Protein AF-0000000083314054 (afdb_homodimer)

InterPro domains:
  IPR001347 SIS domain [PF13580] (7-147)
  IPR001347 SIS domain [PS51464] (33-221)
  IPR046348 SIS domain superfamily [SSF53697] (5-215)

Foldseek 3Di:
DPQVVQLVVQLVVLLVCCVVPFVVLLLVVLVLLLVQVLVLHAAEEDEFEPQLVLLVLADDDFQHFARYHYLDDLLRYCVDDCDDVSHPVRNVVVLQDAPVLVVSLVQWDDAPPYAYEYEDAQQAGRNSQNVLVVCVVRVHAYEYEYQVQQNVVDFHRHPVRDGNVRRHPGYGHLNWHHPQFRGDDVPDPDGHRGNSCSSSSSSSSSSRVSNQVSCVVVVRHGLGQHDCVVVHDVVNVVSVVVRVVVNVVSRVNTNPD/DPQVVQLVVQLVVLLVCCVVPFVVLLLVVLVLLLVQVLVLHAAEEDEFEPQLVLLVLADDDFQHFARYHYLDDQLRYCPDDCDDVSHPVRNVVVLQDAPVLVVSLVQWDDAPPYAYEYEDAQQAGRNSQNVLVVCVVRVHAYEYEYQPQQNVVDFHRHPVRDGNVRRHPGYGHLPWHHPQARGDDVPDPDGHRGNSCSSSSSSSSSSRVSNQVSCVVVVRHGLGQHDCVVVHDVVNVVSVVVRVVVNVVSRVNTNPD

pLDDT: mean 96.12, std 5.28, range [59.72, 99.0]

Structure (mmCIF, N/CA/C/O backbone):
data_AF-0000000083314054-model_v1
#
loop_
_entity.id
_entity.type
_entity.pdbx_description
1 polymer 'SIS domain-containing protein'
#
loop_
_atom_site.group_PDB
_atom_site.id
_atom_site.type_symbol
_atom_site.label_atom_id
_atom_site.label_alt_id
_atom_site.label_comp_id
_atom_site.label_asym_id
_atom_site.label_entity_id
_atom_site.label_seq_id
_atom_site.pdbx_PDB_ins_code
_atom_site.Cartn_x
_atom_site.Cartn_y
_atom_site.Cartn_z
_atom_site.occupancy
_atom_site.B_iso_or_equiv
_atom_site.auth_seq_id
_atom_site.auth_comp_id
_atom_site.auth_asym_id
_atom_site.auth_atom_id
_atom_site.pdbx_PDB_model_num
ATOM 1 N N . MET A 1 1 ? -4.113 6.598 26.891 1 86.94 1 MET A N 1
ATOM 2 C CA . MET A 1 1 ? -3.002 5.926 26.219 1 86.94 1 MET A CA 1
ATOM 3 C C . MET A 1 1 ? -2.564 6.699 24.984 1 86.94 1 MET A C 1
ATOM 5 O O . MET A 1 1 ? -3.393 7.301 24.297 1 86.94 1 MET A O 1
ATOM 9 N N . ASN A 1 2 ? -1.276 6.809 24.828 1 96.81 2 ASN A N 1
ATOM 10 C CA . ASN A 1 2 ? -0.75 7.426 23.625 1 96.81 2 ASN A CA 1
ATOM 11 C C . ASN A 1 2 ? -1.307 6.758 22.359 1 96.81 2 ASN A C 1
ATOM 13 O O . ASN A 1 2 ? -1.193 5.539 22.203 1 96.81 2 ASN A O 1
ATOM 17 N N . PRO A 1 3 ? -2.016 7.559 21.5 1 98.44 3 PRO A N 1
ATOM 18 C CA . PRO A 1 3 ? -2.719 6.941 20.359 1 98.44 3 PRO A CA 1
ATOM 19 C C . PRO A 1 3 ? -1.775 6.219 19.406 1 98.44 3 PRO A C 1
ATOM 21 O O . PRO A 1 3 ? -2.166 5.234 18.781 1 98.44 3 PRO A O 1
ATOM 24 N N . ALA A 1 4 ? -0.558 6.711 19.25 1 98.75 4 ALA A N 1
ATOM 25 C CA . ALA A 1 4 ? 0.42 6.02 18.422 1 98.75 4 ALA A CA 1
ATOM 26 C C . ALA A 1 4 ? 0.75 4.641 18.984 1 98.75 4 ALA A C 1
ATOM 28 O O . ALA A 1 4 ? 0.856 3.666 18.234 1 98.75 4 ALA A O 1
ATOM 29 N N . LEU A 1 5 ? 0.923 4.551 20.266 1 98.75 5 LEU A N 1
ATOM 30 C CA . LEU A 1 5 ? 1.211 3.275 20.922 1 98.75 5 LEU A CA 1
ATOM 31 C C . LEU A 1 5 ? 0.018 2.332 20.812 1 98.75 5 LEU A C 1
ATOM 33 O O . LEU A 1 5 ? 0.189 1.127 20.625 1 98.75 5 LEU A O 1
ATOM 37 N N . ALA A 1 6 ? -1.183 2.893 20.984 1 98.81 6 ALA A N 1
ATOM 38 C CA . ALA A 1 6 ? -2.393 2.094 20.812 1 98.81 6 ALA A CA 1
ATOM 39 C C . ALA A 1 6 ? -2.449 1.479 19.422 1 98.81 6 ALA A C 1
ATOM 41 O O . ALA A 1 6 ? -2.82 0.313 19.25 1 98.81 6 ALA A O 1
ATOM 42 N N . TYR A 1 7 ? -2.086 2.303 18.406 1 98.88 7 TYR A N 1
ATOM 43 C CA . TYR A 1 7 ? -2.084 1.791 17.047 1 98.88 7 TYR A CA 1
ATOM 44 C C . TYR A 1 7 ? -1.072 0.662 16.891 1 98.88 7 TYR A C 1
ATOM 46 O O . TYR A 1 7 ? -1.37 -0.365 16.266 1 98.88 7 TYR A O 1
ATOM 54 N N . LEU A 1 8 ? 0.149 0.874 17.391 1 98.88 8 LEU A N 1
ATOM 55 C CA . LEU A 1 8 ? 1.201 -0.127 17.25 1 98.88 8 LEU A CA 1
ATOM 56 C C . LEU A 1 8 ? 0.813 -1.424 17.953 1 98.88 8 LEU A C 1
ATOM 58 O O . LEU A 1 8 ? 1.109 -2.514 17.453 1 98.88 8 LEU A O 1
ATOM 62 N N . ASP A 1 9 ? 0.113 -1.34 19.078 1 98.81 9 ASP A N 1
ATOM 63 C CA . ASP A 1 9 ? -0.412 -2.518 19.766 1 98.81 9 ASP A CA 1
ATOM 64 C C . ASP A 1 9 ? -1.402 -3.271 18.875 1 98.81 9 ASP A C 1
ATOM 66 O O . ASP A 1 9 ? -1.339 -4.496 18.766 1 98.81 9 ASP A O 1
ATOM 70 N N . ALA A 1 10 ? -2.295 -2.527 18.297 1 98.88 10 ALA A N 1
ATOM 71 C CA . ALA A 1 10 ? -3.314 -3.131 17.438 1 98.88 10 ALA A CA 1
ATOM 72 C C . ALA A 1 10 ? -2.684 -3.789 16.219 1 98.88 10 ALA A C 1
ATOM 74 O O . ALA A 1 10 ? -3.111 -4.863 15.789 1 98.88 10 ALA A O 1
ATOM 75 N N . ALA A 1 11 ? -1.683 -3.107 15.609 1 98.88 11 ALA A N 1
ATOM 76 C CA . ALA A 1 11 ? -0.964 -3.66 14.461 1 98.88 11 ALA A CA 1
ATOM 77 C C . ALA A 1 11 ? -0.274 -4.973 14.828 1 98.88 11 ALA A C 1
ATOM 79 O O . ALA A 1 11 ? -0.319 -5.938 14.062 1 98.88 11 ALA A O 1
ATOM 80 N N . GLN A 1 12 ? 0.336 -4.973 15.992 1 98.75 12 GLN A N 1
ATOM 81 C CA . GLN A 1 12 ? 0.993 -6.184 16.469 1 98.75 12 GLN A CA 1
ATOM 82 C C . GLN A 1 12 ? -0.013 -7.316 16.672 1 98.75 12 GLN A C 1
ATOM 84 O O . GLN A 1 12 ? 0.283 -8.477 16.375 1 98.75 12 GLN A O 1
ATOM 89 N N . ALA A 1 13 ? -1.122 -6.988 17.156 1 98.88 13 ALA A N 1
ATOM 90 C CA . ALA A 1 13 ? -2.168 -7.98 17.391 1 98.88 13 ALA A CA 1
ATOM 91 C C . ALA A 1 13 ? -2.623 -8.609 16.078 1 98.88 13 ALA A C 1
ATOM 93 O O . ALA A 1 13 ? -2.928 -9.805 16.016 1 98.88 13 ALA A O 1
ATOM 94 N N . ILE A 1 14 ? -2.705 -7.84 15 1 98.88 14 ILE A N 1
ATOM 95 C CA . ILE A 1 14 ? -3.068 -8.352 13.68 1 98.88 14 ILE A CA 1
ATOM 96 C C . ILE A 1 14 ? -2.055 -9.398 13.234 1 98.88 14 ILE A C 1
ATOM 98 O O . ILE A 1 14 ? -2.43 -10.5 12.828 1 98.88 14 ILE A O 1
ATOM 102 N N . LEU A 1 15 ? -0.74 -9.062 13.375 1 98.88 15 LEU A N 1
ATOM 103 C CA . LEU A 1 15 ? 0.308 -9.984 12.969 1 98.88 15 LEU A CA 1
ATOM 104 C C . LEU A 1 15 ? 0.243 -11.273 13.781 1 98.88 15 LEU A C 1
ATOM 106 O O . LEU A 1 15 ? 0.415 -12.367 13.234 1 98.88 15 LEU A O 1
ATOM 110 N N . GLN A 1 16 ? -0.019 -11.109 15.039 1 98.81 16 GLN A N 1
ATOM 111 C CA . GLN A 1 16 ? -0.11 -12.266 15.93 1 98.81 16 GLN A CA 1
ATOM 112 C C . GLN A 1 16 ? -1.289 -13.156 15.547 1 98.81 16 GLN A C 1
ATOM 114 O O . GLN A 1 16 ? -1.172 -14.383 15.547 1 98.81 16 GLN A O 1
ATOM 119 N N . ARG A 1 17 ? -2.375 -12.57 15.266 1 98.88 17 ARG A N 1
ATOM 120 C CA . ARG A 1 17 ? -3.561 -13.344 14.898 1 98.88 17 ARG A CA 1
ATOM 121 C C . ARG A 1 17 ? -3.336 -14.086 13.586 1 98.88 17 ARG A C 1
ATOM 123 O O . ARG A 1 17 ? -3.768 -15.234 13.438 1 98.88 17 ARG A O 1
ATOM 130 N N . ILE A 1 18 ? -2.668 -13.469 12.625 1 98.94 18 ILE A N 1
ATOM 131 C CA . ILE A 1 18 ? -2.348 -14.141 11.367 1 98.94 18 ILE A CA 1
ATOM 132 C C . ILE A 1 18 ? -1.481 -15.367 11.641 1 98.94 18 ILE A C 1
ATOM 134 O O . ILE A 1 18 ? -1.751 -16.453 11.117 1 98.94 18 ILE A O 1
ATOM 138 N N . ARG A 1 19 ? -0.481 -15.156 12.5 1 98.69 19 ARG A N 1
ATOM 139 C CA . ARG A 1 19 ? 0.421 -16.25 12.875 1 98.69 19 ARG A CA 1
ATOM 140 C C . ARG A 1 19 ? -0.349 -17.422 13.461 1 98.69 19 ARG A C 1
ATOM 142 O O . ARG A 1 19 ? -0.084 -18.578 13.125 1 98.69 19 ARG A O 1
ATOM 149 N N . GLU A 1 20 ? -1.324 -17.109 14.195 1 98.62 20 GLU A N 1
ATOM 150 C CA . GLU A 1 20 ? -2.01 -18.109 14.984 1 98.62 20 GLU A CA 1
ATOM 151 C C . GLU A 1 20 ? -3.119 -18.781 14.188 1 98.62 20 GLU A C 1
ATOM 153 O O . GLU A 1 20 ? -3.48 -19.938 14.461 1 98.62 20 GLU A O 1
ATOM 158 N N . THR A 1 21 ? -3.621 -18.094 13.156 1 98.88 21 THR A N 1
ATOM 159 C CA . THR A 1 21 ? -4.887 -18.609 12.641 1 98.88 21 THR A CA 1
ATOM 160 C C . THR A 1 21 ? -4.809 -18.828 11.133 1 98.88 21 THR A C 1
ATOM 162 O O . THR A 1 21 ? -5.656 -19.5 10.547 1 98.88 21 THR A O 1
ATOM 165 N N . GLN A 1 22 ? -3.826 -18.297 10.453 1 98.88 22 GLN A N 1
ATOM 166 C CA . GLN A 1 22 ? -3.961 -18.219 9 1 98.88 22 GLN A CA 1
ATOM 167 C C . GLN A 1 22 ? -2.916 -19.094 8.312 1 98.88 22 GLN A C 1
ATOM 169 O O . GLN A 1 22 ? -2.842 -19.125 7.078 1 98.88 22 GLN A O 1
ATOM 174 N N . MET A 1 23 ? -2.092 -19.859 9.055 1 98.75 23 MET A N 1
ATOM 175 C CA . MET A 1 23 ? -0.993 -20.609 8.445 1 98.75 23 MET A CA 1
ATOM 176 C C . MET A 1 23 ? -1.521 -21.672 7.492 1 98.75 23 MET A C 1
ATOM 178 O O . MET A 1 23 ? -0.959 -21.875 6.414 1 98.75 23 MET A O 1
ATOM 182 N N . ASP A 1 24 ? -2.598 -22.359 7.832 1 98.88 24 ASP A N 1
ATOM 183 C CA . ASP A 1 24 ? -3.158 -23.391 6.953 1 98.88 24 ASP A CA 1
ATOM 184 C C . ASP A 1 24 ? -3.619 -22.781 5.629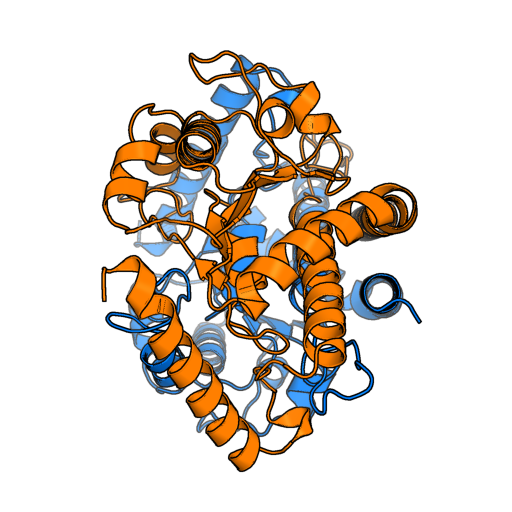 1 98.88 24 ASP A C 1
ATOM 186 O O . ASP A 1 24 ? -3.34 -23.312 4.559 1 98.88 24 ASP A O 1
ATOM 190 N N . ALA A 1 25 ? -4.355 -21.688 5.746 1 98.94 25 ALA A N 1
ATOM 191 C CA . ALA A 1 25 ? -4.82 -21.016 4.539 1 98.94 25 ALA A CA 1
ATOM 192 C C . ALA A 1 25 ? -3.646 -20.547 3.686 1 98.94 25 ALA A C 1
ATOM 194 O O . ALA A 1 25 ? -3.676 -20.656 2.459 1 98.94 25 ALA A O 1
ATOM 195 N N . LEU A 1 26 ? -2.607 -20.031 4.344 1 98.94 26 LEU A N 1
ATOM 196 C CA . LEU A 1 26 ? -1.406 -19.578 3.646 1 98.94 26 LEU A CA 1
ATOM 197 C C . LEU A 1 26 ? -0.733 -20.75 2.922 1 98.94 26 LEU A C 1
ATOM 199 O O . LEU A 1 26 ? -0.306 -20.609 1.774 1 98.94 26 LEU A O 1
ATOM 203 N N . GLU A 1 27 ? -0.649 -21.859 3.543 1 98.88 27 GLU A N 1
ATOM 204 C CA . GLU A 1 27 ? -0.028 -23.047 2.947 1 98.88 27 GLU A CA 1
ATOM 205 C C . GLU A 1 27 ? -0.818 -23.531 1.735 1 98.88 27 GLU A C 1
ATOM 207 O O . GLU A 1 27 ? -0.237 -23.844 0.691 1 98.88 27 GLU A O 1
ATOM 212 N N . ARG A 1 28 ? -2.1 -23.562 1.82 1 98.94 28 ARG A N 1
ATOM 213 C CA . ARG A 1 28 ? -2.943 -24 0.712 1 98.94 28 ARG A CA 1
ATOM 214 C C . ARG A 1 28 ? -2.844 -23.031 -0.464 1 98.94 28 ARG A C 1
ATOM 216 O O . ARG A 1 28 ? -2.781 -23.453 -1.62 1 98.94 28 ARG A O 1
ATOM 223 N N . ALA A 1 29 ? -2.885 -21.75 -0.142 1 98.94 29 ALA A N 1
ATOM 224 C CA . ALA A 1 29 ? -2.723 -20.734 -1.185 1 98.94 29 ALA A CA 1
ATOM 225 C C . ALA A 1 29 ? -1.37 -20.875 -1.877 1 98.94 29 ALA A C 1
ATOM 227 O O . ALA A 1 29 ? -1.278 -20.766 -3.102 1 98.94 29 ALA A O 1
ATOM 228 N N . ALA A 1 30 ? -0.337 -21.125 -1.068 1 98.94 30 ALA A N 1
ATOM 229 C CA . ALA A 1 30 ? 1.006 -21.297 -1.62 1 98.94 30 ALA A CA 1
ATOM 230 C C . ALA A 1 30 ? 1.066 -22.484 -2.568 1 98.94 30 ALA A C 1
ATOM 232 O O . ALA A 1 30 ? 1.755 -22.438 -3.59 1 98.94 30 ALA A O 1
ATOM 233 N N . ASP A 1 31 ? 0.359 -23.547 -2.227 1 98.88 31 ASP A N 1
ATOM 234 C CA . ASP A 1 31 ? 0.31 -24.719 -3.098 1 98.88 31 ASP A CA 1
ATOM 235 C C . ASP A 1 31 ? -0.278 -24.359 -4.461 1 98.88 31 ASP A C 1
ATOM 237 O O . ASP A 1 31 ? 0.272 -24.734 -5.496 1 98.88 31 ASP A O 1
ATOM 241 N N . ILE A 1 32 ? -1.344 -23.625 -4.449 1 98.94 32 ILE A N 1
ATOM 242 C CA . ILE A 1 32 ? -2.027 -23.234 -5.68 1 98.94 32 ILE A CA 1
ATOM 243 C C . ILE A 1 32 ? -1.11 -22.359 -6.523 1 98.94 32 ILE A C 1
ATOM 245 O O . ILE A 1 32 ? -0.908 -22.625 -7.711 1 98.94 32 ILE A O 1
ATOM 249 N N . CYS A 1 33 ? -0.536 -21.359 -5.922 1 98.94 33 CYS A N 1
ATOM 250 C CA . CYS A 1 33 ? 0.316 -20.422 -6.637 1 98.94 33 CYS A CA 1
ATOM 251 C C . CYS A 1 33 ? 1.563 -21.109 -7.172 1 98.94 33 CYS A C 1
ATOM 253 O O . CYS A 1 33 ? 1.993 -20.844 -8.297 1 98.94 33 CYS A O 1
ATOM 255 N N . THR A 1 34 ? 2.154 -21.969 -6.312 1 98.94 34 THR A N 1
ATOM 256 C CA . THR A 1 34 ? 3.35 -22.688 -6.73 1 98.94 34 THR A CA 1
ATOM 257 C C . THR A 1 34 ? 3.057 -23.562 -7.949 1 98.94 34 THR A C 1
ATOM 259 O O . THR A 1 34 ? 3.836 -23.578 -8.906 1 98.94 34 THR A O 1
ATOM 262 N N . HIS A 1 35 ? 1.94 -24.281 -7.906 1 98.88 35 HIS A N 1
ATOM 263 C CA . HIS A 1 35 ? 1.542 -25.094 -9.047 1 98.88 35 HIS A CA 1
ATOM 264 C C . HIS A 1 35 ? 1.393 -24.25 -10.305 1 98.88 35 HIS A C 1
ATOM 266 O O . HIS A 1 35 ? 1.887 -24.625 -11.375 1 98.88 35 HIS A O 1
ATOM 272 N N . THR A 1 36 ? 0.718 -23.125 -10.203 1 98.88 36 THR A N 1
ATOM 273 C CA . THR A 1 36 ? 0.503 -22.219 -11.32 1 98.88 36 THR A CA 1
ATOM 274 C C . THR A 1 36 ? 1.833 -21.781 -11.93 1 98.88 36 THR A C 1
ATOM 276 O O . THR A 1 36 ? 2.068 -21.969 -13.125 1 98.88 36 THR A O 1
ATOM 279 N N . ILE A 1 37 ? 2.729 -21.266 -11.094 1 98.81 37 ILE A N 1
ATOM 280 C CA . ILE A 1 37 ? 3.969 -20.656 -11.562 1 98.81 37 ILE A CA 1
ATOM 281 C C . ILE A 1 37 ? 4.91 -21.734 -12.086 1 98.81 37 ILE A C 1
ATOM 283 O O . ILE A 1 37 ? 5.543 -21.562 -13.133 1 98.81 37 ILE A O 1
ATOM 287 N N . ALA A 1 38 ? 4.98 -22.859 -11.406 1 98.56 38 ALA A N 1
ATOM 288 C CA . ALA A 1 38 ? 5.871 -23.938 -11.797 1 98.56 38 ALA A CA 1
ATOM 289 C C . ALA A 1 38 ? 5.469 -24.516 -13.156 1 98.56 38 ALA A C 1
ATOM 291 O O . ALA A 1 38 ? 6.297 -25.094 -13.859 1 98.56 38 ALA A O 1
ATOM 292 N N . ASN A 1 39 ? 4.223 -24.375 -13.508 1 98.06 39 ASN A N 1
ATOM 293 C CA . ASN A 1 39 ? 3.723 -24.906 -14.773 1 98.06 39 ASN A CA 1
ATOM 294 C C . ASN A 1 39 ? 3.488 -23.797 -15.789 1 98.06 39 ASN A C 1
ATOM 296 O O . ASN A 1 39 ? 2.572 -23.891 -16.609 1 98.06 39 ASN A O 1
ATOM 300 N N . GLU A 1 40 ? 4.148 -22.688 -15.633 1 96.19 40 GLU A N 1
ATOM 301 C CA . GLU A 1 40 ? 4.285 -21.609 -16.609 1 96.19 40 GLU A CA 1
ATOM 302 C C . GLU A 1 40 ? 2.982 -20.828 -16.75 1 96.19 40 GLU A C 1
ATOM 304 O O . GLU A 1 40 ? 2.754 -20.172 -17.781 1 96.19 40 GLU A O 1
ATOM 309 N N . GLY A 1 41 ? 2.096 -21.016 -15.773 1 97.81 41 GLY A N 1
ATOM 310 C CA . GLY A 1 41 ? 0.941 -20.125 -15.68 1 97.81 41 GLY A CA 1
ATOM 311 C C . GLY A 1 41 ? 1.24 -18.828 -14.961 1 97.81 41 GLY A C 1
ATOM 312 O O . GLY A 1 41 ? 2.396 -18.531 -14.648 1 97.81 41 GLY A O 1
ATOM 313 N N . LEU A 1 42 ? 0.2 -18.062 -14.867 1 98.31 42 LEU A N 1
ATOM 314 C CA . LEU A 1 42 ? 0.276 -16.797 -14.141 1 98.31 42 LEU A CA 1
ATOM 315 C C . LEU A 1 42 ? -0.745 -16.766 -13.008 1 98.31 42 LEU A C 1
ATOM 317 O O . LEU A 1 42 ? -1.879 -17.219 -13.172 1 98.31 42 LEU A O 1
ATOM 321 N N . VAL A 1 43 ? -0.3 -16.281 -11.836 1 98.81 43 VAL A N 1
ATOM 322 C CA . VAL A 1 43 ? -1.242 -15.898 -10.789 1 98.81 43 VAL A CA 1
ATOM 323 C C . VAL A 1 43 ? -1.758 -14.484 -11.039 1 98.81 43 VAL A C 1
ATOM 325 O O . VAL A 1 43 ? -1.028 -13.508 -10.852 1 98.81 43 VAL A O 1
ATOM 328 N N . HIS A 1 44 ? -2.994 -14.359 -11.477 1 98.44 44 HIS A N 1
ATOM 329 C CA . HIS A 1 44 ? -3.598 -13.062 -11.742 1 98.44 44 HIS A CA 1
ATOM 330 C C . HIS A 1 44 ? -4.02 -12.367 -10.453 1 98.44 44 HIS A C 1
ATOM 332 O O . HIS A 1 44 ? -4.656 -12.984 -9.594 1 98.44 44 HIS A O 1
ATOM 338 N N . LEU A 1 45 ? -3.611 -11.148 -10.367 1 97.81 45 LEU A N 1
ATOM 339 C CA . LEU A 1 45 ? -3.893 -10.359 -9.18 1 97.81 45 LEU A CA 1
ATOM 340 C C . LEU A 1 45 ? -4.941 -9.289 -9.469 1 97.81 45 LEU A C 1
ATOM 342 O O . LEU A 1 45 ? -4.828 -8.555 -10.453 1 97.81 45 LEU A O 1
ATOM 346 N N . PHE A 1 46 ? -5.922 -9.156 -8.578 1 97.56 46 PHE A N 1
ATOM 347 C CA . PHE A 1 46 ? -6.945 -8.141 -8.781 1 97.56 46 PHE A CA 1
ATOM 348 C C . PHE A 1 46 ? -7.363 -7.527 -7.445 1 97.56 46 PHE A C 1
ATOM 350 O O . PHE A 1 46 ? -7.355 -8.203 -6.418 1 97.56 46 PHE A O 1
ATOM 357 N N . GLY A 1 47 ? -7.68 -6.359 -7.387 1 95.44 47 GLY A N 1
ATOM 358 C CA . GLY A 1 47 ? -8.18 -5.531 -6.297 1 95.44 47 GLY A CA 1
ATOM 359 C C . GLY A 1 47 ? -8.57 -4.137 -6.742 1 95.44 47 GLY A C 1
ATOM 360 O O . GLY A 1 47 ? -8.242 -3.719 -7.855 1 95.44 47 GLY A O 1
ATOM 361 N N . THR A 1 48 ? -9.305 -3.494 -5.926 1 93.19 48 THR A N 1
ATOM 362 C CA . THR A 1 48 ? -9.734 -2.135 -6.23 1 93.19 48 THR A CA 1
ATOM 363 C C . THR A 1 48 ? -9.398 -1.19 -5.082 1 93.19 48 THR A C 1
ATOM 365 O O . THR A 1 48 ? -9.133 -1.636 -3.961 1 93.19 48 THR A O 1
ATOM 368 N N . GLY A 1 49 ? -9.328 0.086 -5.418 1 90 49 GLY A N 1
ATOM 369 C CA . GLY A 1 49 ? -9.078 1.088 -4.395 1 90 49 GLY A CA 1
ATOM 370 C C . GLY A 1 49 ? -7.824 0.813 -3.586 1 90 49 GLY A C 1
ATOM 371 O O . GLY A 1 49 ? -6.75 0.591 -4.148 1 90 49 GLY A O 1
ATOM 372 N N . HIS A 1 50 ? -7.953 0.856 -2.32 1 92.12 50 HIS A N 1
ATOM 373 C CA . HIS A 1 50 ? -6.828 0.686 -1.407 1 92.12 50 HIS A CA 1
ATOM 374 C C . HIS A 1 50 ? -6.25 -0.722 -1.505 1 92.12 50 HIS A C 1
ATOM 376 O O . HIS A 1 50 ? -5.039 -0.911 -1.358 1 92.12 50 HIS A O 1
ATOM 382 N N . SER A 1 51 ? -7.055 -1.672 -1.814 1 94.5 51 SER A N 1
ATOM 383 C CA . SER A 1 51 ? -6.629 -3.066 -1.85 1 94.5 51 SER A CA 1
ATOM 384 C C . SER A 1 51 ? -5.68 -3.326 -3.014 1 94.5 51 SER A C 1
ATOM 386 O O . SER A 1 51 ? -4.988 -4.348 -3.041 1 94.5 51 SER A O 1
ATOM 388 N N . ARG A 1 52 ? -5.625 -2.443 -3.963 1 92.25 52 ARG A N 1
ATOM 389 C CA . ARG A 1 52 ? -4.707 -2.59 -5.09 1 92.25 52 ARG A CA 1
ATOM 390 C C . ARG A 1 52 ? -3.256 -2.531 -4.629 1 92.25 52 ARG A C 1
ATOM 392 O O . ARG A 1 52 ? -2.35 -2.93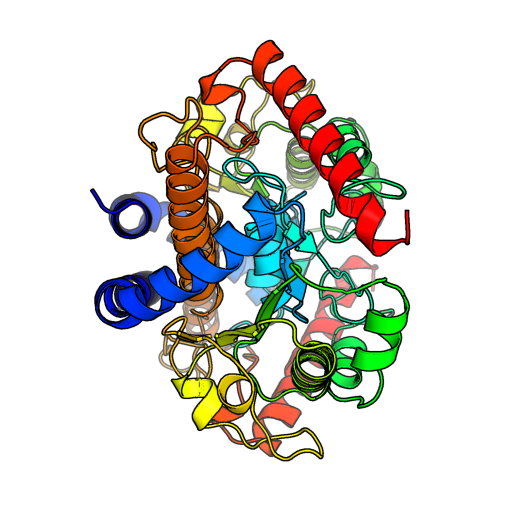4 -5.359 1 92.25 52 ARG A O 1
ATOM 399 N N . MET A 1 53 ? -3.021 -1.962 -3.484 1 93.12 53 MET A N 1
ATOM 400 C CA . MET A 1 53 ? -1.673 -1.865 -2.936 1 93.12 53 MET A CA 1
ATOM 401 C C . MET A 1 53 ? -1.012 -3.238 -2.871 1 93.12 53 MET A C 1
ATOM 403 O O . MET A 1 53 ? 0.198 -3.359 -3.072 1 93.12 53 MET A O 1
ATOM 407 N N . PHE A 1 54 ? -1.805 -4.219 -2.709 1 96.06 54 PHE A N 1
ATOM 408 C CA . PHE A 1 54 ? -1.217 -5.52 -2.42 1 96.06 54 PHE A CA 1
ATOM 409 C C . PHE A 1 54 ? -0.878 -6.262 -3.709 1 96.06 54 PHE A C 1
ATOM 411 O O . PHE A 1 54 ? -0.116 -7.23 -3.693 1 96.06 54 PHE A O 1
ATOM 418 N N . ILE A 1 55 ? -1.453 -5.762 -4.824 1 95.31 55 ILE A N 1
ATOM 419 C CA . ILE A 1 55 ? -0.999 -6.207 -6.137 1 95.31 55 ILE A CA 1
ATOM 420 C C . ILE A 1 55 ? 0.449 -5.773 -6.355 1 95.31 55 ILE A C 1
ATOM 422 O O . ILE A 1 55 ? 1.299 -6.59 -6.723 1 95.31 55 ILE A O 1
ATOM 426 N N . GLU A 1 56 ? 0.69 -4.492 -5.988 1 93 56 GLU A N 1
ATOM 427 C CA . GLU A 1 56 ? 2.039 -3.947 -6.113 1 93 56 GLU A CA 1
ATOM 428 C C . GLU A 1 56 ? 2.977 -4.555 -5.074 1 93 56 GLU A C 1
ATOM 430 O O . GLU A 1 56 ? 4.18 -4.676 -5.309 1 93 56 GLU A O 1
ATOM 435 N N . GLU A 1 57 ? 2.395 -4.926 -3.975 1 96.06 57 GLU A N 1
ATOM 436 C CA . GLU A 1 57 ? 3.17 -5.562 -2.914 1 96.06 57 GLU A CA 1
ATOM 437 C C . GLU A 1 57 ? 3.648 -6.949 -3.336 1 96.06 57 GLU A C 1
ATOM 439 O O . GLU A 1 57 ? 4.73 -7.387 -2.939 1 96.06 57 GLU A O 1
ATOM 444 N N . MET A 1 58 ? 2.873 -7.586 -4.152 1 97.25 58 MET A N 1
ATOM 445 C CA . MET A 1 58 ? 3.205 -8.93 -4.605 1 97.25 58 MET A CA 1
ATOM 446 C C . MET A 1 58 ? 4.312 -8.898 -5.652 1 97.25 58 MET A C 1
ATOM 448 O O . MET A 1 58 ? 5.312 -9.602 -5.531 1 97.25 58 MET A O 1
ATOM 452 N N . PHE A 1 59 ? 4.102 -8.133 -6.719 1 96.19 59 PHE A N 1
ATOM 453 C CA . PHE A 1 59 ? 5.07 -7.988 -7.801 1 96.19 59 PHE A CA 1
ATOM 454 C C . PHE A 1 59 ? 4.695 -6.828 -8.711 1 96.19 59 PHE A C 1
ATOM 456 O O . PHE A 1 59 ? 3.514 -6.605 -8.992 1 96.19 59 PHE A O 1
ATOM 463 N N . PRO A 1 60 ? 5.617 -5.926 -9.047 1 94 60 PRO A N 1
ATOM 464 C CA . PRO A 1 60 ? 7.051 -6.039 -8.773 1 94 60 PRO A CA 1
ATOM 465 C C . PRO A 1 60 ? 7.508 -5.133 -7.633 1 94 60 PRO A C 1
ATOM 467 O O . PRO A 1 60 ? 6.977 -4.031 -7.465 1 94 60 PRO A O 1
ATOM 470 N N . ARG A 1 61 ? 8.523 -5.559 -6.887 1 94.56 61 ARG A N 1
ATOM 471 C CA . ARG A 1 61 ? 9.297 -4.793 -5.918 1 94.56 61 ARG A CA 1
ATOM 472 C C . ARG A 1 61 ? 10.477 -5.609 -5.391 1 94.56 61 ARG A C 1
ATOM 474 O O . ARG A 1 61 ? 10.547 -6.82 -5.609 1 94.56 61 ARG A O 1
ATOM 481 N N . HIS A 1 62 ? 11.406 -4.965 -4.727 1 95.94 62 HIS A N 1
ATOM 482 C CA . HIS A 1 62 ? 12.508 -5.715 -4.133 1 95.94 62 HIS A CA 1
ATOM 483 C C . HIS A 1 62 ? 11.992 -6.824 -3.227 1 95.94 62 HIS A C 1
ATOM 485 O O . HIS A 1 62 ? 11.047 -6.621 -2.457 1 95.94 62 HIS A O 1
ATOM 491 N N . GLY A 1 63 ? 12.57 -7.969 -3.355 1 97.94 63 GLY A N 1
ATOM 492 C CA . GLY A 1 63 ? 12.172 -9.109 -2.553 1 97.94 63 GLY A CA 1
ATOM 493 C C . GLY A 1 63 ? 11.031 -9.906 -3.168 1 97.94 63 GLY A C 1
ATOM 494 O O . GLY A 1 63 ? 10.477 -10.797 -2.531 1 97.94 63 GLY A O 1
ATOM 495 N N . SER A 1 64 ? 10.633 -9.57 -4.367 1 97.94 64 SER A N 1
ATOM 496 C CA . SER A 1 64 ? 9.594 -10.289 -5.098 1 97.94 64 SER A CA 1
ATOM 497 C C . SER A 1 64 ? 10.141 -10.906 -6.379 1 97.94 64 SER A C 1
ATOM 499 O O . SER A 1 64 ? 11.336 -10.789 -6.672 1 97.94 64 SER A O 1
ATOM 501 N N . PHE A 1 65 ? 9.312 -11.633 -7.156 1 98.56 65 PHE A N 1
ATOM 502 C CA . PHE A 1 65 ? 9.742 -12.359 -8.344 1 98.56 65 PHE A CA 1
ATOM 503 C C . PHE A 1 65 ? 8.586 -12.555 -9.312 1 98.56 65 PHE A C 1
ATOM 505 O O . PHE A 1 65 ? 7.422 -12.383 -8.938 1 98.56 65 PHE A O 1
ATOM 512 N N . PRO A 1 66 ? 8.867 -12.891 -10.578 1 97.56 66 PRO A N 1
ATOM 513 C CA . PRO A 1 66 ? 7.824 -13.047 -11.594 1 97.56 66 PRO A CA 1
ATOM 514 C C . PRO A 1 66 ? 6.906 -14.234 -11.32 1 97.56 66 PRO A C 1
ATOM 516 O O . PRO A 1 66 ? 7.219 -15.078 -10.469 1 97.56 66 PRO A O 1
ATOM 519 N N . GLY A 1 67 ? 5.848 -14.297 -12.055 1 97.94 67 GLY A N 1
ATOM 520 C CA . GLY A 1 67 ? 4.828 -15.328 -11.93 1 97.94 67 GLY A CA 1
ATOM 521 C C . GLY A 1 67 ? 3.463 -14.781 -11.57 1 97.94 67 GLY A C 1
ATOM 522 O O . GLY A 1 67 ? 2.482 -15.523 -11.523 1 97.94 67 GLY A O 1
ATOM 523 N N . PHE A 1 68 ? 3.457 -13.508 -11.344 1 97.69 68 PHE A N 1
ATOM 524 C CA . PHE A 1 68 ? 2.236 -12.797 -10.977 1 97.69 68 PHE A CA 1
ATOM 525 C C . PHE A 1 68 ? 1.865 -11.766 -12.039 1 97.69 68 PHE A C 1
ATOM 527 O O . PHE A 1 68 ? 2.74 -11.109 -12.602 1 97.69 68 PHE A O 1
ATOM 534 N N . HIS A 1 69 ? 0.617 -11.648 -12.312 1 96.56 69 HIS A N 1
ATOM 535 C CA . HIS A 1 69 ? 0.127 -10.734 -13.336 1 96.56 69 HIS A CA 1
ATOM 536 C C . HIS A 1 69 ? -0.873 -9.742 -12.758 1 96.56 69 HIS A C 1
ATOM 538 O O . HIS A 1 69 ? -2.027 -10.086 -12.508 1 96.56 69 HIS A O 1
ATOM 544 N N . PRO A 1 70 ? -0.462 -8.477 -12.547 1 94.94 70 PRO A N 1
ATOM 545 C CA . PRO A 1 70 ? -1.413 -7.465 -12.086 1 94.94 70 PRO A CA 1
ATOM 546 C C . PRO A 1 70 ? -2.477 -7.137 -13.125 1 94.94 70 PRO A C 1
ATOM 548 O O . PRO A 1 70 ? -2.146 -6.73 -14.242 1 94.94 70 PRO A O 1
ATOM 551 N N . LEU A 1 71 ? -3.73 -7.336 -12.766 1 93.5 71 LEU A N 1
ATOM 552 C CA . LEU A 1 71 ? -4.832 -6.805 -13.562 1 93.5 71 LEU A CA 1
ATOM 553 C C . LEU A 1 71 ? -5.141 -5.363 -13.164 1 93.5 71 LEU A C 1
ATOM 555 O O . LEU A 1 71 ? -5.871 -5.125 -12.203 1 93.5 71 LEU A O 1
ATOM 559 N N . VAL A 1 72 ? -4.609 -4.453 -13.898 1 85.38 72 VAL A N 1
ATOM 560 C CA . VAL A 1 72 ? -4.645 -3.041 -13.523 1 85.38 72 VAL A CA 1
ATOM 561 C C . VAL A 1 72 ? -5.812 -2.35 -14.219 1 85.38 72 VAL A C 1
ATOM 563 O O . VAL A 1 72 ? -5.902 -2.354 -15.453 1 85.38 72 VAL A O 1
ATOM 566 N N . GLU A 1 73 ? -6.684 -1.811 -13.398 1 87.69 73 GLU A N 1
ATOM 567 C CA . GLU A 1 73 ? -7.754 -0.958 -13.898 1 87.69 73 GLU A CA 1
ATOM 568 C C . GLU A 1 73 ? -7.68 0.44 -13.289 1 87.69 73 GLU A C 1
ATOM 570 O O . GLU A 1 73 ? -8.109 0.65 -12.156 1 87.69 73 GLU A O 1
ATOM 575 N N . LEU A 1 74 ? -7.281 1.378 -14.078 1 84.12 74 LEU A N 1
ATOM 576 C CA . LEU A 1 74 ? -6.984 2.719 -13.578 1 84.12 74 LEU A CA 1
ATOM 577 C C . LEU A 1 74 ? -8.242 3.383 -13.023 1 84.12 74 LEU A C 1
ATOM 579 O O . LEU A 1 74 ? -8.172 4.152 -12.07 1 84.12 74 LEU A O 1
ATOM 583 N N . SER A 1 75 ? -9.328 3.113 -13.617 1 87.19 75 SER A N 1
ATOM 584 C CA . SER A 1 75 ? -10.578 3.738 -13.188 1 87.19 75 SER A CA 1
ATOM 585 C C . SER A 1 75 ? -10.977 3.279 -11.789 1 87.19 75 SER A C 1
ATOM 587 O O . SER A 1 75 ? -11.852 3.879 -11.164 1 87.19 75 SER A O 1
ATOM 589 N N . LEU A 1 76 ? -10.297 2.242 -11.273 1 89.19 76 LEU A N 1
ATOM 590 C CA . LEU A 1 76 ? -10.594 1.71 -9.945 1 89.19 76 LEU A CA 1
ATOM 591 C C . LEU A 1 76 ? -9.477 2.027 -8.969 1 89.19 76 LEU A C 1
ATOM 593 O O . LEU A 1 76 ? -9.375 1.403 -7.906 1 89.19 76 LEU A O 1
ATOM 597 N N . THR A 1 77 ? -8.57 2.971 -9.359 1 81.38 77 THR A N 1
ATOM 598 C CA . THR A 1 77 ? -7.398 3.279 -8.555 1 81.38 77 THR A CA 1
ATOM 599 C C . THR A 1 77 ? -7.535 4.648 -7.898 1 81.38 77 THR A C 1
ATOM 601 O O . THR A 1 77 ? -8.133 5.562 -8.477 1 81.38 77 THR A O 1
ATOM 604 N N . TYR A 1 78 ? -6.957 4.691 -6.672 1 67.69 78 TYR A N 1
ATOM 605 C CA . TYR A 1 78 ? -6.922 5.945 -5.93 1 67.69 78 TYR A CA 1
ATOM 606 C C . TYR A 1 78 ? -5.723 6.793 -6.344 1 67.69 78 TYR A C 1
ATOM 608 O O . TYR A 1 78 ? -5.48 7.859 -5.773 1 67.69 78 TYR A O 1
ATOM 616 N N . HIS A 1 79 ? -4.965 6.273 -7.188 1 59.72 79 HIS A N 1
ATOM 617 C CA . HIS A 1 79 ? -3.744 6.977 -7.566 1 59.72 79 HIS A CA 1
ATOM 618 C C . HIS A 1 79 ? -4.062 8.312 -8.227 1 59.72 79 HIS A C 1
ATOM 620 O O . HIS A 1 79 ? -3.154 9.039 -8.641 1 59.72 79 HIS A O 1
ATOM 626 N N . ASN A 1 80 ? -5.316 8.633 -8.117 1 62.16 80 ASN A N 1
ATOM 627 C CA . ASN A 1 80 ? -5.688 9.906 -8.727 1 62.16 80 ASN A CA 1
ATOM 628 C C . ASN A 1 80 ? -5.961 10.969 -7.668 1 62.16 80 ASN A C 1
ATOM 630 O O . ASN A 1 80 ? -5.582 10.812 -6.504 1 62.16 80 ASN A O 1
ATOM 634 N N . GLN A 1 81 ? -6.488 12.078 -8.297 1 76.5 81 GLN A N 1
ATOM 635 C CA . GLN A 1 81 ? -6.906 13.227 -7.5 1 76.5 81 GLN A CA 1
ATOM 636 C C . GLN A 1 81 ? -8.07 12.867 -6.582 1 76.5 81 GLN A C 1
ATOM 638 O O . GLN A 1 81 ? -8.961 12.102 -6.969 1 76.5 81 GLN A O 1
ATOM 643 N N . VAL A 1 82 ? -7.922 13.125 -5.328 1 85.81 82 VAL A N 1
ATOM 644 C CA . VAL A 1 82 ? -8.945 12.875 -4.32 1 85.81 82 VAL A CA 1
ATOM 645 C C . VAL A 1 82 ? -10.289 13.414 -4.801 1 85.81 82 VAL A C 1
ATOM 647 O O . VAL A 1 82 ? -11.305 12.711 -4.762 1 85.81 82 VAL A O 1
ATOM 650 N N . VAL A 1 83 ? -10.25 14.562 -5.355 1 87.12 83 VAL A N 1
ATOM 651 C CA . VAL A 1 83 ? -11.438 15.18 -5.938 1 87.12 83 VAL A CA 1
ATOM 652 C C . VAL A 1 83 ? -11.148 15.594 -7.379 1 87.12 83 VAL A C 1
ATOM 654 O O . VAL A 1 83 ? -10 15.594 -7.812 1 87.12 83 VAL A O 1
ATOM 657 N N . GLY A 1 84 ? -12.25 15.883 -8.195 1 86.56 84 GLY A N 1
ATOM 658 C CA . GLY A 1 84 ? -12.07 16.312 -9.578 1 86.56 84 GLY A CA 1
ATOM 659 C C . GLY A 1 84 ? -12.07 15.164 -10.562 1 86.56 84 GLY A C 1
ATOM 660 O O . GLY A 1 84 ? -12.742 14.148 -10.352 1 86.56 84 GLY A O 1
ATOM 661 N N . SER A 1 85 ? -11.328 15.328 -11.68 1 81.62 85 SER A N 1
ATOM 662 C CA . SER A 1 85 ? -11.258 14.305 -12.711 1 81.62 85 SER A CA 1
ATOM 663 C C . SER A 1 85 ? -10.617 13.023 -12.18 1 81.62 85 SER A C 1
ATOM 665 O O . SER A 1 85 ? -9.523 13.07 -11.602 1 81.62 85 SER A O 1
ATOM 667 N N . ASN A 1 86 ? -11.344 11.93 -12.289 1 82.12 86 ASN A N 1
ATOM 668 C CA . ASN A 1 86 ? -10.914 10.625 -11.797 1 82.12 86 ASN A CA 1
ATOM 669 C C . ASN A 1 86 ? -10.812 10.609 -10.281 1 82.12 86 ASN A C 1
ATOM 671 O O . ASN A 1 86 ? -9.898 10 -9.719 1 82.12 86 ASN A O 1
ATOM 675 N N . GLY A 1 87 ? -11.727 11.375 -9.695 1 86.38 87 GLY A N 1
ATOM 676 C CA . GLY A 1 87 ? -11.766 11.445 -8.25 1 86.38 87 GLY A CA 1
ATOM 677 C C . GLY A 1 87 ? -12.312 10.195 -7.598 1 86.38 87 GLY A C 1
ATOM 678 O O . GLY A 1 87 ? -12.773 9.281 -8.289 1 86.38 87 GLY A O 1
ATOM 679 N N . GLN A 1 88 ? -12.289 10.164 -6.324 1 88.75 88 GLN A N 1
ATOM 680 C CA . GLN A 1 88 ? -12.617 8.984 -5.531 1 88.75 88 GLN A CA 1
ATOM 681 C C . GLN A 1 88 ? -14.086 8.609 -5.688 1 88.75 88 GLN A C 1
ATOM 683 O O . GLN A 1 88 ? -14.438 7.43 -5.664 1 88.75 88 GLN A O 1
ATOM 688 N N . ARG A 1 89 ? -14.969 9.602 -5.848 1 89.5 89 ARG A N 1
ATOM 689 C CA . ARG A 1 89 ? -16.391 9.328 -5.992 1 89.5 89 ARG A CA 1
ATOM 690 C C . ARG A 1 89 ? -16.656 8.453 -7.211 1 89.5 89 ARG A C 1
ATOM 692 O O . ARG A 1 89 ? -17.469 7.523 -7.148 1 89.5 89 ARG A O 1
ATOM 699 N N . GLN A 1 90 ? -15.969 8.734 -8.32 1 89.62 90 GLN A N 1
ATOM 700 C CA . GLN A 1 90 ? -16.109 7.953 -9.547 1 89.62 90 GLN A CA 1
ATOM 701 C C . GLN A 1 90 ? -15.602 6.527 -9.352 1 89.62 90 GLN A C 1
ATOM 703 O O . GLN A 1 90 ? -16.266 5.566 -9.75 1 89.62 90 GLN A O 1
ATOM 708 N N . ALA A 1 91 ? -14.484 6.422 -8.734 1 88.94 91 ALA A N 1
ATOM 709 C CA . ALA A 1 91 ? -13.883 5.109 -8.508 1 88.94 91 ALA A CA 1
ATOM 710 C C . ALA A 1 91 ? -14.781 4.242 -7.625 1 88.94 91 ALA A C 1
ATOM 712 O O . ALA A 1 91 ? -14.977 3.057 -7.906 1 88.94 91 ALA A O 1
ATOM 713 N N . MET A 1 92 ? -15.289 4.828 -6.578 1 89.62 92 MET A N 1
ATOM 714 C CA . MET A 1 92 ? -16.156 4.105 -5.656 1 89.62 92 MET A CA 1
ATOM 715 C C . MET A 1 92 ? -17.438 3.664 -6.348 1 89.62 92 MET A C 1
ATOM 717 O O . MET A 1 92 ? -17.938 2.561 -6.109 1 89.62 92 MET A O 1
ATOM 721 N N . PHE A 1 93 ? -17.969 4.547 -7.227 1 92.38 93 PHE A N 1
ATOM 722 C CA . PHE A 1 93 ? -19.156 4.176 -8 1 92.38 93 PHE A CA 1
ATOM 723 C C . PHE A 1 93 ? -18.875 2.951 -8.867 1 92.38 93 PHE A C 1
ATOM 725 O O . PHE A 1 93 ? -19.672 2.012 -8.898 1 92.38 93 PHE A O 1
ATOM 732 N N . LEU A 1 94 ? -17.719 2.967 -9.508 1 93.81 94 LEU A N 1
ATOM 733 C CA . LEU A 1 94 ? -17.375 1.945 -10.5 1 93.81 94 LEU A CA 1
ATOM 734 C C . LEU A 1 94 ? -17.156 0.596 -9.82 1 93.81 94 LEU A C 1
ATOM 736 O O . LEU A 1 94 ? -17.359 -0.452 -10.438 1 93.81 94 LEU A O 1
ATOM 740 N N . GLU A 1 95 ? -16.766 0.592 -8.578 1 94.38 95 GLU A N 1
ATOM 741 C CA . GLU A 1 95 ? -16.594 -0.656 -7.844 1 94.38 95 GLU A CA 1
ATOM 742 C C . GLU A 1 95 ? -17.938 -1.39 -7.688 1 94.38 95 GLU A C 1
ATOM 744 O O . GLU A 1 95 ? -17.953 -2.59 -7.406 1 94.38 95 GLU A O 1
ATOM 749 N N . HIS A 1 96 ? -19.016 -0.641 -7.902 1 94.88 96 HIS A N 1
ATOM 750 C CA . HIS A 1 96 ? -20.344 -1.19 -7.648 1 94.88 96 HIS A CA 1
ATOM 751 C C . HIS A 1 96 ? -21.094 -1.438 -8.953 1 94.88 96 HIS A C 1
ATOM 753 O O . HIS A 1 96 ? -22.297 -1.722 -8.938 1 94.88 96 HIS A O 1
ATOM 759 N N . VAL A 1 97 ? -20.438 -1.353 -10.055 1 95.94 97 VAL A N 1
ATOM 760 C CA . VAL A 1 97 ? -21.078 -1.544 -11.352 1 95.94 97 VAL A CA 1
ATOM 761 C C . VAL A 1 97 ? -20.859 -2.979 -11.828 1 95.94 97 VAL A C 1
ATOM 763 O O . VAL A 1 97 ? -19.75 -3.352 -12.227 1 95.94 97 VAL A O 1
ATOM 766 N N . GLU A 1 98 ? -21.938 -3.736 -11.836 1 97.19 98 GLU A N 1
ATOM 767 C CA . GLU A 1 98 ? -21.859 -5.086 -12.383 1 97.19 98 GLU A CA 1
ATOM 768 C C . GLU A 1 98 ? -21.609 -5.062 -13.883 1 97.19 98 GLU A C 1
ATOM 770 O O . GLU A 1 98 ? -22.141 -4.215 -14.602 1 97.19 98 GLU A O 1
ATOM 775 N N . GLY A 1 99 ? -20.828 -5.898 -14.336 1 97.5 99 GLY A N 1
ATOM 776 C CA . GLY A 1 99 ? -20.438 -5.949 -15.734 1 97.5 99 GLY A CA 1
ATOM 777 C C . GLY A 1 99 ? -19.016 -5.504 -15.977 1 97.5 99 GLY A C 1
ATOM 778 O O . GLY A 1 99 ? -18.375 -5.949 -16.922 1 97.5 99 GLY A O 1
ATOM 779 N N . LEU A 1 100 ? -18.531 -4.688 -15.148 1 97.56 100 LEU A N 1
ATOM 780 C CA . LEU A 1 100 ? -17.188 -4.141 -15.344 1 97.56 100 LEU A CA 1
ATOM 781 C C . LEU A 1 100 ? -16.141 -5.23 -15.203 1 97.56 100 LEU A C 1
ATOM 783 O O . LEU A 1 100 ? -15.172 -5.266 -15.977 1 97.56 100 LEU A O 1
ATOM 787 N N . GLY A 1 101 ? -16.297 -6.125 -14.227 1 97.62 101 GLY A N 1
ATOM 788 C CA . GLY A 1 101 ? -15.367 -7.23 -14.078 1 97.62 101 GLY A CA 1
ATOM 789 C C . GLY A 1 101 ? -15.227 -8.062 -15.336 1 97.62 101 GLY A C 1
ATOM 790 O O . GLY A 1 101 ? -14.109 -8.43 -15.719 1 97.62 101 GLY A O 1
ATOM 791 N N . LYS A 1 102 ? -16.297 -8.305 -16.047 1 97.25 102 LYS A N 1
ATOM 792 C CA . LYS A 1 102 ? -16.281 -9.078 -17.281 1 97.25 102 LYS A CA 1
ATOM 793 C C . LYS A 1 102 ? -15.531 -8.336 -18.391 1 97.25 102 LYS A C 1
ATOM 795 O O . LYS A 1 102 ? -14.766 -8.938 -19.141 1 97.25 102 LYS A O 1
ATOM 800 N N . VAL A 1 103 ? -15.781 -7.016 -18.438 1 97 103 VAL A N 1
ATOM 801 C CA . VAL A 1 103 ? -15.133 -6.184 -19.453 1 97 103 VAL A CA 1
ATOM 802 C C . VAL A 1 103 ? -13.617 -6.195 -19.234 1 97 103 VAL A C 1
ATOM 804 O O . VAL A 1 103 ? -12.844 -6.32 -20.188 1 97 103 VAL A O 1
ATOM 807 N N . ILE A 1 104 ? -13.227 -6.129 -17.984 1 96.12 104 ILE A N 1
ATOM 808 C CA . ILE A 1 104 ? -11.805 -6.141 -17.641 1 96.12 104 ILE A CA 1
ATOM 809 C C . ILE A 1 104 ? -11.18 -7.461 -18.078 1 96.12 104 ILE A C 1
ATOM 811 O O . ILE A 1 104 ? -10.164 -7.477 -18.781 1 96.12 104 ILE A O 1
ATOM 815 N N . LEU A 1 105 ? -11.812 -8.57 -17.75 1 97.31 105 LEU A N 1
ATOM 816 C CA . LEU A 1 105 ? -11.219 -9.883 -17.969 1 97.31 105 LEU A CA 1
ATOM 817 C C . LEU A 1 105 ? -11.25 -10.25 -19.453 1 97.31 105 LEU A C 1
ATOM 819 O O . LEU A 1 105 ? -10.438 -11.047 -19.922 1 97.31 105 LEU A O 1
ATOM 823 N N . ARG A 1 106 ? -12.117 -9.633 -20.266 1 96 106 ARG A N 1
ATOM 824 C CA . ARG A 1 106 ? -12.219 -9.898 -21.688 1 96 106 ARG A CA 1
ATOM 825 C C . ARG A 1 106 ? -10.938 -9.477 -22.422 1 96 106 ARG A C 1
ATOM 827 O O . ARG A 1 106 ? -10.648 -9.961 -23.516 1 96 106 ARG A O 1
ATOM 834 N N . ASN A 1 107 ? -10.195 -8.688 -21.766 1 94.81 107 ASN A N 1
ATOM 835 C CA . ASN A 1 107 ? -8.977 -8.172 -22.391 1 94.81 107 ASN A CA 1
ATOM 836 C C . ASN A 1 107 ? -7.855 -9.211 -22.359 1 94.81 107 ASN A C 1
ATOM 838 O O . ASN A 1 107 ? -6.809 -9.008 -22.984 1 94.81 107 ASN A O 1
ATOM 842 N N . PHE A 1 108 ? -8.055 -10.328 -21.672 1 96.19 108 PHE A N 1
ATOM 843 C CA . PHE A 1 108 ? -6.965 -11.273 -21.438 1 96.19 108 PHE A CA 1
ATOM 844 C C . PHE A 1 108 ? -7.379 -12.688 -21.812 1 96.19 108 PHE A C 1
ATOM 846 O O . PHE A 1 108 ? -8.562 -13.031 -21.734 1 96.19 108 PHE A O 1
ATOM 853 N N . VAL A 1 109 ? -6.426 -13.445 -22.234 1 96.88 109 VAL A N 1
ATOM 854 C CA . VAL A 1 109 ? -6.609 -14.891 -22.359 1 96.88 109 VAL A CA 1
ATOM 855 C C . VAL A 1 109 ? -6.273 -15.57 -21.047 1 96.88 109 VAL A C 1
ATOM 857 O O . VAL A 1 109 ? -5.133 -15.5 -20.562 1 96.88 109 VAL A O 1
ATOM 860 N N . LEU A 1 110 ? -7.219 -16.172 -20.438 1 97.38 110 LEU A N 1
ATOM 861 C CA . LEU A 1 110 ? -7.102 -16.828 -19.141 1 97.38 110 LEU A CA 1
ATOM 862 C C . LEU A 1 110 ? -7.422 -18.312 -19.25 1 97.38 110 LEU A C 1
ATOM 864 O O . LEU A 1 110 ? -8.484 -18.688 -19.734 1 97.38 110 LEU A O 1
ATOM 868 N N . ALA A 1 111 ? -6.523 -19.172 -18.828 1 95.75 111 ALA A N 1
ATOM 869 C CA . ALA A 1 111 ? -6.715 -20.609 -18.906 1 95.75 111 ALA A CA 1
ATOM 870 C C . ALA A 1 111 ? -5.812 -21.344 -17.906 1 95.75 111 ALA A C 1
ATOM 872 O O . ALA A 1 111 ? -4.809 -20.781 -17.453 1 95.75 111 ALA A O 1
ATOM 873 N N . PRO A 1 112 ? -6.211 -22.609 -17.594 1 96.5 112 PRO A N 1
ATOM 874 C CA . PRO A 1 112 ? -5.285 -23.391 -16.766 1 96.5 112 PRO A CA 1
ATOM 875 C C . PRO A 1 112 ? -3.865 -23.406 -17.328 1 96.5 112 PRO A C 1
ATOM 877 O O . PRO A 1 112 ? -3.682 -23.375 -18.547 1 96.5 112 PRO A O 1
ATOM 880 N N . PRO A 1 113 ? -2.859 -23.344 -16.438 1 97.88 113 PRO A N 1
ATOM 881 C CA . PRO A 1 113 ? -2.938 -23.547 -15 1 97.88 113 PRO A CA 1
ATOM 882 C C . PRO A 1 113 ? -2.99 -22.234 -14.219 1 97.88 113 PRO A C 1
ATOM 884 O O . PRO A 1 113 ? -2.514 -22.156 -13.086 1 97.88 113 PRO A O 1
ATOM 887 N N . ASP A 1 114 ? -3.488 -21.109 -14.859 1 98.56 114 ASP A N 1
ATOM 888 C CA . ASP A 1 114 ? -3.594 -19.812 -14.188 1 98.56 114 ASP A CA 1
ATOM 889 C C . ASP A 1 114 ? -4.395 -19.938 -12.898 1 98.56 114 ASP A C 1
ATOM 891 O O . ASP A 1 114 ? -5.152 -20.891 -12.711 1 98.56 114 ASP A O 1
ATOM 895 N N . SER A 1 115 ? -4.211 -19.031 -11.984 1 98.88 115 SER A N 1
ATOM 896 C CA . SER A 1 115 ? -5 -18.859 -10.773 1 98.88 115 SER A CA 1
ATOM 897 C C . SER A 1 115 ? -5.176 -17.375 -10.438 1 98.88 115 SER A C 1
ATOM 899 O O . SER A 1 115 ? -4.645 -16.516 -11.133 1 98.88 115 SER A O 1
ATOM 901 N N . PHE A 1 116 ? -6.02 -17.094 -9.445 1 98.94 116 PHE A N 1
ATOM 902 C CA . PHE A 1 116 ? -6.305 -15.719 -9.062 1 98.94 116 PHE A CA 1
ATOM 903 C C . PHE A 1 116 ? -6.047 -15.508 -7.574 1 98.94 116 PHE A C 1
ATOM 905 O O . PHE A 1 116 ? -6.352 -16.375 -6.754 1 98.94 116 PHE A O 1
ATOM 912 N N . ILE A 1 117 ? -5.473 -14.367 -7.273 1 98.94 117 ILE A N 1
ATOM 913 C CA . ILE A 1 117 ? -5.586 -13.781 -5.941 1 98.94 117 ILE A CA 1
ATOM 914 C C . ILE A 1 117 ? -6.371 -12.477 -6.02 1 98.94 117 ILE A C 1
ATOM 916 O O . ILE A 1 117 ? -5.992 -11.562 -6.758 1 98.94 117 ILE A O 1
ATOM 920 N N . ILE A 1 118 ? -7.441 -12.391 -5.305 1 98.88 118 ILE A N 1
ATOM 921 C CA . ILE A 1 118 ? -8.273 -11.195 -5.262 1 98.88 118 ILE A CA 1
ATOM 922 C C . ILE A 1 118 ? -8.227 -10.586 -3.863 1 98.88 118 ILE A C 1
ATOM 924 O O . ILE A 1 118 ? -8.523 -11.258 -2.875 1 98.88 118 ILE A O 1
ATOM 928 N N . PHE A 1 119 ? -7.832 -9.32 -3.824 1 98.38 119 PHE A N 1
ATOM 929 C CA . PHE A 1 119 ? -7.734 -8.578 -2.57 1 98.38 119 PHE A CA 1
ATOM 930 C C . PHE A 1 119 ? -8.945 -7.668 -2.385 1 98.38 119 PHE A C 1
ATOM 932 O O . PHE A 1 119 ? -9.234 -6.832 -3.246 1 98.38 119 PHE A O 1
ATOM 939 N N . SER A 1 120 ? -9.641 -7.805 -1.293 1 98.12 120 SER A N 1
ATOM 940 C CA . SER A 1 120 ? -10.766 -6.941 -0.946 1 98.12 120 SER A CA 1
ATOM 941 C C . SER A 1 120 ? -11.094 -7.031 0.541 1 98.12 120 SER A C 1
ATOM 943 O O . SER A 1 120 ? -11.555 -8.07 1.019 1 98.12 120 SER A O 1
ATOM 945 N N . ASN A 1 121 ? -10.914 -5.965 1.238 1 96.5 121 ASN A N 1
ATOM 946 C CA . ASN A 1 121 ? -11.172 -5.988 2.674 1 96.5 121 ASN A CA 1
ATOM 947 C C . ASN A 1 121 ? -12.617 -6.367 2.975 1 96.5 121 ASN A C 1
ATOM 949 O O . ASN A 1 121 ? -12.875 -7.266 3.781 1 96.5 121 ASN A O 1
ATOM 953 N N . SER A 1 122 ? -13.578 -5.816 2.287 1 96.56 122 SER A N 1
ATOM 954 C CA . SER A 1 122 ? -14.992 -6.086 2.547 1 96.56 122 SER A CA 1
ATOM 955 C C . SER A 1 122 ? -15.438 -7.387 1.882 1 96.56 122 SER A C 1
ATOM 957 O O . SER A 1 122 ? -16.344 -8.062 2.369 1 96.56 122 SER A O 1
ATOM 959 N N . GLY A 1 123 ? -14.914 -7.684 0.725 1 98.06 123 GLY A N 1
ATOM 960 C CA . GLY A 1 123 ? -15.195 -8.922 0.014 1 98.06 123 GLY A CA 1
ATOM 961 C C . GLY A 1 123 ? -16.578 -8.961 -0.592 1 98.06 123 GLY A C 1
ATOM 962 O O . GLY A 1 123 ? -17.078 -10.039 -0.93 1 98.06 123 GLY A O 1
ATOM 963 N N . VAL A 1 124 ? -17.234 -7.715 -0.724 1 98 124 VAL A N 1
ATOM 964 C CA . VAL A 1 124 ? -18.641 -7.816 -1.096 1 98 124 VAL A CA 1
ATOM 965 C C . VAL A 1 124 ? -18.906 -6.941 -2.316 1 98 124 VAL A C 1
ATOM 967 O O . VAL A 1 124 ? -19.969 -7.043 -2.932 1 98 124 VAL A O 1
ATOM 970 N N . ASN A 1 125 ? -17.938 -6.035 -2.732 1 96.69 125 ASN A N 1
ATOM 971 C CA . ASN A 1 125 ? -18.203 -5.145 -3.861 1 96.69 125 ASN A CA 1
ATOM 972 C C . ASN A 1 125 ? -18.422 -5.93 -5.152 1 96.69 125 ASN A C 1
ATOM 974 O O . ASN A 1 125 ? -17.797 -6.969 -5.367 1 96.69 125 ASN A O 1
ATOM 978 N N . GLU A 1 126 ? -19.219 -5.488 -5.98 1 98.31 126 GLU A N 1
ATOM 979 C CA . GLU A 1 126 ? -19.703 -6.203 -7.156 1 98.31 126 GLU A CA 1
ATOM 980 C C . GLU A 1 126 ? -18.562 -6.566 -8.094 1 98.31 126 GLU A C 1
ATOM 982 O O . GLU A 1 126 ? -18.5 -7.688 -8.602 1 98.31 126 GLU A O 1
ATOM 987 N N . VAL A 1 127 ? -17.625 -5.676 -8.312 1 98.19 127 VAL A N 1
ATOM 988 C CA . VAL A 1 127 ? -16.609 -5.883 -9.344 1 98.19 127 VAL A CA 1
ATOM 989 C C . VAL A 1 127 ? -15.68 -7.02 -8.93 1 98.19 127 VAL A C 1
ATOM 991 O O . VAL A 1 127 ? -15.336 -7.879 -9.742 1 98.19 127 VAL A O 1
ATOM 994 N N . VAL A 1 128 ? -15.281 -7.07 -7.664 1 98.31 128 VAL A N 1
ATOM 995 C CA . VAL A 1 128 ? -14.352 -8.117 -7.234 1 98.31 128 VAL A CA 1
ATOM 996 C C . VAL A 1 128 ? -15.078 -9.461 -7.191 1 98.31 128 VAL A C 1
ATOM 998 O O . VAL A 1 128 ? -14.492 -10.492 -7.52 1 98.31 128 VAL A O 1
ATOM 1001 N N . VAL A 1 129 ? -16.312 -9.461 -6.785 1 98.81 129 VAL A N 1
ATOM 1002 C CA . VAL A 1 129 ? -17.109 -10.68 -6.781 1 98.81 129 VAL A CA 1
ATOM 1003 C C . VAL A 1 129 ? -17.266 -11.203 -8.203 1 98.81 129 VAL A C 1
ATOM 1005 O O . VAL A 1 129 ? -17.109 -12.406 -8.453 1 98.81 129 VAL A O 1
ATOM 1008 N N . GLU A 1 130 ? -17.531 -10.312 -9.102 1 98.69 130 GLU A N 1
ATOM 1009 C CA . GLU A 1 130 ? -17.703 -10.688 -10.508 1 98.69 130 GLU A CA 1
ATOM 1010 C C . GLU A 1 130 ? -16.422 -11.289 -11.07 1 98.69 130 GLU A C 1
ATOM 1012 O O . GLU A 1 130 ? -16.453 -12.273 -11.805 1 98.69 130 GLU A O 1
ATOM 1017 N N . VAL A 1 131 ? -15.289 -10.711 -10.773 1 98.69 131 VAL A N 1
ATOM 1018 C CA . VAL A 1 131 ? -14.008 -11.234 -11.227 1 98.69 131 VAL A CA 1
ATOM 1019 C C . VAL A 1 131 ? -13.812 -12.656 -10.703 1 98.69 131 VAL A C 1
ATOM 1021 O O . VAL A 1 131 ? -13.383 -13.539 -11.445 1 98.69 131 VAL A O 1
ATOM 1024 N N . ALA A 1 132 ? -14.164 -12.883 -9.445 1 98.88 132 ALA A N 1
ATOM 1025 C CA . ALA A 1 132 ? -14.055 -14.219 -8.867 1 98.88 132 ALA A CA 1
ATOM 1026 C C . ALA A 1 132 ? -14.977 -15.203 -9.578 1 98.88 132 ALA A C 1
ATOM 1028 O O . ALA A 1 132 ? -14.562 -16.328 -9.898 1 98.88 132 ALA A O 1
ATOM 1029 N N . LEU A 1 133 ? -16.172 -14.781 -9.82 1 98.81 133 LEU A N 1
ATOM 1030 C CA . LEU A 1 133 ? -17.125 -15.641 -10.5 1 98.81 133 LEU A CA 1
ATOM 1031 C C . LEU A 1 133 ? -16.656 -15.977 -11.906 1 98.81 133 LEU A C 1
ATOM 1033 O O . LEU A 1 133 ? -16.75 -17.125 -12.344 1 98.81 133 LEU A O 1
ATOM 1037 N N . GLU A 1 134 ? -16.172 -14.977 -12.602 1 98.56 134 GLU A N 1
ATOM 1038 C CA . GLU A 1 134 ? -15.68 -15.188 -13.961 1 98.56 134 GLU A CA 1
ATOM 1039 C C . GLU A 1 134 ? -14.484 -16.141 -13.969 1 98.56 134 GLU A C 1
ATOM 1041 O O . GLU A 1 134 ? -14.344 -16.953 -14.891 1 98.56 134 GLU A O 1
ATOM 1046 N N . ALA A 1 135 ? -13.586 -16.047 -12.969 1 98.62 135 ALA A N 1
ATOM 1047 C CA . ALA A 1 135 ? -12.469 -16.984 -12.836 1 98.62 135 ALA A CA 1
ATOM 1048 C C . ALA A 1 135 ? -12.969 -18.406 -12.656 1 98.62 135 ALA A C 1
ATOM 1050 O O . ALA A 1 135 ? -12.469 -19.344 -13.297 1 98.62 135 ALA A O 1
ATOM 1051 N N . LYS A 1 136 ? -13.992 -18.578 -11.844 1 98.56 136 LYS A N 1
ATOM 1052 C CA . LYS A 1 136 ? -14.539 -19.906 -11.562 1 98.56 136 LYS A CA 1
ATOM 1053 C C . LYS A 1 136 ? -15.195 -20.5 -12.805 1 98.56 136 LYS A C 1
ATOM 1055 O O . LYS A 1 136 ? -15.117 -21.719 -13.031 1 9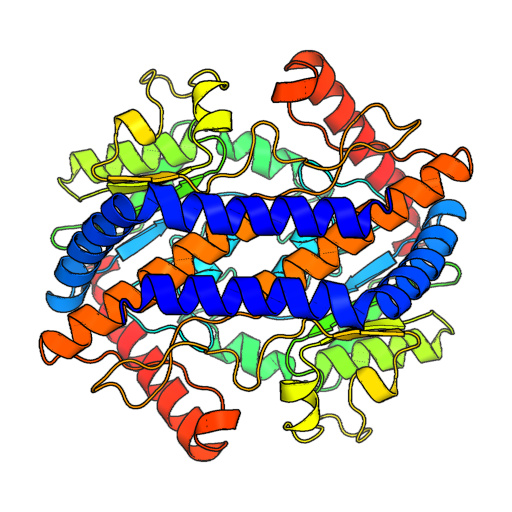8.56 136 LYS A O 1
ATOM 1060 N N . LYS A 1 137 ? -15.844 -19.688 -13.562 1 97.81 137 LYS A N 1
ATOM 1061 C CA . LYS A 1 137 ? -16.438 -20.141 -14.805 1 97.81 137 LYS A CA 1
ATOM 1062 C C . LYS A 1 137 ? -15.398 -20.781 -15.719 1 97.81 137 LYS A C 1
ATOM 1064 O O . LYS A 1 137 ? -15.727 -21.609 -16.562 1 97.81 137 LYS A O 1
ATOM 1069 N N . ARG A 1 138 ? -14.148 -20.422 -15.594 1 97.19 138 ARG A N 1
ATOM 1070 C CA . ARG A 1 138 ? -13.055 -20.891 -16.438 1 97.19 138 ARG A CA 1
ATOM 1071 C C . ARG A 1 138 ? -12.273 -22 -15.727 1 97.19 138 ARG A C 1
ATOM 1073 O O . ARG A 1 138 ? -11.18 -22.359 -16.156 1 97.19 138 ARG A O 1
ATOM 1080 N N . ASP A 1 139 ? -12.734 -22.391 -14.602 1 98.12 139 ASP A N 1
ATOM 1081 C CA . ASP A 1 139 ? -12.156 -23.453 -13.797 1 98.12 139 ASP A CA 1
ATOM 1082 C C . ASP A 1 139 ? -10.773 -23.062 -13.273 1 9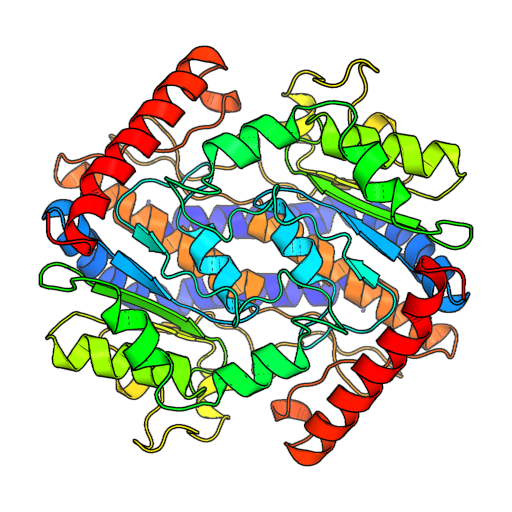8.12 139 ASP A C 1
ATOM 1084 O O . ASP A 1 139 ? -9.852 -23.875 -13.25 1 98.12 139 ASP A O 1
ATOM 1088 N N . LEU A 1 140 ? -10.625 -21.812 -12.969 1 98.81 140 LEU A N 1
ATOM 1089 C CA . LEU A 1 140 ? -9.383 -21.328 -12.391 1 98.81 140 LEU A CA 1
ATOM 1090 C C . LEU A 1 140 ? -9.5 -21.203 -10.875 1 98.81 140 LEU A C 1
ATOM 1092 O O . LEU A 1 140 ? -10.516 -20.719 -10.359 1 98.81 140 LEU A O 1
ATOM 1096 N N . PRO A 1 141 ? -8.5 -21.703 -10.102 1 98.94 141 PRO A N 1
ATOM 1097 C CA . PRO A 1 141 ? -8.523 -21.531 -8.648 1 98.94 141 PRO A CA 1
ATOM 1098 C C . PRO A 1 141 ? -8.547 -20.062 -8.227 1 98.94 141 PRO A C 1
ATOM 1100 O O . PRO A 1 141 ? -7.895 -19.234 -8.852 1 98.94 141 PRO A O 1
ATOM 1103 N N . VAL A 1 142 ? -9.305 -19.781 -7.191 1 98.94 142 VAL A N 1
ATOM 1104 C CA . VAL A 1 142 ? -9.445 -18.422 -6.684 1 98.94 142 VAL A CA 1
ATOM 1105 C C . VAL A 1 142 ? -9.062 -18.375 -5.207 1 98.94 142 VAL A C 1
ATOM 1107 O O . VAL A 1 142 ? -9.641 -19.094 -4.387 1 98.94 142 VAL A O 1
ATOM 1110 N N . ILE A 1 143 ? -8.055 -17.578 -4.902 1 99 143 ILE A N 1
ATOM 1111 C CA . ILE A 1 143 ? -7.676 -17.203 -3.543 1 99 143 ILE A CA 1
ATOM 1112 C C . ILE A 1 143 ? -8.172 -15.789 -3.236 1 99 143 ILE A C 1
ATOM 1114 O O . ILE A 1 143 ? -8.055 -14.891 -4.07 1 99 143 ILE A O 1
ATOM 1118 N N . VAL A 1 144 ? -8.75 -15.602 -2.076 1 98.94 144 VAL A N 1
ATOM 1119 C CA . VAL A 1 144 ? -9.18 -14.258 -1.718 1 98.94 144 VAL A CA 1
ATOM 1120 C C . VAL A 1 144 ? -8.555 -13.844 -0.386 1 98.94 144 VAL A C 1
ATOM 1122 O O . VAL A 1 144 ? -8.359 -14.688 0.497 1 98.94 144 VAL A O 1
ATOM 1125 N N . VAL A 1 145 ? -8.141 -12.641 -0.268 1 98.94 145 VAL A N 1
ATOM 1126 C CA . VAL A 1 145 ? -7.691 -12.023 0.974 1 98.94 145 VAL A CA 1
ATOM 1127 C C . VAL A 1 145 ? -8.695 -10.969 1.42 1 98.94 145 VAL A C 1
ATOM 1129 O O . VAL A 1 145 ? -8.914 -9.969 0.726 1 98.94 145 VAL A O 1
ATOM 1132 N N . VAL A 1 146 ? -9.352 -11.188 2.537 1 98.81 146 VAL A N 1
ATOM 1133 C CA . VAL A 1 146 ? -10.391 -10.297 3.059 1 98.81 146 VAL A CA 1
ATOM 1134 C C . VAL A 1 146 ? -10.156 -10.055 4.547 1 98.81 146 VAL A C 1
ATOM 1136 O O . VAL A 1 146 ? -9.297 -10.688 5.16 1 98.81 146 VAL A O 1
ATOM 1139 N N . SER A 1 147 ? -10.812 -9.023 5.082 1 98.69 147 SER A N 1
ATOM 1140 C CA . SER A 1 147 ? -11.102 -9 6.512 1 98.69 147 SER A CA 1
ATOM 1141 C C . SER A 1 147 ? -12.367 -9.789 6.832 1 98.69 147 SER A C 1
ATOM 1143 O O . SER A 1 147 ? -13.477 -9.305 6.617 1 98.69 147 SER A O 1
ATOM 1145 N N . LEU A 1 148 ? -12.188 -10.961 7.352 1 98.56 148 LEU A N 1
ATOM 1146 C CA . LEU A 1 148 ? -13.352 -11.828 7.52 1 98.56 148 LEU A CA 1
ATOM 1147 C C . LEU A 1 148 ? -14.391 -11.18 8.422 1 98.56 148 LEU A C 1
ATOM 1149 O O . LEU A 1 148 ? -15.594 -11.25 8.148 1 98.56 148 LEU A O 1
ATOM 1153 N N . GLU A 1 149 ? -13.898 -10.562 9.523 1 97.94 149 GLU A N 1
ATOM 1154 C CA . GLU A 1 149 ? -14.836 -9.875 10.414 1 97.94 149 GLU A CA 1
ATOM 1155 C C . GLU A 1 149 ? -15.633 -8.812 9.656 1 97.94 149 GLU A C 1
ATOM 1157 O O . GLU A 1 149 ? -16.859 -8.742 9.773 1 97.94 149 GLU A O 1
ATOM 1162 N N . HIS A 1 150 ? -14.945 -8.008 8.898 1 97.5 150 HIS A N 1
ATOM 1163 C CA . HIS A 1 150 ? -15.617 -6.965 8.125 1 97.5 150 HIS A CA 1
ATOM 1164 C C . HIS A 1 150 ? -16.516 -7.566 7.059 1 97.5 150 HIS A C 1
ATOM 1166 O O . HIS A 1 150 ? -17.641 -7.094 6.855 1 97.5 150 HIS A O 1
ATOM 1172 N N . CYS A 1 151 ? -16.016 -8.547 6.387 1 97.81 151 CYS A N 1
ATOM 1173 C CA . CYS A 1 151 ? -16.719 -9.219 5.305 1 97.81 151 CYS A CA 1
ATOM 1174 C C . CYS A 1 151 ? -18.047 -9.781 5.793 1 97.81 151 CYS A C 1
ATOM 1176 O O . CYS A 1 151 ? -19.094 -9.539 5.184 1 97.81 151 CYS A O 1
ATOM 1178 N N . LEU A 1 152 ? -18.031 -10.422 6.914 1 96.94 152 LEU A N 1
ATOM 1179 C CA . LEU A 1 152 ? -19.219 -11.102 7.43 1 96.94 152 LEU A CA 1
ATOM 1180 C C . LEU A 1 152 ? -20.219 -10.094 7.992 1 96.94 152 LEU A C 1
ATOM 1182 O O . LEU A 1 152 ? -21.422 -10.375 8.062 1 96.94 152 LEU A O 1
ATOM 1186 N N . ALA A 1 153 ? -19.734 -8.914 8.297 1 96.06 153 ALA A N 1
ATOM 1187 C CA . ALA A 1 153 ? -20.609 -7.855 8.805 1 96.06 153 ALA A CA 1
ATOM 1188 C C . ALA A 1 153 ? -21.234 -7.062 7.664 1 96.06 153 ALA A C 1
ATOM 1190 O O . ALA A 1 153 ? -22.141 -6.254 7.883 1 96.06 153 ALA A O 1
ATOM 1191 N N . SER A 1 154 ? -20.766 -7.312 6.488 1 95.38 154 SER A N 1
ATOM 1192 C CA . SER A 1 154 ? -21.234 -6.57 5.324 1 95.38 154 SER A CA 1
ATOM 1193 C C . SER A 1 154 ? -22.25 -7.375 4.527 1 95.38 154 SER A C 1
ATOM 1195 O O . SER A 1 154 ? -22.109 -8.594 4.379 1 95.38 154 SER A O 1
ATOM 1197 N N . ALA A 1 155 ? -23.312 -6.699 4.043 1 94.88 155 ALA A N 1
ATOM 1198 C CA . ALA A 1 155 ? -24.281 -7.367 3.174 1 94.88 155 ALA A CA 1
ATOM 1199 C C . ALA A 1 155 ? -23.703 -7.598 1.78 1 94.88 155 ALA A C 1
ATOM 1201 O O . ALA A 1 155 ? -23 -6.734 1.243 1 94.88 155 ALA A O 1
ATOM 1202 N N . PRO A 1 156 ? -23.984 -8.828 1.192 1 96.75 156 PRO A N 1
ATOM 1203 C CA . PRO A 1 156 ? -23.594 -9 -0.209 1 96.75 156 PRO A CA 1
ATOM 1204 C C . PRO A 1 156 ? -24.188 -7.918 -1.119 1 96.75 156 PRO A C 1
ATOM 1206 O O . PRO A 1 156 ? -25.328 -7.496 -0.927 1 96.75 156 PRO A O 1
ATOM 1209 N N . LYS A 1 157 ? -23.438 -7.508 -2.129 1 96.69 157 LYS A N 1
ATOM 1210 C CA . LYS A 1 157 ? -23.891 -6.418 -2.984 1 96.69 157 LYS A CA 1
ATOM 1211 C C . LYS A 1 157 ? -24.125 -6.898 -4.414 1 96.69 157 LYS A C 1
ATOM 1213 O O . LYS A 1 157 ? -24.922 -6.312 -5.152 1 96.69 157 LYS A O 1
ATOM 1218 N N . HIS A 1 158 ? -23.391 -7.895 -4.805 1 98.06 158 HIS A N 1
ATOM 1219 C CA . HIS A 1 158 ? -23.562 -8.461 -6.141 1 98.06 158 HIS A CA 1
ATOM 1220 C C . HIS A 1 158 ? -24.875 -9.219 -6.266 1 98.06 158 HIS A C 1
ATOM 1222 O O . HIS A 1 158 ? -25.328 -9.844 -5.305 1 98.06 158 HIS A O 1
ATOM 1228 N N . SER A 1 159 ? -25.391 -9.258 -7.508 1 98.38 159 SER A N 1
ATOM 1229 C CA . SER A 1 159 ? -26.688 -9.875 -7.754 1 98.38 159 SER A CA 1
ATOM 1230 C C . SER A 1 159 ? -26.656 -11.375 -7.477 1 98.38 159 SER A C 1
ATOM 1232 O O . SER A 1 159 ? -27.703 -11.992 -7.254 1 98.38 159 SER A O 1
ATOM 1234 N N . SER A 1 160 ? -25.516 -11.984 -7.48 1 98.19 160 SER A N 1
ATOM 1235 C CA . SER A 1 160 ? -25.375 -13.414 -7.199 1 98.19 160 SER A CA 1
ATOM 1236 C C . SER A 1 160 ? -25.672 -13.711 -5.734 1 98.19 160 SER A C 1
ATOM 1238 O O . SER A 1 160 ? -25.875 -14.867 -5.363 1 98.19 160 SER A O 1
ATOM 1240 N N . GLY A 1 161 ? -25.594 -12.703 -4.887 1 98.31 161 GLY A N 1
ATOM 1241 C CA . GLY A 1 161 ? -25.797 -12.898 -3.459 1 98.31 161 GLY A CA 1
ATOM 1242 C C . GLY A 1 161 ? -24.594 -13.461 -2.746 1 98.31 161 GLY A C 1
ATOM 1243 O O . GLY A 1 161 ? -24.672 -13.828 -1.571 1 98.31 161 GLY A O 1
ATOM 1244 N N . LYS A 1 162 ? -23.5 -13.516 -3.408 1 98.38 162 LYS A N 1
ATOM 1245 C CA . LYS A 1 162 ? -22.312 -14.156 -2.848 1 98.38 162 LYS A CA 1
ATOM 1246 C C . LYS A 1 162 ? -21.312 -13.117 -2.369 1 98.38 162 LYS A C 1
ATOM 1248 O O . LYS A 1 162 ? -21.297 -11.992 -2.859 1 98.38 162 LYS A O 1
ATOM 1253 N N . ARG A 1 163 ? -20.562 -13.516 -1.37 1 98.56 163 ARG A N 1
ATOM 1254 C CA . ARG A 1 163 ? -19.312 -12.852 -0.975 1 98.56 163 ARG A CA 1
ATOM 1255 C C . ARG A 1 163 ? -18.109 -13.57 -1.555 1 98.56 163 ARG A C 1
ATOM 1257 O O . ARG A 1 163 ? -18.203 -14.719 -1.982 1 98.56 163 ARG A O 1
ATOM 1264 N N . LEU A 1 164 ? -16.969 -12.867 -1.542 1 98.88 164 LEU A N 1
ATOM 1265 C CA . LEU A 1 164 ? -15.742 -13.461 -2.082 1 98.88 164 LEU A CA 1
ATOM 1266 C C . LEU A 1 164 ? -15.453 -14.805 -1.424 1 98.88 164 LEU A C 1
ATOM 1268 O O . LEU A 1 164 ? -15.164 -15.789 -2.111 1 98.88 164 LEU A O 1
ATOM 1272 N N . PRO A 1 165 ? -15.617 -14.938 -0.059 1 98.81 165 PRO A N 1
ATOM 1273 C CA . PRO A 1 165 ? -15.32 -16.219 0.57 1 98.81 165 PRO A CA 1
ATOM 1274 C C . PRO A 1 165 ? -16.25 -17.344 0.103 1 98.81 165 PRO A C 1
ATOM 1276 O O . PRO A 1 165 ? -15.875 -18.516 0.143 1 98.81 165 PRO A O 1
ATOM 1279 N N . ASP A 1 166 ? -17.422 -17 -0.398 1 98.69 166 ASP A N 1
ATOM 1280 C CA . ASP A 1 166 ? -18.359 -18 -0.904 1 98.69 166 ASP A CA 1
ATOM 1281 C C . ASP A 1 166 ? -17.875 -18.594 -2.221 1 98.69 166 ASP A C 1
ATOM 1283 O O . ASP A 1 166 ? -18.312 -19.688 -2.613 1 98.69 166 ASP A O 1
ATOM 1287 N N . ILE A 1 167 ? -17 -17.922 -2.904 1 98.88 167 ILE A N 1
ATOM 1288 C CA . ILE A 1 167 ? -16.594 -18.281 -4.254 1 98.88 167 ILE A CA 1
ATOM 1289 C C . ILE A 1 167 ? -15.195 -18.906 -4.211 1 98.88 167 ILE A C 1
ATOM 1291 O O . ILE A 1 167 ? -14.859 -19.75 -5.043 1 98.88 167 ILE A O 1
ATOM 1295 N N . ALA A 1 168 ? -14.398 -18.625 -3.26 1 98.88 168 ALA A N 1
ATOM 1296 C CA . ALA A 1 168 ? -12.953 -18.875 -3.217 1 98.88 168 ALA A CA 1
ATOM 1297 C C . ALA A 1 168 ? -12.656 -20.344 -2.93 1 98.88 168 ALA A C 1
ATOM 1299 O O . ALA A 1 168 ? -13.422 -21.016 -2.232 1 98.88 168 ALA A O 1
ATOM 1300 N N . ASP A 1 169 ? -11.547 -20.797 -3.461 1 98.94 169 ASP A N 1
ATOM 1301 C CA . ASP A 1 169 ? -10.992 -22.078 -3.057 1 98.94 169 ASP A CA 1
ATOM 1302 C C . ASP A 1 169 ? -10.25 -21.969 -1.729 1 98.94 169 ASP A C 1
ATOM 1304 O O . ASP A 1 169 ? -10.203 -22.922 -0.949 1 98.94 169 ASP A O 1
ATOM 1308 N N . VAL A 1 170 ? -9.617 -20.859 -1.503 1 98.94 170 VAL A N 1
ATOM 1309 C CA . VAL A 1 170 ? -8.93 -20.547 -0.255 1 98.94 170 VAL A CA 1
ATOM 1310 C C . VAL A 1 170 ? -9.25 -19.125 0.167 1 98.94 170 VAL A C 1
ATOM 1312 O O . VAL A 1 170 ? -9.195 -18.203 -0.651 1 98.94 170 VAL A O 1
ATOM 1315 N N . THR A 1 171 ? -9.703 -18.938 1.334 1 98.94 171 THR A N 1
ATOM 1316 C CA . THR A 1 171 ? -9.875 -17.625 1.946 1 98.94 171 THR A CA 1
ATOM 1317 C C . THR A 1 171 ? -8.805 -17.375 3.006 1 98.94 171 THR A C 1
ATOM 1319 O O . THR A 1 171 ? -8.633 -18.188 3.92 1 98.94 171 THR A O 1
ATOM 1322 N N . ILE A 1 172 ? -8.094 -16.312 2.83 1 98.94 172 ILE A N 1
ATOM 1323 C CA . ILE A 1 172 ? -7.145 -15.867 3.848 1 98.94 172 ILE A CA 1
ATOM 1324 C C . ILE A 1 172 ? -7.684 -14.617 4.543 1 98.94 172 ILE A C 1
ATOM 1326 O O . ILE A 1 172 ? -8.039 -13.641 3.887 1 98.94 172 ILE A O 1
ATOM 1330 N N . ASP A 1 173 ? -7.793 -14.688 5.824 1 98.94 173 ASP A N 1
ATOM 1331 C CA . ASP A 1 173 ? -8.18 -13.547 6.652 1 98.94 173 ASP A CA 1
ATOM 1332 C C . ASP A 1 173 ? -6.973 -12.664 6.973 1 98.94 173 ASP A C 1
ATOM 1334 O O . ASP A 1 173 ? -5.984 -13.141 7.535 1 98.94 173 ASP A O 1
ATOM 1338 N N . ASN A 1 174 ? -7.094 -11.383 6.59 1 98.81 174 ASN A N 1
ATOM 1339 C CA . ASN A 1 174 ? -5.988 -10.492 6.93 1 98.81 174 ASN A CA 1
ATOM 1340 C C . ASN A 1 174 ? -6.066 -10.031 8.383 1 98.81 174 ASN A C 1
ATOM 1342 O O . ASN A 1 174 ? -5.227 -9.258 8.836 1 98.81 174 ASN A O 1
ATOM 1346 N N . CYS A 1 175 ? -7.07 -10.414 9.117 1 98.81 175 CYS A N 1
ATOM 1347 C CA . CYS A 1 175 ? -7.25 -10.32 10.562 1 98.81 175 CYS A CA 1
ATOM 1348 C C . CYS A 1 175 ? -7.426 -8.867 11 1 98.81 175 CYS A C 1
ATOM 1350 O O . CYS A 1 175 ? -7.168 -8.531 12.156 1 98.81 175 CYS A O 1
ATOM 1352 N N . THR A 1 176 ? -7.703 -7.996 10.047 1 98.19 176 THR A N 1
ATOM 1353 C CA . THR A 1 176 ? -8.094 -6.637 10.398 1 98.19 176 THR A CA 1
ATOM 1354 C C . THR A 1 176 ? -9.484 -6.613 11.016 1 98.19 176 THR A C 1
ATOM 1356 O O . THR A 1 176 ? -10.398 -7.281 10.523 1 98.19 176 THR A O 1
ATOM 1359 N N . PRO A 1 177 ? -9.648 -5.863 12.102 1 97.44 177 PRO A N 1
ATOM 1360 C CA . PRO A 1 177 ? -10.977 -5.77 12.703 1 97.44 177 PRO A CA 1
ATOM 1361 C C . PRO A 1 177 ? -11.992 -5.078 11.789 1 97.44 177 PRO A C 1
ATOM 1363 O O . PRO A 1 177 ? -11.602 -4.34 10.883 1 97.44 177 PRO A O 1
ATOM 1366 N N . GLY A 1 178 ? -13.25 -5.359 12.133 1 97.5 178 GLY A N 1
ATOM 1367 C CA . GLY A 1 178 ? -14.32 -4.711 11.383 1 97.5 178 GLY A CA 1
ATOM 1368 C C . GLY A 1 178 ? -14.234 -3.197 11.414 1 97.5 178 GLY A C 1
ATOM 1369 O O . GLY A 1 178 ? -13.891 -2.609 12.438 1 97.5 178 GLY A O 1
ATOM 1370 N N . GLY A 1 179 ? -14.523 -2.572 10.258 1 97.38 179 GLY A N 1
ATOM 1371 C CA . GLY A 1 179 ? -14.562 -1.123 10.156 1 97.38 179 GLY A CA 1
ATOM 1372 C C . GLY A 1 179 ? -13.234 -0.519 9.75 1 97.38 179 GLY A C 1
ATOM 1373 O O . GLY A 1 179 ? -13.18 0.606 9.25 1 97.38 179 GLY A O 1
ATOM 1374 N N . ASP A 1 180 ? -12.141 -1.293 10 1 98.06 180 ASP A N 1
ATOM 1375 C CA . ASP A 1 180 ? -10.789 -0.948 9.578 1 98.06 180 ASP A CA 1
ATOM 1376 C C . ASP A 1 180 ? -10.352 0.396 10.164 1 98.06 180 ASP A C 1
ATOM 1378 O O . ASP A 1 180 ? -9.812 1.243 9.453 1 98.06 180 ASP A O 1
ATOM 1382 N N . ALA A 1 181 ? -10.633 0.708 11.305 1 98.62 181 ALA A N 1
ATOM 1383 C CA . ALA A 1 181 ? -10.156 1.781 12.172 1 98.62 181 ALA A CA 1
ATOM 1384 C C . ALA A 1 181 ? -10.008 1.3 13.609 1 98.62 181 ALA A C 1
ATOM 1386 O O . ALA A 1 181 ? -10.984 0.868 14.227 1 98.62 181 ALA A O 1
ATOM 1387 N N . MET A 1 182 ? -8.805 1.468 14.188 1 98.69 182 MET A N 1
ATOM 1388 C CA . MET A 1 182 ? -8.516 0.617 15.336 1 98.69 182 MET A CA 1
ATOM 1389 C C . MET A 1 182 ? -8.297 1.455 16.594 1 98.69 182 MET A C 1
ATOM 1391 O O . MET A 1 182 ? -8.195 0.915 17.688 1 98.69 182 MET A O 1
ATOM 1395 N N . VAL A 1 183 ? -8.195 2.785 16.453 1 98.88 183 VAL A N 1
ATOM 1396 C CA . VAL A 1 183 ? -7.816 3.609 17.594 1 98.88 183 VAL A CA 1
ATOM 1397 C C . VAL A 1 183 ? -8.922 4.617 17.891 1 98.88 183 VAL A C 1
ATOM 1399 O O . VAL A 1 183 ? -9.312 5.406 17.031 1 98.88 183 VAL A O 1
ATOM 1402 N N . THR A 1 184 ? -9.43 4.562 19.062 1 98.44 184 THR A N 1
ATOM 1403 C CA . THR A 1 184 ? -10.383 5.547 19.547 1 98.44 184 THR A CA 1
ATOM 1404 C C . THR A 1 184 ? -9.656 6.719 20.203 1 98.44 184 THR A C 1
ATOM 1406 O O . THR A 1 184 ? -8.695 6.52 20.953 1 98.44 184 THR A O 1
ATOM 1409 N N . ILE A 1 185 ? -10.086 7.902 19.844 1 98.31 185 ILE A N 1
ATOM 1410 C CA . ILE A 1 185 ? -9.547 9.133 20.422 1 98.31 185 ILE A CA 1
ATOM 1411 C C . ILE A 1 185 ? -10.617 9.812 21.281 1 98.31 185 ILE A C 1
ATOM 1413 O O . ILE A 1 185 ? -11.758 9.984 20.828 1 98.31 185 ILE A O 1
ATOM 1417 N N . ASP A 1 186 ? -10.25 10.156 22.531 1 97.38 186 ASP A N 1
ATOM 1418 C CA . ASP A 1 186 ? -11.195 10.875 23.375 1 97.38 186 ASP A CA 1
ATOM 1419 C C . ASP A 1 186 ? -11.664 12.164 22.703 1 97.38 186 ASP A C 1
ATOM 1421 O O . ASP A 1 186 ? -10.844 12.977 22.266 1 97.38 186 ASP A O 1
ATOM 1425 N N . GLY A 1 187 ? -12.961 12.312 22.578 1 97.69 187 GLY A N 1
ATOM 1426 C CA . GLY A 1 187 ? -13.523 13.523 22 1 97.69 187 GLY A CA 1
ATOM 1427 C C . GLY A 1 187 ? -13.758 13.414 20.5 1 97.69 187 GLY A C 1
ATOM 1428 O O . GLY A 1 187 ? -14.336 14.32 19.891 1 97.69 187 GLY A O 1
ATOM 1429 N N . LEU A 1 188 ? -13.352 12.406 19.906 1 98.06 188 LEU A N 1
ATOM 1430 C CA . LEU A 1 188 ? -13.57 12.125 18.5 1 98.06 188 LEU A CA 1
ATOM 1431 C C . LEU A 1 188 ? -14.523 10.945 18.312 1 98.06 188 LEU A C 1
ATOM 1433 O O . LEU A 1 188 ? -14.211 9.828 18.734 1 98.06 188 LEU A O 1
ATOM 1437 N N . PRO A 1 189 ? -15.656 11.164 17.766 1 96.81 189 PRO A N 1
ATOM 1438 C CA . PRO A 1 189 ? -16.672 10.117 17.734 1 96.81 189 PRO A CA 1
ATOM 1439 C C . PRO A 1 189 ? -16.25 8.906 16.906 1 96.81 189 PRO A C 1
ATOM 1441 O O . PRO A 1 189 ? -16.609 7.773 17.25 1 96.81 189 PRO A O 1
ATOM 1444 N N . ASP A 1 190 ? -15.516 9.164 15.867 1 97.88 190 ASP A N 1
ATOM 1445 C CA . ASP A 1 190 ? -15.148 8.094 14.945 1 97.88 190 ASP A CA 1
ATOM 1446 C C . ASP A 1 190 ? -13.695 7.66 15.148 1 97.88 190 ASP A C 1
ATOM 1448 O O . ASP A 1 190 ? -12.812 8.5 15.305 1 97.88 190 ASP A O 1
ATOM 1452 N N . PRO A 1 191 ? -13.484 6.359 15.156 1 98.69 191 PRO A N 1
ATOM 1453 C CA . PRO A 1 191 ? -12.109 5.887 15.32 1 98.69 191 PRO A CA 1
ATOM 1454 C C . PRO A 1 191 ? -11.242 6.168 14.094 1 98.69 191 PRO A C 1
ATOM 1456 O O . PRO A 1 191 ? -11.766 6.434 13.016 1 98.69 191 PRO A O 1
ATOM 1459 N N . VAL A 1 192 ? -9.914 6.152 14.289 1 98.75 192 VAL A N 1
ATOM 1460 C CA . VAL A 1 192 ? -8.938 6.367 13.227 1 98.75 192 VAL A CA 1
ATOM 1461 C C . VAL A 1 192 ? -7.922 5.227 13.211 1 98.75 192 VAL A C 1
ATOM 1463 O O . VAL A 1 192 ? -8.023 4.289 14.008 1 98.75 192 VAL A O 1
ATOM 1466 N N . GLY A 1 193 ? -6.957 5.242 12.32 1 98.62 193 GLY A N 1
ATOM 1467 C CA . GLY A 1 193 ? -5.859 4.293 12.273 1 98.62 193 GLY A CA 1
ATOM 1468 C C . GLY A 1 193 ? -6.258 2.943 11.703 1 98.62 193 GLY A C 1
ATOM 1469 O O . GLY A 1 193 ? -6.504 1.994 12.453 1 98.62 193 GLY A O 1
ATOM 1470 N N . PRO A 1 194 ? -6.281 2.824 10.383 1 98.56 194 PRO A N 1
ATOM 1471 C CA . PRO A 1 194 ? -6.641 1.554 9.75 1 98.56 194 PRO A CA 1
ATOM 1472 C C . PRO A 1 194 ? -5.57 0.478 9.938 1 98.56 194 PRO A C 1
ATOM 1474 O O . PRO A 1 194 ? -4.406 0.796 10.195 1 98.56 194 PRO A O 1
ATOM 1477 N N . GLY A 1 195 ? -6.039 -0.789 9.828 1 98.56 195 GLY A N 1
ATOM 1478 C CA . GLY A 1 195 ? -5.129 -1.901 10.039 1 98.56 195 GLY A CA 1
ATOM 1479 C C . GLY A 1 195 ? -5 -2.805 8.828 1 98.56 195 GLY A C 1
ATOM 1480 O O . GLY A 1 195 ? -4.09 -3.631 8.758 1 98.56 195 GLY A O 1
ATOM 1481 N N . SER A 1 196 ? -5.836 -2.625 7.801 1 98.56 196 SER A N 1
ATOM 1482 C CA . SER A 1 196 ? -5.926 -3.588 6.707 1 98.56 196 SER A CA 1
ATOM 1483 C C . SER A 1 196 ? -4.633 -3.633 5.902 1 98.56 196 SER A C 1
ATOM 1485 O O . SER A 1 196 ? -4.262 -4.68 5.367 1 98.56 196 SER A O 1
ATOM 1487 N N . THR A 1 197 ? -3.904 -2.475 5.809 1 98.5 197 THR A N 1
ATOM 1488 C CA . THR A 1 197 ? -2.635 -2.465 5.09 1 98.5 197 THR A CA 1
ATOM 1489 C C . THR A 1 197 ? -1.608 -3.348 5.789 1 98.5 197 THR A C 1
ATOM 1491 O O . THR A 1 197 ? -0.88 -4.102 5.141 1 98.5 197 THR A O 1
ATOM 1494 N N . ILE A 1 198 ? -1.598 -3.338 7.121 1 98.81 198 ILE A N 1
ATOM 1495 C CA . ILE A 1 198 ? -0.695 -4.176 7.906 1 98.81 198 ILE A CA 1
ATOM 1496 C C . ILE A 1 198 ? -1.014 -5.648 7.664 1 98.81 198 ILE A C 1
ATOM 1498 O O . ILE A 1 198 ? -0.13 -6.43 7.305 1 98.81 198 ILE A O 1
ATOM 1502 N N . GLY A 1 199 ? -2.236 -5.988 7.852 1 98.88 199 GLY A N 1
ATOM 1503 C CA . GLY A 1 199 ? -2.639 -7.379 7.727 1 98.88 199 GLY A CA 1
ATOM 1504 C C . GLY A 1 199 ? -2.447 -7.934 6.328 1 98.88 199 GLY A C 1
ATOM 1505 O O . GLY A 1 199 ? -1.852 -9 6.152 1 98.88 199 GLY A O 1
ATOM 1506 N N . ALA A 1 200 ? -2.91 -7.203 5.316 1 98.81 200 ALA A N 1
ATOM 1507 C CA . ALA A 1 200 ? -2.859 -7.691 3.939 1 98.81 200 ALA A CA 1
ATOM 1508 C C . ALA A 1 200 ? -1.425 -7.73 3.424 1 98.81 200 ALA A C 1
ATOM 1510 O O . ALA A 1 200 ? -1.064 -8.609 2.639 1 98.81 200 ALA A O 1
ATOM 1511 N N . ALA A 1 201 ? -0.591 -6.75 3.844 1 98.81 201 ALA A N 1
ATOM 1512 C CA . ALA A 1 201 ? 0.818 -6.797 3.463 1 98.81 201 ALA A CA 1
ATOM 1513 C C . ALA A 1 201 ? 1.513 -8.008 4.07 1 98.81 201 ALA A C 1
ATOM 1515 O O . ALA A 1 201 ? 2.305 -8.68 3.4 1 98.81 201 ALA A O 1
ATOM 1516 N N . ALA A 1 202 ? 1.206 -8.273 5.328 1 98.94 202 ALA A N 1
ATOM 1517 C CA . ALA A 1 202 ? 1.805 -9.422 6 1 98.94 202 ALA A CA 1
ATOM 1518 C C . ALA A 1 202 ? 1.414 -10.727 5.312 1 98.94 202 ALA A C 1
ATOM 1520 O O . ALA A 1 202 ? 2.268 -11.578 5.051 1 98.94 202 ALA A O 1
ATOM 1521 N N . VAL A 1 203 ? 0.15 -10.852 5 1 98.94 203 VAL A N 1
ATOM 1522 C CA . VAL A 1 203 ? -0.358 -12.039 4.316 1 98.94 203 VAL A CA 1
ATOM 1523 C C . VAL A 1 203 ? 0.322 -12.18 2.957 1 98.94 203 VAL A C 1
ATOM 1525 O O . VAL A 1 203 ? 0.812 -13.258 2.613 1 98.94 203 VAL A O 1
ATOM 1528 N N . THR A 1 204 ? 0.375 -11.109 2.215 1 98.88 204 THR A N 1
ATOM 1529 C CA . THR A 1 204 ? 0.934 -11.102 0.867 1 98.88 204 THR A CA 1
ATOM 1530 C C . THR A 1 204 ? 2.393 -11.555 0.884 1 98.88 204 THR A C 1
ATOM 1532 O O . THR A 1 204 ? 2.793 -12.414 0.103 1 98.88 204 THR A O 1
ATOM 1535 N N . ASN A 1 205 ? 3.154 -11.031 1.798 1 98.94 205 ASN A N 1
ATOM 1536 C CA . ASN A 1 205 ? 4.586 -11.312 1.803 1 98.94 205 ASN A CA 1
ATOM 1537 C C . ASN A 1 205 ? 4.887 -12.672 2.428 1 98.94 205 ASN A C 1
ATOM 1539 O O . ASN A 1 205 ? 5.828 -13.352 2.02 1 98.94 205 ASN A O 1
ATOM 1543 N N . ALA A 1 206 ? 4.102 -13.039 3.443 1 98.94 206 ALA A N 1
ATOM 1544 C CA . ALA A 1 206 ? 4.234 -14.406 3.957 1 98.94 206 ALA A CA 1
ATOM 1545 C C . ALA A 1 206 ? 3.986 -15.43 2.857 1 98.94 206 ALA A C 1
ATOM 1547 O O . ALA A 1 206 ? 4.734 -16.406 2.729 1 98.94 206 ALA A O 1
ATOM 1548 N N . LEU A 1 207 ? 2.965 -15.219 2.086 1 98.94 207 LEU A N 1
ATOM 1549 C CA . LEU A 1 207 ? 2.633 -16.094 0.962 1 98.94 207 LEU A CA 1
ATOM 1550 C C . LEU A 1 207 ? 3.764 -16.109 -0.06 1 98.94 207 LEU A C 1
ATOM 1552 O O . LEU A 1 207 ? 4.148 -17.188 -0.541 1 98.94 207 LEU A O 1
ATOM 1556 N N . LYS A 1 208 ? 4.297 -14.961 -0.354 1 98.88 208 LYS A N 1
ATOM 1557 C CA . LYS A 1 208 ? 5.418 -14.812 -1.278 1 98.88 208 LYS A CA 1
ATOM 1558 C C . LYS A 1 208 ? 6.609 -15.656 -0.84 1 98.88 208 LYS A C 1
ATOM 1560 O O . LYS A 1 208 ? 7.227 -16.344 -1.661 1 98.88 208 LYS A O 1
ATOM 1565 N N . CYS A 1 209 ? 6.891 -15.609 0.432 1 98.94 209 CYS A N 1
ATOM 1566 C CA . CYS A 1 209 ? 8.008 -16.375 0.979 1 98.94 209 CYS A CA 1
ATOM 1567 C C . CYS A 1 209 ? 7.77 -17.875 0.839 1 98.94 209 CYS A C 1
ATOM 1569 O O . CYS A 1 209 ? 8.68 -18.609 0.476 1 98.94 209 CYS A O 1
ATOM 1571 N N . LEU A 1 210 ? 6.539 -18.297 1.12 1 98.94 210 LEU A N 1
ATOM 1572 C CA . LEU A 1 210 ? 6.195 -19.719 0.983 1 98.94 210 LEU A CA 1
ATOM 1573 C C . LEU A 1 210 ? 6.34 -20.172 -0.465 1 98.94 210 LEU A C 1
ATOM 1575 O O . LEU A 1 210 ? 6.887 -21.234 -0.731 1 98.94 210 LEU A O 1
ATOM 1579 N N . ILE A 1 211 ? 5.848 -19.375 -1.4 1 98.94 211 ILE A N 1
ATOM 1580 C CA . ILE A 1 211 ? 5.895 -19.719 -2.818 1 98.94 211 ILE A CA 1
ATOM 1581 C C . ILE A 1 211 ? 7.348 -19.828 -3.273 1 98.94 211 ILE A C 1
ATOM 1583 O O . ILE A 1 211 ? 7.711 -20.781 -3.971 1 98.94 211 ILE A O 1
ATOM 1587 N N . ALA A 1 212 ? 8.195 -18.844 -2.859 1 98.88 212 ALA A N 1
ATOM 1588 C CA . ALA A 1 212 ? 9.609 -18.875 -3.209 1 98.88 212 ALA A CA 1
ATOM 1589 C C . ALA A 1 212 ? 10.273 -20.156 -2.711 1 98.88 212 ALA A C 1
ATOM 1591 O O . ALA A 1 212 ? 11.055 -20.766 -3.432 1 98.88 212 ALA A O 1
ATOM 1592 N N . ASP A 1 213 ? 9.945 -20.516 -1.521 1 98.88 213 ASP A N 1
ATOM 1593 C CA . ASP A 1 213 ? 10.492 -21.734 -0.92 1 98.88 213 ASP A CA 1
ATOM 1594 C C . ASP A 1 213 ? 10.078 -22.969 -1.714 1 98.88 213 ASP A C 1
ATOM 1596 O O . ASP A 1 213 ? 10.914 -23.828 -2.018 1 98.88 213 ASP A O 1
ATOM 1600 N N . ARG A 1 214 ? 8.852 -23.047 -2.074 1 98.81 214 ARG A N 1
ATOM 1601 C CA . ARG A 1 214 ? 8.328 -24.219 -2.775 1 98.81 214 ARG A CA 1
ATOM 1602 C C . ARG A 1 214 ? 8.898 -24.297 -4.191 1 98.81 214 ARG A C 1
ATOM 1604 O O . ARG A 1 214 ? 9.273 -25.391 -4.648 1 98.81 214 ARG A O 1
ATOM 1611 N N . LEU A 1 215 ? 8.883 -23.172 -4.867 1 98.81 215 LEU A N 1
ATOM 1612 C CA . LEU A 1 215 ? 9.469 -23.156 -6.203 1 98.81 215 LEU A CA 1
ATOM 1613 C C . LEU A 1 215 ? 10.93 -23.609 -6.16 1 98.81 215 LEU A C 1
ATOM 1615 O O . LEU A 1 215 ? 11.367 -24.391 -7.02 1 98.81 215 LEU A O 1
ATOM 1619 N N . THR A 1 216 ? 11.664 -23.141 -5.176 1 98.75 216 THR A N 1
ATOM 1620 C CA . THR A 1 216 ? 13.07 -23.5 -5.031 1 98.75 216 THR A CA 1
ATOM 1621 C C . THR A 1 216 ? 13.227 -24.984 -4.77 1 98.75 216 THR A C 1
ATOM 1623 O O . THR A 1 216 ? 14.086 -25.641 -5.363 1 98.75 216 THR A O 1
ATOM 1626 N N . ARG A 1 217 ? 12.391 -25.562 -3.982 1 98.12 217 ARG A N 1
ATOM 1627 C CA . ARG A 1 217 ? 12.438 -26.984 -3.65 1 98.12 217 ARG A CA 1
ATOM 1628 C C . ARG A 1 217 ? 12.094 -27.844 -4.863 1 98.12 217 ARG A C 1
ATOM 1630 O O . ARG A 1 217 ? 12.562 -28.969 -4.98 1 98.12 217 ARG A O 1
ATOM 1637 N N . LEU A 1 218 ? 11.336 -27.281 -5.75 1 98.25 218 LEU A N 1
ATOM 1638 C CA . LEU A 1 218 ? 10.953 -27.984 -6.973 1 98.25 218 LEU A CA 1
ATOM 1639 C C . LEU A 1 218 ? 12.062 -27.906 -8.016 1 98.25 218 LEU A C 1
ATOM 1641 O O . LEU A 1 218 ? 11.922 -28.438 -9.117 1 98.25 218 LEU A O 1
ATOM 1645 N N . GLY A 1 219 ? 13.164 -27.156 -7.699 1 98.12 219 GLY A N 1
ATOM 1646 C CA . GLY A 1 219 ? 14.258 -26.984 -8.641 1 98.12 219 GLY A CA 1
ATOM 1647 C C . GLY A 1 219 ? 14.023 -25.859 -9.633 1 98.12 219 GLY A C 1
ATOM 1648 O O . GLY A 1 219 ? 14.625 -25.844 -10.703 1 98.12 219 GLY A O 1
ATOM 1649 N N . LYS A 1 220 ? 13.062 -25.016 -9.344 1 98 220 LYS A N 1
ATOM 1650 C CA . LYS A 1 220 ? 12.742 -23.859 -10.18 1 98 220 LYS A CA 1
ATOM 1651 C C . LYS A 1 220 ? 12.836 -22.578 -9.375 1 98 220 LYS A C 1
ATOM 1653 O O . LYS A 1 220 ? 11.867 -21.812 -9.297 1 98 220 LYS A O 1
ATOM 1658 N N . PRO A 1 221 ? 13.977 -22.312 -8.805 1 98.31 221 PRO A N 1
ATOM 1659 C CA . PRO A 1 221 ? 14.109 -21.078 -8.023 1 98.31 221 PRO A CA 1
ATOM 1660 C C . PRO A 1 221 ? 13.742 -19.828 -8.82 1 98.31 221 PRO A C 1
ATOM 1662 O O . PRO A 1 221 ? 14.172 -19.688 -9.969 1 98.31 221 PRO A O 1
ATOM 1665 N N . PRO A 1 222 ? 12.992 -18.922 -8.234 1 98.19 222 PRO A N 1
ATOM 1666 C CA . PRO A 1 222 ? 12.594 -17.719 -8.977 1 98.19 222 PRO A CA 1
ATOM 1667 C C . PRO A 1 222 ? 13.734 -16.719 -9.109 1 98.19 222 PRO A C 1
ATOM 1669 O O . PRO A 1 222 ? 14.695 -16.75 -8.336 1 98.19 222 PRO A O 1
ATOM 1672 N N . ILE A 1 223 ? 13.656 -15.859 -10.109 1 98.12 223 ILE A N 1
ATOM 1673 C CA . ILE A 1 223 ? 14.57 -14.734 -10.266 1 98.12 223 ILE A CA 1
ATOM 1674 C C . ILE A 1 223 ? 14.094 -13.562 -9.414 1 98.12 223 ILE A C 1
ATOM 1676 O O . ILE A 1 223 ? 13.203 -12.812 -9.812 1 98.12 223 ILE A O 1
ATOM 1680 N N . VAL A 1 224 ? 14.719 -13.375 -8.273 1 98.56 224 VAL A N 1
ATOM 1681 C CA . VAL A 1 224 ? 14.25 -12.414 -7.285 1 98.56 224 VAL A CA 1
ATOM 1682 C C . VAL A 1 224 ? 14.773 -11.023 -7.633 1 98.56 224 VAL A C 1
ATOM 1684 O O . VAL A 1 224 ? 15.953 -10.859 -7.953 1 98.56 224 VAL A O 1
ATOM 1687 N N . LEU A 1 225 ? 13.906 -10.016 -7.66 1 97.38 225 LEU A N 1
ATOM 1688 C CA . LEU A 1 225 ? 14.359 -8.633 -7.68 1 97.38 225 LEU A CA 1
ATOM 1689 C C . LEU A 1 225 ? 15.141 -8.289 -6.41 1 97.38 225 LEU A C 1
ATOM 1691 O O . LEU A 1 225 ? 14.57 -8.281 -5.316 1 97.38 225 LEU A O 1
ATOM 1695 N N . THR A 1 226 ? 16.406 -7.98 -6.566 1 97.75 226 THR A N 1
ATOM 1696 C CA . THR A 1 226 ? 17.281 -7.859 -5.398 1 97.75 226 THR A CA 1
ATOM 1697 C C . THR A 1 226 ? 17.953 -6.488 -5.363 1 97.75 226 THR A C 1
ATOM 1699 O O . THR A 1 226 ? 18.484 -6.027 -6.379 1 97.75 226 THR A O 1
ATOM 1702 N N . SER A 1 227 ? 17.953 -5.938 -4.168 1 96.5 227 SER A N 1
ATOM 1703 C CA . SER A 1 227 ? 18.547 -4.625 -3.945 1 96.5 227 SER A CA 1
ATOM 1704 C C . SER A 1 227 ? 20.062 -4.676 -4.102 1 96.5 227 SER A C 1
ATOM 1706 O O . SER A 1 227 ? 20.703 -5.684 -3.771 1 96.5 227 SER A O 1
ATOM 1708 N N . SER A 1 228 ? 20.656 -3.533 -4.578 1 95.81 228 SER A N 1
ATOM 1709 C CA . SER A 1 228 ? 22.109 -3.391 -4.629 1 95.81 228 SER A CA 1
ATOM 1710 C C . SER A 1 228 ? 22.719 -3.52 -3.244 1 95.81 228 SER A C 1
ATOM 1712 O O . SER A 1 228 ? 23.922 -3.791 -3.113 1 95.81 228 SER A O 1
ATOM 1714 N N . TYR A 1 229 ? 21.922 -3.389 -2.225 1 96.31 229 TYR A N 1
ATOM 1715 C CA . TYR A 1 229 ? 22.359 -3.557 -0.844 1 96.31 229 TYR A CA 1
ATOM 1716 C C . TYR A 1 229 ? 22.984 -4.934 -0.631 1 96.31 229 TYR A C 1
ATOM 1718 O O . TYR A 1 229 ? 23.969 -5.074 0.102 1 96.31 229 TYR A O 1
ATOM 1726 N N . PHE A 1 230 ? 22.391 -5.918 -1.299 1 96.94 230 PHE A N 1
ATOM 1727 C CA . PHE A 1 230 ? 22.812 -7.297 -1.056 1 96.94 230 PHE A CA 1
ATOM 1728 C C . PHE A 1 230 ? 23.922 -7.707 -2.018 1 96.94 230 PHE A C 1
ATOM 1730 O O . PHE A 1 230 ? 24.844 -8.438 -1.637 1 96.94 230 PHE A O 1
ATOM 1737 N N . ILE A 1 231 ? 23.828 -7.211 -3.275 1 97 231 ILE A N 1
ATOM 1738 C CA . ILE A 1 231 ? 24.656 -7.883 -4.266 1 97 231 ILE A CA 1
ATOM 1739 C C . ILE A 1 231 ? 25.438 -6.852 -5.074 1 97 231 ILE A C 1
ATOM 1741 O O . ILE A 1 231 ? 26.125 -7.195 -6.035 1 97 231 ILE A O 1
ATOM 1745 N N . GLY A 1 232 ? 25.328 -5.59 -4.723 1 95.88 232 GLY A N 1
ATOM 1746 C CA . GLY A 1 232 ? 26.016 -4.527 -5.441 1 95.88 232 GLY A CA 1
ATOM 1747 C C . GLY A 1 232 ? 25.234 -3.994 -6.617 1 95.88 232 GLY A C 1
ATOM 1748 O O . GLY A 1 232 ? 24.312 -4.66 -7.117 1 95.88 232 GLY A O 1
ATOM 1749 N N . SER A 1 233 ? 25.594 -2.84 -7.086 1 94.81 233 SER A N 1
ATOM 1750 C CA . SER A 1 233 ? 24.828 -2.086 -8.07 1 94.81 233 SER A CA 1
ATOM 1751 C C . SER A 1 233 ? 24.797 -2.807 -9.414 1 94.81 233 SER A C 1
ATOM 1753 O O . SER A 1 233 ? 23.75 -2.918 -10.039 1 94.81 233 SER A O 1
ATOM 1755 N N . GLU A 1 234 ? 25.891 -3.328 -9.836 1 96.31 234 GLU A N 1
ATOM 1756 C CA . GLU A 1 234 ? 25.969 -3.967 -11.148 1 96.31 234 GLU A CA 1
ATOM 1757 C C . GLU A 1 234 ? 25.141 -5.254 -11.18 1 96.31 234 GLU A C 1
ATOM 1759 O O . GLU A 1 234 ? 24.344 -5.457 -12.094 1 96.31 234 GLU A O 1
ATOM 1764 N N . ALA A 1 235 ? 25.328 -6.098 -10.219 1 97.38 235 ALA A N 1
ATOM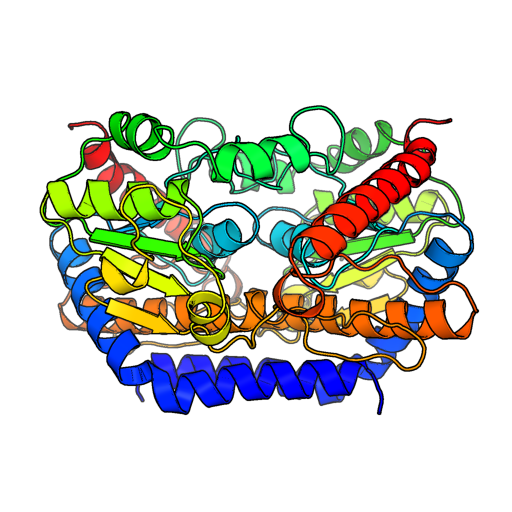 1765 C CA . ALA A 1 235 ? 24.594 -7.355 -10.156 1 97.38 235 ALA A CA 1
ATOM 1766 C C . ALA A 1 235 ? 23.094 -7.109 -10 1 97.38 235 ALA A C 1
ATOM 1768 O O . ALA A 1 235 ? 22.281 -7.832 -10.578 1 97.38 235 ALA A O 1
ATOM 1769 N N . SER A 1 236 ? 22.766 -6.121 -9.234 1 96.81 236 SER A N 1
ATOM 1770 C CA . SER A 1 236 ? 21.375 -5.758 -9.055 1 96.81 236 SER A CA 1
ATOM 1771 C C . SER A 1 236 ? 20.734 -5.316 -10.367 1 96.81 236 SER A C 1
ATOM 1773 O O . SER A 1 236 ? 19.609 -5.688 -10.68 1 96.81 236 SER A O 1
ATOM 1775 N N . ALA A 1 237 ? 21.469 -4.539 -11.133 1 95.31 237 ALA A N 1
ATOM 1776 C CA . ALA A 1 237 ? 20.969 -4.07 -12.422 1 95.31 237 ALA A CA 1
ATOM 1777 C C . ALA A 1 237 ? 20.766 -5.238 -13.383 1 95.31 237 ALA A C 1
ATOM 1779 O O . ALA A 1 237 ? 19.766 -5.285 -14.102 1 95.31 237 ALA A O 1
ATOM 1780 N N . ARG A 1 238 ? 21.656 -6.152 -13.422 1 96.81 238 ARG A N 1
ATOM 1781 C CA . ARG A 1 238 ? 21.547 -7.328 -14.273 1 96.81 238 ARG A CA 1
ATOM 1782 C C . ARG A 1 238 ? 20.359 -8.188 -13.875 1 96.81 238 ARG A C 1
ATOM 1784 O O . ARG A 1 238 ? 19.609 -8.664 -14.734 1 96.81 238 ARG A O 1
ATOM 1791 N N . GLN A 1 239 ? 20.266 -8.352 -12.648 1 96.31 239 GLN A N 1
ATOM 1792 C CA . GLN A 1 239 ? 19.172 -9.172 -12.133 1 96.31 239 GLN A CA 1
ATOM 1793 C C . GLN A 1 239 ? 17.828 -8.516 -12.406 1 96.31 239 GLN A C 1
ATOM 1795 O O . GLN A 1 239 ? 16.828 -9.211 -12.656 1 96.31 239 GLN A O 1
ATOM 1800 N N . PHE A 1 240 ? 17.766 -7.219 -12.258 1 95.75 240 PHE A N 1
ATOM 1801 C CA . PHE A 1 240 ? 16.562 -6.465 -12.602 1 95.75 240 PHE A CA 1
ATOM 1802 C C . PHE A 1 240 ? 16.141 -6.754 -14.039 1 95.75 240 PHE A C 1
ATOM 1804 O O . PHE A 1 240 ? 14.977 -7.09 -14.289 1 95.75 240 PHE A O 1
ATOM 1811 N N . ASP A 1 241 ? 17.062 -6.676 -14.938 1 96.31 241 ASP A N 1
ATOM 1812 C CA . ASP A 1 241 ? 16.766 -6.938 -16.344 1 96.31 241 ASP A CA 1
ATOM 1813 C C . ASP A 1 241 ? 16.312 -8.383 -16.547 1 96.31 241 ASP A C 1
ATOM 1815 O O . ASP A 1 241 ? 15.359 -8.641 -17.297 1 96.31 241 ASP A O 1
ATOM 1819 N N . ALA A 1 242 ? 16.953 -9.289 -15.891 1 97.19 242 ALA A N 1
ATOM 1820 C CA . ALA A 1 242 ? 16.594 -10.703 -16.016 1 97.19 242 ALA A CA 1
ATOM 1821 C C . ALA A 1 242 ? 15.188 -10.969 -15.516 1 97.19 242 ALA A C 1
ATOM 1823 O O . ALA A 1 242 ? 14.43 -11.719 -16.141 1 97.19 242 ALA A O 1
ATOM 1824 N N . CYS A 1 243 ? 14.898 -10.359 -14.422 1 96.44 243 CYS A N 1
ATOM 1825 C CA . CYS A 1 243 ? 13.578 -10.516 -13.812 1 96.44 243 CYS A CA 1
ATOM 1826 C C . CYS A 1 243 ? 12.484 -9.984 -14.734 1 96.44 243 CYS A C 1
ATOM 1828 O O . CYS A 1 243 ? 11.484 -10.664 -14.969 1 96.44 243 CYS A O 1
ATOM 1830 N N . TYR A 1 244 ? 12.648 -8.812 -15.281 1 94.44 244 TYR A N 1
ATOM 1831 C CA . TYR A 1 244 ? 11.633 -8.18 -16.125 1 94.44 244 TYR A CA 1
ATOM 1832 C C . TYR A 1 244 ? 11.539 -8.875 -17.484 1 94.44 244 TYR A C 1
ATOM 1834 O O . TYR A 1 244 ? 10.461 -8.953 -18.062 1 94.44 244 TYR A O 1
ATOM 1842 N N . ASP A 1 245 ? 12.68 -9.391 -17.969 1 96.44 245 ASP A N 1
ATOM 1843 C CA . ASP A 1 245 ? 12.648 -10.18 -19.188 1 96.44 245 ASP A CA 1
ATOM 1844 C C . ASP A 1 245 ? 11.859 -11.477 -18.984 1 96.44 245 ASP A C 1
ATOM 1846 O O . ASP A 1 245 ? 11.094 -11.883 -19.859 1 96.44 245 ASP A O 1
ATOM 1850 N N . ASP A 1 246 ? 12.086 -12.078 -17.859 1 96.56 246 ASP A N 1
ATOM 1851 C CA . ASP A 1 246 ? 11.32 -13.273 -17.547 1 96.56 246 ASP A CA 1
ATOM 1852 C C . ASP A 1 246 ? 9.828 -12.969 -17.469 1 96.56 246 ASP A C 1
ATOM 1854 O O . ASP A 1 246 ? 9 -13.711 -17.984 1 96.56 246 ASP A O 1
ATOM 1858 N N . TYR A 1 247 ? 9.508 -11.914 -16.797 1 96.12 247 TYR A N 1
ATOM 1859 C CA . TYR A 1 247 ? 8.109 -11.508 -16.703 1 96.12 247 TYR A CA 1
ATOM 1860 C C . TYR A 1 247 ? 7.516 -11.281 -18.094 1 96.12 247 TYR A C 1
ATOM 1862 O O . TYR A 1 247 ? 6.402 -11.727 -18.375 1 96.12 247 TYR A O 1
ATOM 1870 N N . ARG A 1 248 ? 8.25 -10.562 -18.906 1 94.38 248 ARG A N 1
ATOM 1871 C CA . ARG A 1 248 ? 7.777 -10.281 -20.266 1 94.38 248 ARG A CA 1
ATOM 1872 C C . ARG A 1 248 ? 7.492 -11.578 -21.016 1 94.38 248 ARG A C 1
ATOM 1874 O O . ARG A 1 248 ? 6.484 -11.688 -21.719 1 94.38 248 ARG A O 1
ATOM 1881 N N . ARG A 1 249 ? 8.359 -12.492 -20.828 1 95.69 249 ARG A N 1
ATOM 1882 C CA . ARG A 1 249 ? 8.172 -13.781 -21.484 1 95.69 249 ARG A CA 1
ATOM 1883 C C . ARG A 1 249 ? 6.906 -14.469 -20.984 1 95.69 249 ARG A C 1
ATOM 1885 O O . ARG A 1 249 ? 6.117 -14.992 -21.766 1 95.69 249 ARG A O 1
ATOM 1892 N N . ARG A 1 250 ? 6.676 -14.438 -19.719 1 94.81 250 ARG A N 1
ATOM 1893 C CA . ARG A 1 250 ? 5.559 -15.141 -19.109 1 94.81 250 ARG A CA 1
ATOM 1894 C C . ARG A 1 250 ? 4.227 -14.508 -19.5 1 94.81 250 ARG A C 1
ATOM 1896 O O . ARG A 1 250 ? 3.236 -15.211 -19.703 1 94.81 250 ARG A O 1
ATOM 1903 N N . VAL A 1 251 ? 4.184 -13.195 -19.594 1 94.44 251 VAL A N 1
ATOM 1904 C CA . VAL A 1 251 ? 2.912 -12.492 -19.703 1 94.44 251 VAL A CA 1
ATOM 1905 C C . VAL A 1 251 ? 2.404 -12.586 -21.141 1 94.44 251 VAL A C 1
ATOM 1907 O O . VAL A 1 251 ? 1.249 -12.258 -21.422 1 94.44 251 VAL A O 1
ATOM 1910 N N . ARG A 1 252 ? 3.193 -13.156 -22.031 1 93.12 252 ARG A N 1
ATOM 1911 C CA . ARG A 1 252 ? 2.746 -13.352 -23.406 1 93.12 252 ARG A CA 1
ATOM 1912 C C . ARG A 1 252 ? 1.493 -14.227 -23.453 1 93.12 252 ARG A C 1
ATOM 1914 O O . ARG A 1 252 ? 0.645 -14.055 -24.328 1 93.12 252 ARG A O 1
ATOM 1921 N N . ARG A 1 253 ? 1.364 -15.023 -22.484 1 92.06 253 ARG A N 1
ATOM 1922 C CA . ARG A 1 253 ? 0.263 -15.984 -22.438 1 92.06 253 ARG A CA 1
ATOM 1923 C C . ARG A 1 253 ? -1.08 -15.266 -22.344 1 92.06 253 ARG A C 1
ATOM 1925 O O . ARG A 1 253 ? -2.072 -15.719 -22.922 1 92.06 253 ARG A O 1
ATOM 1932 N N . VAL A 1 254 ? -1.068 -14.133 -21.703 1 93.62 254 VAL A N 1
ATOM 1933 C CA . VAL A 1 254 ? -2.355 -13.492 -21.453 1 93.62 254 VAL A CA 1
ATOM 1934 C C . VAL A 1 254 ? -2.82 -12.742 -22.703 1 93.62 254 VAL A C 1
ATOM 1936 O O . VAL A 1 254 ? -3.957 -12.266 -22.75 1 93.62 254 VAL A O 1
ATOM 1939 N N . TYR A 1 255 ? -1.972 -12.703 -23.688 1 90.94 255 TYR A N 1
ATOM 1940 C CA . TYR A 1 255 ? -2.342 -12.039 -24.938 1 90.94 255 TYR A CA 1
ATOM 1941 C C . TYR A 1 255 ? -2.447 -13.047 -26.078 1 90.94 255 TYR A C 1
ATOM 1943 O O . TYR A 1 255 ? -2.578 -12.656 -27.25 1 90.94 255 TYR A O 1
ATOM 1951 N N . GLY A 1 256 ? -2.41 -14.312 -25.781 1 85 256 GLY A N 1
ATOM 1952 C CA . GLY A 1 256 ? -2.699 -15.367 -26.734 1 85 256 GLY A CA 1
ATOM 1953 C C . GLY A 1 256 ? -1.475 -15.828 -27.5 1 85 256 GLY A C 1
ATOM 1954 O O . GLY A 1 256 ? -1.59 -16.328 -28.625 1 85 256 GLY A O 1
ATOM 1955 N N . CYS A 1 257 ? -0.356 -15.508 -27.016 1 75.5 257 CYS A N 1
ATOM 1956 C CA . CYS A 1 257 ? 0.862 -15.953 -27.688 1 75.5 257 CYS A CA 1
ATOM 1957 C C . CYS A 1 257 ? 1.481 -17.141 -26.953 1 75.5 257 CYS A C 1
ATOM 1959 O O . CYS A 1 257 ? 1.286 -17.297 -25.75 1 75.5 257 CYS A O 1
ATOM 1961 N N . MET B 1 1 ? 13.164 -23.25 9.242 1 87.25 1 MET B N 1
ATOM 1962 C CA . MET B 1 1 ? 12.016 -22.5 9.75 1 87.25 1 MET B CA 1
ATOM 1963 C C . MET B 1 1 ? 11.023 -22.188 8.625 1 87.25 1 MET B C 1
ATOM 1965 O O . MET B 1 1 ? 11.43 -21.969 7.48 1 87.25 1 MET B O 1
ATOM 1969 N N . ASN B 1 2 ? 9.773 -22.375 8.938 1 96.81 2 ASN B N 1
ATOM 1970 C CA . ASN B 1 2 ? 8.734 -22 7.98 1 96.81 2 ASN B CA 1
ATOM 1971 C C . ASN B 1 2 ? 8.891 -20.562 7.523 1 96.81 2 ASN B C 1
ATOM 1973 O O . ASN B 1 2 ? 8.938 -19.641 8.352 1 96.81 2 ASN B O 1
ATOM 1977 N N . PRO B 1 3 ? 9.094 -20.344 6.172 1 98.5 3 PRO B N 1
ATOM 1978 C CA . PRO B 1 3 ? 9.422 -18.984 5.699 1 98.5 3 PRO B CA 1
ATOM 1979 C C . PRO B 1 3 ? 8.328 -17.969 6.008 1 98.5 3 PRO B C 1
ATOM 1981 O O . PRO B 1 3 ? 8.617 -16.797 6.211 1 98.5 3 PRO B O 1
ATOM 1984 N N . ALA B 1 4 ? 7.07 -18.406 6.012 1 98.75 4 ALA B N 1
ATOM 1985 C CA . ALA B 1 4 ? 5.984 -17.5 6.387 1 98.75 4 ALA B CA 1
ATOM 1986 C C . ALA B 1 4 ? 6.129 -17.047 7.836 1 98.75 4 ALA B C 1
ATOM 1988 O O . ALA B 1 4 ? 5.918 -15.875 8.148 1 98.75 4 ALA B O 1
ATOM 1989 N N . LEU B 1 5 ? 6.461 -17.938 8.719 1 98.75 5 LEU B N 1
ATOM 1990 C CA . LEU B 1 5 ? 6.656 -17.609 10.125 1 98.75 5 LEU B CA 1
ATOM 1991 C C . LEU B 1 5 ? 7.867 -16.703 10.312 1 98.75 5 LEU B C 1
ATOM 1993 O O . LEU B 1 5 ? 7.844 -15.773 11.125 1 98.75 5 LEU B O 1
ATOM 1997 N N . ALA B 1 6 ? 8.93 -16.984 9.555 1 98.81 6 ALA B N 1
ATOM 1998 C CA . ALA B 1 6 ? 10.109 -16.125 9.586 1 98.81 6 ALA B CA 1
ATOM 1999 C C . ALA B 1 6 ? 9.75 -14.695 9.188 1 98.81 6 ALA B C 1
ATOM 2001 O O . ALA B 1 6 ? 10.227 -13.734 9.805 1 98.81 6 ALA B O 1
ATOM 2002 N N . TYR B 1 7 ? 8.898 -14.578 8.148 1 98.88 7 TYR B N 1
ATOM 2003 C CA . TYR B 1 7 ? 8.477 -13.25 7.719 1 98.88 7 TYR B CA 1
ATOM 2004 C C . TYR B 1 7 ? 7.684 -12.547 8.812 1 98.88 7 TYR B C 1
ATOM 2006 O O . TYR B 1 7 ? 7.902 -11.367 9.094 1 98.88 7 TYR B O 1
ATOM 2014 N N . LEU B 1 8 ? 6.727 -13.266 9.406 1 98.88 8 LEU B N 1
ATOM 2015 C CA . LEU B 1 8 ? 5.883 -12.672 10.438 1 98.88 8 LEU B CA 1
ATOM 2016 C C . LEU B 1 8 ? 6.715 -12.242 11.641 1 98.88 8 LEU B C 1
ATOM 2018 O O . LEU B 1 8 ? 6.445 -11.211 12.258 1 98.88 8 LEU B O 1
ATOM 2022 N N . ASP B 1 9 ? 7.75 -12.992 11.977 1 98.81 9 ASP B N 1
ATOM 2023 C CA . ASP B 1 9 ? 8.68 -12.609 13.039 1 98.81 9 ASP B CA 1
ATOM 2024 C C . ASP B 1 9 ? 9.383 -11.297 12.703 1 98.81 9 ASP B C 1
ATOM 2026 O O . ASP B 1 9 ? 9.492 -10.406 13.547 1 98.81 9 ASP B O 1
ATOM 2030 N N . ALA B 1 10 ? 9.859 -11.219 11.484 1 98.88 10 ALA B N 1
ATOM 2031 C CA . ALA B 1 10 ? 10.578 -10.023 11.047 1 98.88 10 ALA B CA 1
ATOM 2032 C C . ALA B 1 10 ? 9.656 -8.805 11.039 1 98.88 10 ALA B C 1
ATOM 2034 O O . ALA B 1 10 ? 10.078 -7.703 11.414 1 98.88 10 ALA B O 1
ATOM 2035 N N . ALA B 1 11 ? 8.406 -9 10.57 1 98.88 11 ALA B N 1
ATOM 2036 C CA . ALA B 1 11 ? 7.418 -7.922 10.562 1 98.88 11 ALA B CA 1
ATOM 2037 C C . ALA B 1 11 ? 7.145 -7.422 11.984 1 98.88 11 ALA B C 1
ATOM 2039 O O . ALA B 1 11 ? 7.066 -6.215 12.219 1 98.88 11 ALA B O 1
ATOM 2040 N N . GLN B 1 12 ? 7.02 -8.359 12.891 1 98.75 12 GLN B N 1
ATOM 2041 C CA . GLN B 1 12 ? 6.801 -8.008 14.289 1 98.75 12 GLN B CA 1
ATOM 2042 C C . GLN B 1 12 ? 7.984 -7.219 14.844 1 98.75 12 GLN B C 1
ATOM 2044 O O . GLN B 1 12 ? 7.805 -6.281 15.625 1 98.75 12 GLN B O 1
ATOM 2049 N N . ALA B 1 13 ? 9.125 -7.605 14.492 1 98.81 13 ALA B N 1
ATOM 2050 C CA . ALA B 1 13 ? 10.336 -6.926 14.953 1 98.81 13 ALA B CA 1
ATOM 2051 C C . ALA B 1 13 ? 10.375 -5.48 14.469 1 98.81 13 ALA B C 1
ATOM 2053 O O . ALA B 1 13 ? 10.828 -4.59 15.188 1 98.81 13 ALA B O 1
ATOM 2054 N N . ILE B 1 14 ? 9.914 -5.215 13.242 1 98.88 14 ILE B N 1
ATOM 2055 C CA . ILE B 1 14 ? 9.844 -3.859 12.711 1 98.88 14 ILE B CA 1
ATOM 2056 C C . ILE B 1 14 ? 8.93 -3.004 13.586 1 98.88 14 ILE B C 1
ATOM 2058 O O . ILE B 1 14 ? 9.305 -1.903 13.992 1 98.88 14 ILE B O 1
ATOM 2062 N N . LEU B 1 15 ? 7.73 -3.551 13.906 1 98.88 15 LEU B N 1
ATOM 2063 C CA . LEU B 1 15 ? 6.777 -2.811 14.727 1 98.88 15 LEU B CA 1
ATOM 2064 C C . LEU B 1 15 ? 7.355 -2.523 16.109 1 98.88 15 LEU B C 1
ATOM 2066 O O . LEU B 1 15 ? 7.18 -1.427 16.641 1 98.88 15 LEU B O 1
ATOM 2070 N N . GLN B 1 16 ? 8.039 -3.502 16.625 1 98.81 16 GLN B N 1
ATOM 2071 C CA . GLN B 1 16 ? 8.641 -3.348 17.953 1 98.81 16 GLN B CA 1
ATOM 2072 C C . GLN B 1 16 ? 9.727 -2.277 17.938 1 98.81 16 GLN B C 1
ATOM 2074 O O . GLN B 1 16 ? 9.828 -1.474 18.859 1 98.81 16 GLN B O 1
ATOM 2079 N N . ARG B 1 17 ? 10.516 -2.285 16.938 1 98.88 17 ARG B N 1
ATOM 2080 C CA . ARG B 1 17 ? 11.586 -1.299 16.844 1 98.88 17 ARG B CA 1
ATOM 2081 C C . ARG B 1 17 ? 11.023 0.111 16.703 1 98.88 17 ARG B C 1
ATOM 2083 O O . ARG B 1 17 ? 11.547 1.06 17.281 1 98.88 17 ARG B O 1
ATOM 2090 N N . ILE B 1 18 ? 9.945 0.279 15.938 1 98.94 18 ILE B N 1
ATOM 2091 C CA . ILE B 1 18 ? 9.297 1.579 15.797 1 98.94 18 ILE B CA 1
ATOM 2092 C C . ILE B 1 18 ? 8.812 2.059 17.172 1 98.94 18 ILE B C 1
ATOM 2094 O O . ILE B 1 18 ? 9.055 3.207 17.547 1 98.94 18 ILE B O 1
ATOM 2098 N N . ARG B 1 19 ? 8.195 1.129 17.891 1 98.69 19 ARG B N 1
ATOM 2099 C CA . ARG B 1 19 ? 7.688 1.435 19.219 1 98.69 19 ARG B CA 1
ATOM 2100 C C . ARG B 1 19 ? 8.805 1.928 20.141 1 98.69 19 ARG B C 1
ATOM 2102 O O . ARG B 1 19 ? 8.633 2.904 20.859 1 98.69 19 ARG B O 1
ATOM 2109 N N . GLU B 1 20 ? 9.914 1.364 19.969 1 98.62 20 GLU B N 1
ATOM 2110 C CA . GLU B 1 20 ? 11 1.587 20.906 1 98.62 20 GLU B CA 1
ATOM 2111 C C . GLU B 1 20 ? 11.836 2.803 20.516 1 98.62 20 GLU B C 1
ATOM 2113 O O . GLU B 1 20 ? 12.461 3.439 21.375 1 98.62 20 GLU B O 1
ATOM 2118 N N . THR B 1 21 ? 11.797 3.168 19.234 1 98.88 21 THR B N 1
ATOM 2119 C CA . THR B 1 21 ? 12.852 4.09 18.828 1 98.88 21 THR B CA 1
ATOM 2120 C C . THR B 1 21 ? 12.258 5.312 18.125 1 98.88 21 THR B C 1
ATOM 2122 O O . THR B 1 21 ? 12.93 6.332 17.969 1 98.88 21 THR B O 1
ATOM 2125 N N . GLN B 1 22 ? 11.016 5.273 17.703 1 98.88 22 GLN B N 1
ATOM 2126 C CA . GLN B 1 22 ? 10.594 6.297 16.766 1 98.88 22 GLN B CA 1
ATOM 2127 C C . GLN B 1 22 ? 9.523 7.199 17.359 1 98.88 22 GLN B C 1
ATOM 2129 O O . GLN B 1 22 ? 9.008 8.094 16.703 1 98.88 22 GLN B O 1
ATOM 2134 N N . MET B 1 23 ? 9.18 7.047 18.672 1 98.75 23 MET B N 1
ATOM 2135 C CA . MET B 1 23 ? 8.078 7.797 19.266 1 98.75 23 MET B CA 1
ATOM 2136 C C . MET B 1 23 ? 8.383 9.289 19.281 1 98.75 23 MET B C 1
ATOM 2138 O O . MET B 1 23 ? 7.508 10.117 19.016 1 98.75 23 MET B O 1
ATOM 2142 N N . ASP B 1 24 ? 9.609 9.695 19.578 1 98.88 24 ASP B N 1
ATOM 2143 C CA . ASP B 1 24 ? 9.969 11.109 19.594 1 98.88 24 ASP B CA 1
ATOM 2144 C C . AS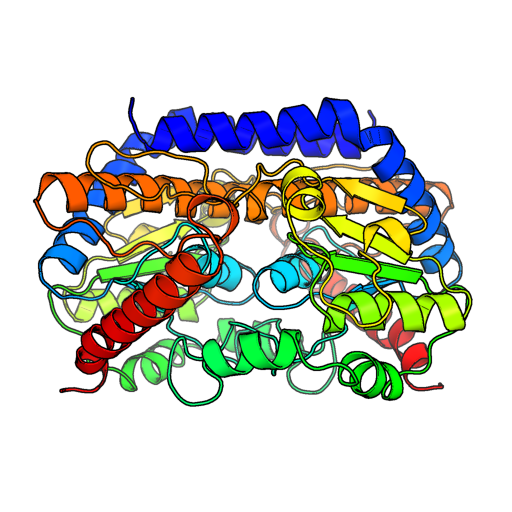P B 1 24 ? 9.797 11.734 18.203 1 98.88 24 ASP B C 1
ATOM 2146 O O . ASP B 1 24 ? 9.234 12.828 18.078 1 98.88 24 ASP B O 1
ATOM 2150 N N . ALA B 1 25 ? 10.328 11.047 17.219 1 98.94 25 ALA B N 1
ATOM 2151 C CA . ALA B 1 25 ? 10.188 11.539 15.852 1 98.94 25 ALA B CA 1
ATOM 2152 C C . ALA B 1 25 ? 8.719 11.641 15.445 1 98.94 25 ALA B C 1
ATOM 2154 O O . ALA B 1 25 ? 8.312 12.609 14.805 1 98.94 25 ALA B O 1
ATOM 2155 N N . LEU B 1 26 ? 7.934 10.648 15.852 1 98.94 26 LEU B N 1
ATOM 2156 C CA . LEU B 1 26 ? 6.504 10.648 15.562 1 98.94 26 LEU B CA 1
ATOM 2157 C C . LEU B 1 26 ? 5.816 11.836 16.234 1 98.94 26 LEU B C 1
ATOM 2159 O O . LEU B 1 26 ? 4.973 12.5 15.617 1 98.94 26 LEU B O 1
ATOM 2163 N N . GLU B 1 27 ? 6.152 12.125 17.438 1 98.88 27 GLU B N 1
ATOM 2164 C CA . GLU B 1 27 ? 5.562 13.242 18.172 1 98.88 27 GLU B CA 1
ATOM 2165 C C . GLU B 1 27 ? 5.918 14.57 17.516 1 98.88 27 GLU B C 1
ATOM 2167 O O . GLU B 1 27 ? 5.051 15.438 17.344 1 98.88 27 GLU B O 1
ATOM 2172 N N . ARG B 1 28 ? 7.125 14.75 17.109 1 98.94 28 ARG B N 1
ATOM 2173 C CA . ARG B 1 28 ? 7.562 15.984 16.469 1 98.94 28 ARG B CA 1
ATOM 2174 C C . ARG B 1 28 ? 6.871 16.172 15.117 1 98.94 28 ARG B C 1
ATOM 2176 O O . ARG B 1 28 ? 6.457 17.281 14.773 1 98.94 28 ARG B O 1
ATOM 2183 N N . ALA B 1 29 ? 6.805 15.086 14.367 1 98.94 29 ALA B N 1
ATOM 2184 C CA . ALA B 1 29 ? 6.098 15.133 13.094 1 98.94 29 ALA B CA 1
ATOM 2185 C C . ALA B 1 29 ? 4.629 15.5 13.289 1 98.94 29 ALA B C 1
ATOM 2187 O O . ALA B 1 29 ? 4.07 16.281 12.523 1 98.94 29 ALA B O 1
ATOM 2188 N N . ALA B 1 30 ? 4.027 14.906 14.328 1 98.94 30 ALA B N 1
ATOM 2189 C CA . ALA B 1 30 ? 2.625 15.188 14.625 1 98.94 30 ALA B CA 1
ATOM 2190 C C . ALA B 1 30 ? 2.42 16.672 14.953 1 98.94 30 ALA B C 1
ATOM 2192 O O . ALA B 1 30 ? 1.404 17.25 14.578 1 98.94 30 ALA B O 1
ATOM 2193 N N . ASP B 1 31 ? 3.375 17.25 15.648 1 98.88 31 ASP B N 1
ATOM 2194 C CA . ASP B 1 31 ? 3.295 18.672 15.969 1 98.88 31 ASP B CA 1
ATOM 2195 C C . ASP B 1 31 ? 3.266 19.516 14.695 1 98.88 31 ASP B C 1
ATOM 2197 O O . ASP B 1 31 ? 2.445 20.422 14.57 1 98.88 31 ASP B O 1
ATOM 2201 N N . ILE B 1 32 ? 4.113 19.188 13.773 1 98.94 32 ILE B N 1
ATOM 2202 C CA . ILE B 1 32 ? 4.219 19.938 12.523 1 98.94 32 ILE B CA 1
ATOM 2203 C C . ILE B 1 32 ? 2.918 19.797 11.734 1 98.94 32 ILE B C 1
ATOM 2205 O O . ILE B 1 32 ? 2.338 20.797 11.305 1 98.94 32 ILE B O 1
ATOM 2209 N N . CYS B 1 33 ? 2.453 18.609 11.586 1 98.94 33 CYS B N 1
ATOM 2210 C CA . CYS B 1 33 ? 1.25 18.344 10.805 1 98.94 33 CYS B CA 1
ATOM 2211 C C . CYS B 1 33 ? 0.029 18.984 11.453 1 98.94 33 CYS B C 1
ATOM 2213 O O . CYS B 1 33 ? -0.825 19.547 10.766 1 98.94 33 CYS B O 1
ATOM 2215 N N . THR B 1 34 ? -0.048 18.828 12.789 1 98.94 34 THR B N 1
ATOM 2216 C CA . THR B 1 34 ? -1.173 19.422 13.508 1 98.94 34 THR B CA 1
ATOM 2217 C C . THR B 1 34 ? -1.21 20.938 13.32 1 98.94 34 THR B C 1
ATOM 2219 O O . THR B 1 34 ? -2.273 21.5 13.07 1 98.94 34 THR B O 1
ATOM 2222 N N . HIS B 1 35 ? -0.055 21.578 13.453 1 98.88 35 HIS B N 1
ATOM 2223 C CA . HIS B 1 35 ? 0.023 23.016 13.227 1 98.88 35 HIS B CA 1
ATOM 2224 C C . HIS B 1 35 ? -0.451 23.375 11.828 1 98.88 35 HIS B C 1
ATOM 2226 O O . HIS B 1 35 ? -1.233 24.312 11.656 1 98.88 35 HIS B O 1
ATOM 2232 N N . THR B 1 36 ? 0.008 22.672 10.828 1 98.88 36 THR B N 1
ATOM 2233 C CA . THR B 1 36 ? -0.363 22.906 9.438 1 98.88 36 THR B CA 1
ATOM 2234 C C . THR B 1 36 ? -1.877 22.828 9.258 1 98.88 36 THR B C 1
ATOM 2236 O O . THR B 1 36 ? -2.502 23.766 8.789 1 98.88 36 THR B O 1
ATOM 2239 N N . ILE B 1 37 ? -2.465 21.719 9.703 1 98.81 37 ILE B N 1
ATOM 2240 C CA . ILE B 1 37 ? -3.873 21.438 9.445 1 98.81 37 ILE B CA 1
ATOM 2241 C C . ILE B 1 37 ? -4.746 22.375 10.266 1 98.81 37 ILE B C 1
ATOM 2243 O O . ILE B 1 37 ? -5.746 22.906 9.766 1 98.81 37 ILE B O 1
ATOM 2247 N N . ALA B 1 38 ? -4.363 22.625 11.508 1 98.56 38 ALA B N 1
ATOM 2248 C CA . ALA B 1 38 ? -5.137 23.484 12.391 1 98.56 38 ALA B CA 1
ATOM 2249 C C . ALA B 1 38 ? -5.176 24.906 11.867 1 98.56 38 ALA B C 1
ATOM 2251 O O . ALA B 1 38 ? -6.102 25.672 12.18 1 98.56 38 ALA B O 1
ATOM 2252 N N . ASN B 1 39 ? -4.199 25.281 11.094 1 98 39 ASN B N 1
ATOM 2253 C CA . ASN B 1 39 ? -4.125 26.641 10.555 1 98 39 ASN B CA 1
ATOM 2254 C C . ASN B 1 39 ? -4.477 26.672 9.078 1 98 39 ASN B C 1
ATOM 2256 O O . ASN B 1 39 ? -3.928 27.469 8.32 1 98 39 ASN B O 1
ATOM 2260 N N . GLU B 1 40 ? -5.215 25.703 8.602 1 96.19 40 GLU B N 1
ATOM 2261 C CA . GLU B 1 40 ? -5.883 25.656 7.309 1 96.19 40 GLU B CA 1
ATOM 2262 C C . GLU B 1 40 ? -4.879 25.453 6.176 1 96.19 40 GLU B C 1
ATOM 2264 O O . GLU B 1 40 ? -5.16 25.797 5.023 1 96.19 40 GLU B O 1
ATOM 2269 N N . GLY B 1 41 ? -3.672 25.031 6.562 1 97.81 41 GLY B N 1
ATOM 2270 C CA . GLY B 1 41 ? -2.73 24.578 5.555 1 97.81 41 GLY B CA 1
ATOM 2271 C C . GLY B 1 41 ? -2.953 23.125 5.145 1 97.81 41 GLY B C 1
ATOM 2272 O O . GLY B 1 41 ? -3.945 22.516 5.539 1 97.81 41 GLY B O 1
ATOM 2273 N N . LEU B 1 42 ? -2.088 22.719 4.266 1 98.25 42 LEU B N 1
ATOM 2274 C CA . LEU B 1 42 ? -2.1 21.344 3.801 1 98.25 42 LEU B CA 1
ATOM 2275 C C . LEU B 1 42 ? -0.754 20.672 4.055 1 98.25 42 LEU B C 1
ATOM 2277 O O . LEU B 1 42 ? 0.297 21.281 3.865 1 98.25 42 LEU B O 1
ATOM 2281 N N . VAL B 1 43 ? -0.809 19.422 4.555 1 98.75 43 VAL B N 1
ATOM 2282 C CA . VAL B 1 43 ? 0.377 18.578 4.547 1 98.75 43 VAL B CA 1
ATOM 2283 C C . VAL B 1 43 ? 0.517 17.891 3.186 1 98.75 43 VAL B C 1
ATOM 2285 O O . VAL B 1 43 ? -0.243 16.984 2.861 1 98.75 43 VAL B O 1
ATOM 2288 N N . HIS B 1 44 ? 1.457 18.344 2.387 1 98.44 44 HIS B N 1
ATOM 2289 C CA . HIS B 1 44 ? 1.688 17.766 1.065 1 98.44 44 HIS B CA 1
ATOM 2290 C C . HIS B 1 44 ? 2.436 16.438 1.164 1 98.44 44 HIS B C 1
ATOM 2292 O O . HIS B 1 44 ? 3.436 16.328 1.879 1 98.44 44 HIS B O 1
ATOM 2298 N N . LEU B 1 45 ? 1.89 15.492 0.478 1 97.81 45 LEU B N 1
ATOM 2299 C CA . LEU B 1 45 ? 2.457 14.148 0.5 1 97.81 45 LEU B CA 1
ATOM 2300 C C . LEU B 1 45 ? 3.123 13.82 -0.832 1 97.81 45 LEU B C 1
ATOM 2302 O O . LEU B 1 45 ? 2.531 14.016 -1.894 1 97.81 45 LEU B O 1
ATOM 2306 N N . PHE B 1 46 ? 4.328 13.266 -0.767 1 97.56 46 PHE B N 1
ATOM 2307 C CA . PHE B 1 46 ? 5.02 12.898 -1.997 1 97.56 46 PHE B CA 1
ATOM 2308 C C . PHE B 1 46 ? 5.789 11.594 -1.814 1 97.56 46 PHE B C 1
ATOM 2310 O O . PHE B 1 46 ? 6.273 11.305 -0.719 1 97.56 46 PHE B O 1
ATOM 2317 N N . GLY B 1 47 ? 5.906 10.812 -2.746 1 95.44 47 GLY B N 1
ATOM 2318 C CA . GLY B 1 47 ? 6.621 9.555 -2.891 1 95.44 47 GLY B CA 1
ATOM 2319 C C . GLY B 1 47 ? 6.574 9 -4.301 1 95.44 47 GLY B C 1
ATOM 2320 O O . GLY B 1 47 ? 5.789 9.461 -5.129 1 95.44 47 GLY B O 1
ATOM 2321 N N . THR B 1 48 ? 7.445 8.109 -4.562 1 93.12 48 THR B N 1
ATOM 2322 C CA . THR B 1 48 ? 7.496 7.488 -5.879 1 93.12 48 THR B CA 1
ATOM 2323 C C . THR B 1 48 ? 7.457 5.965 -5.762 1 93.12 48 THR B C 1
ATOM 2325 O O . THR B 1 48 ? 7.719 5.414 -4.691 1 93.12 48 THR B O 1
ATOM 2328 N N . GLY B 1 49 ? 7.047 5.336 -6.852 1 90.06 49 GLY B N 1
ATOM 2329 C CA . GLY B 1 49 ? 7.031 3.881 -6.883 1 90.06 49 GLY B CA 1
ATOM 2330 C C . GLY B 1 49 ? 6.23 3.268 -5.75 1 90.06 49 GLY B C 1
ATOM 2331 O O . GLY B 1 49 ? 5.074 3.643 -5.527 1 90.06 49 GLY B O 1
ATOM 2332 N N . HIS B 1 50 ? 6.816 2.348 -5.086 1 92.12 50 HIS B N 1
ATOM 2333 C CA . HIS B 1 50 ? 6.156 1.615 -4.012 1 92.12 50 HIS B CA 1
ATOM 2334 C C . HIS B 1 50 ? 5.828 2.533 -2.84 1 92.12 50 HIS B C 1
ATOM 2336 O O . HIS B 1 50 ? 4.809 2.352 -2.17 1 92.12 50 HIS B O 1
ATOM 2342 N N . SER B 1 51 ? 6.613 3.529 -2.643 1 94.5 51 SER B N 1
ATOM 2343 C CA . SER B 1 51 ? 6.445 4.422 -1.5 1 94.5 51 SER B CA 1
ATOM 2344 C C . SER B 1 51 ? 5.191 5.277 -1.644 1 94.5 51 SER B C 1
ATOM 2346 O O . SER B 1 51 ? 4.723 5.867 -0.668 1 94.5 51 SER B O 1
ATOM 2348 N N . ARG B 1 52 ? 4.645 5.363 -2.809 1 92.19 52 ARG B N 1
ATOM 2349 C CA . ARG B 1 52 ? 3.416 6.121 -3.025 1 92.19 52 ARG B CA 1
ATOM 2350 C C . ARG B 1 52 ? 2.25 5.508 -2.26 1 92.19 52 ARG B C 1
ATOM 2352 O O . ARG B 1 52 ? 1.217 6.152 -2.068 1 92.19 52 ARG B O 1
ATOM 2359 N N . MET B 1 53 ? 2.355 4.262 -1.913 1 93.06 53 MET B N 1
ATOM 2360 C CA . MET B 1 53 ? 1.308 3.574 -1.166 1 93.06 53 MET B CA 1
ATOM 2361 C C . MET B 1 53 ? 0.956 4.336 0.106 1 93.06 53 MET B C 1
ATOM 2363 O O . MET B 1 53 ? -0.204 4.355 0.524 1 93.06 53 MET B O 1
ATOM 2367 N N . PHE B 1 54 ? 1.911 5.012 0.615 1 96.06 54 PHE B N 1
ATOM 2368 C CA . PHE B 1 54 ? 1.7 5.578 1.942 1 96.06 54 PHE B CA 1
ATOM 2369 C C . PHE B 1 54 ? 1.038 6.949 1.847 1 96.06 54 PHE B C 1
ATOM 2371 O O . PHE B 1 54 ? 0.516 7.461 2.838 1 96.06 54 PHE B O 1
ATOM 2378 N N . ILE B 1 55 ? 1.061 7.512 0.62 1 95.31 55 ILE B N 1
ATOM 2379 C CA . ILE B 1 55 ? 0.232 8.68 0.341 1 95.31 55 ILE B CA 1
ATOM 2380 C C . ILE B 1 55 ? -1.244 8.297 0.438 1 95.31 55 ILE B C 1
ATOM 2382 O O . ILE B 1 55 ? -2.018 8.969 1.13 1 95.31 55 ILE B O 1
ATOM 2386 N N . GLU B 1 56 ? -1.543 7.133 -0.174 1 93 56 GLU B N 1
ATOM 2387 C CA . GLU B 1 56 ? -2.91 6.621 -0.135 1 93 56 GLU B CA 1
ATOM 2388 C C . GLU B 1 56 ? -3.273 6.125 1.26 1 93 56 GLU B C 1
ATOM 2390 O O . GLU B 1 56 ? -4.441 6.172 1.658 1 93 56 GLU B O 1
ATOM 2395 N N . GLU B 1 57 ? -2.273 5.68 1.95 1 96.19 57 GLU B N 1
ATOM 2396 C CA . GLU B 1 57 ? -2.479 5.211 3.318 1 96.19 57 GLU B CA 1
ATOM 2397 C C . GLU B 1 57 ? -2.836 6.367 4.25 1 96.19 57 GLU B C 1
ATOM 2399 O O . GLU B 1 57 ? -3.602 6.191 5.199 1 96.19 57 GLU B O 1
ATOM 2404 N N . MET B 1 58 ? -2.324 7.516 3.943 1 97.31 58 MET B N 1
ATOM 2405 C CA . MET B 1 58 ? -2.568 8.688 4.773 1 97.31 58 MET B CA 1
ATOM 2406 C C . MET B 1 58 ? -3.977 9.234 4.543 1 97.31 58 MET B C 1
ATOM 2408 O O . MET B 1 58 ? -4.727 9.445 5.5 1 97.31 58 MET B O 1
ATOM 2412 N N . PHE B 1 59 ? -4.309 9.516 3.293 1 96.31 59 PHE B N 1
ATOM 2413 C CA . PHE B 1 59 ? -5.621 10.031 2.918 1 96.31 59 PHE B CA 1
ATOM 2414 C C . PHE B 1 59 ? -5.816 9.969 1.407 1 96.31 59 PHE B C 1
ATOM 2416 O O . PHE B 1 59 ? -4.879 10.211 0.644 1 96.31 59 PHE B O 1
ATOM 2423 N N . PRO B 1 60 ? -6.941 9.461 0.901 1 94.19 60 PRO B N 1
ATOM 2424 C CA . PRO B 1 60 ? -8.125 9.094 1.684 1 94.19 60 PRO B CA 1
ATOM 2425 C C . PRO B 1 60 ? -8.266 7.582 1.863 1 94.19 60 PRO B C 1
ATOM 2427 O O . PRO B 1 60 ? -7.914 6.812 0.965 1 94.19 60 PRO B O 1
ATOM 2430 N N . ARG B 1 61 ? -8.836 7.16 2.982 1 94.69 61 ARG B N 1
ATOM 2431 C CA . ARG B 1 61 ? -9.312 5.812 3.285 1 94.69 61 ARG B CA 1
ATOM 2432 C C . ARG B 1 61 ? -10.062 5.785 4.617 1 94.69 61 ARG B C 1
ATOM 2434 O O . ARG B 1 61 ? -10 6.742 5.391 1 94.69 61 ARG B O 1
ATOM 2441 N N . HIS B 1 62 ? -10.766 4.715 4.887 1 96 62 HIS B N 1
ATOM 2442 C CA . HIS B 1 62 ? -11.43 4.602 6.18 1 96 62 HIS B CA 1
ATOM 2443 C C . HIS B 1 62 ? -10.438 4.781 7.324 1 96 62 HIS B C 1
ATOM 2445 O O . HIS B 1 62 ? -9.328 4.246 7.277 1 96 62 HIS B O 1
ATOM 2451 N N . GLY B 1 63 ? -10.82 5.543 8.289 1 97.94 63 GLY B N 1
ATOM 2452 C CA . GLY B 1 63 ? -9.961 5.801 9.43 1 97.94 63 GLY B CA 1
ATOM 2453 C C . GLY B 1 63 ? -9.023 6.969 9.219 1 97.94 63 GLY B C 1
ATOM 2454 O O . GLY B 1 63 ? -8.125 7.207 10.031 1 97.94 63 GLY B O 1
ATOM 2455 N N . SER B 1 64 ? -9.156 7.672 8.125 1 98 64 SER B N 1
ATOM 2456 C CA . SER B 1 64 ? -8.359 8.859 7.828 1 98 64 SER B CA 1
ATOM 2457 C C . SER B 1 64 ? -9.234 10.102 7.73 1 98 64 SER B C 1
ATOM 2459 O O . SER B 1 64 ? -10.445 10.031 7.922 1 98 64 SER B O 1
ATOM 2461 N N . PHE B 1 65 ? -8.633 11.297 7.492 1 98.5 65 PHE B N 1
ATOM 2462 C CA . PHE B 1 65 ? -9.344 12.57 7.488 1 98.5 65 PHE B CA 1
ATOM 2463 C C . PHE B 1 65 ? -8.617 13.594 6.629 1 98.5 65 PHE B C 1
ATOM 2465 O O . PHE B 1 65 ? -7.445 13.414 6.297 1 98.5 65 PHE B O 1
ATOM 2472 N N . PRO B 1 66 ? -9.281 14.68 6.227 1 97.38 66 PRO B N 1
ATOM 2473 C CA . PRO B 1 66 ? -8.68 15.703 5.363 1 97.38 66 PRO B CA 1
ATOM 2474 C C . PRO B 1 66 ? -7.539 16.453 6.043 1 97.38 66 PRO B C 1
ATOM 2476 O O . PRO B 1 66 ? -7.371 16.359 7.262 1 97.38 66 PRO B O 1
ATOM 2479 N N . GLY B 1 67 ? -6.84 17.203 5.254 1 97.94 67 GLY B N 1
ATOM 2480 C CA . GLY B 1 67 ? -5.695 17.984 5.695 1 97.94 67 GLY B CA 1
ATOM 2481 C C . GLY B 1 67 ? -4.402 17.578 5.004 1 97.94 67 GLY B C 1
ATOM 2482 O O . GLY B 1 67 ? -3.367 18.219 5.199 1 97.94 67 GLY B O 1
ATOM 2483 N N . PHE B 1 68 ? -4.523 16.562 4.223 1 97.62 68 PHE B N 1
ATOM 2484 C CA . PHE B 1 68 ? -3.391 16.031 3.479 1 97.62 68 PHE B CA 1
ATOM 2485 C C . PHE B 1 68 ? -3.617 16.172 1.977 1 97.62 68 PHE B C 1
ATOM 2487 O O . PHE B 1 68 ? -4.734 15.977 1.492 1 97.62 68 PHE B O 1
ATOM 2494 N N . HIS B 1 69 ? -2.6 16.5 1.271 1 96.56 69 HIS B N 1
ATOM 2495 C CA . HIS B 1 69 ? -2.688 16.719 -0.17 1 96.56 69 HIS B CA 1
ATOM 2496 C C . HIS B 1 69 ? -1.728 15.805 -0.924 1 96.56 69 HIS B C 1
ATOM 2498 O O . HIS B 1 69 ? -0.52 16.047 -0.951 1 96.56 69 HIS B O 1
ATOM 2504 N N . PRO B 1 70 ? -2.236 14.742 -1.562 1 95 70 PRO B N 1
ATOM 2505 C CA . PRO B 1 70 ? -1.367 13.891 -2.375 1 95 70 PRO B CA 1
ATOM 2506 C C . PRO B 1 70 ? -0.833 14.602 -3.617 1 95 70 PRO B C 1
ATOM 2508 O O . PRO B 1 70 ? -1.615 15.094 -4.438 1 95 70 PRO B O 1
ATOM 2511 N N . LEU B 1 71 ? 0.483 14.695 -3.727 1 93.44 71 LEU B N 1
ATOM 2512 C CA . LEU B 1 71 ? 1.111 15.094 -4.98 1 93.44 71 LEU B CA 1
ATOM 2513 C C . LEU B 1 71 ? 1.309 13.891 -5.898 1 93.44 71 LEU B C 1
ATOM 2515 O O . LEU B 1 71 ? 2.307 13.172 -5.785 1 93.44 71 LEU B O 1
ATOM 2519 N N . VAL B 1 72 ? 0.396 13.703 -6.789 1 85 72 VAL B N 1
ATOM 2520 C CA . VAL B 1 72 ? 0.338 12.492 -7.598 1 85 72 VAL B CA 1
ATOM 2521 C C . VAL B 1 72 ? 1.027 12.727 -8.938 1 85 72 VAL B C 1
ATOM 2523 O O . VAL B 1 72 ? 0.647 13.633 -9.688 1 85 72 VAL B O 1
ATOM 2526 N N . GLU B 1 73 ? 2.043 11.906 -9.164 1 87.69 73 GLU B N 1
ATOM 2527 C CA . GLU B 1 73 ? 2.678 11.875 -10.477 1 87.69 73 GLU B CA 1
ATOM 2528 C C . GLU B 1 73 ? 2.594 10.477 -11.094 1 87.69 73 GLU B C 1
ATOM 2530 O O . GLU B 1 73 ? 3.371 9.586 -10.734 1 87.69 73 GLU B O 1
ATOM 2535 N N . LEU B 1 74 ? 1.771 10.328 -12.07 1 84.12 74 LEU B N 1
ATOM 2536 C CA . LEU B 1 74 ? 1.452 9.016 -12.617 1 84.12 74 LEU B CA 1
ATOM 2537 C C . LEU B 1 74 ? 2.684 8.383 -13.258 1 84.12 74 LEU B C 1
ATOM 2539 O O . LEU B 1 74 ? 2.848 7.16 -13.219 1 84.12 74 LEU B O 1
ATOM 2543 N N . SER B 1 75 ? 3.49 9.172 -13.82 1 87.12 75 SER B N 1
ATOM 2544 C CA . SER B 1 75 ? 4.676 8.656 -14.492 1 87.12 75 SER B CA 1
ATOM 2545 C C . SER B 1 75 ? 5.652 8.031 -13.492 1 87.12 75 SER B C 1
ATOM 2547 O O . SER B 1 75 ? 6.582 7.328 -13.891 1 87.12 75 SER B O 1
ATOM 2549 N N . LEU B 1 76 ? 5.402 8.242 -12.195 1 89.25 76 LEU B N 1
ATOM 2550 C CA . LEU B 1 76 ? 6.27 7.707 -11.156 1 89.25 76 LEU B CA 1
ATOM 2551 C C . LEU B 1 76 ? 5.566 6.59 -10.383 1 89.25 76 LEU B C 1
ATOM 2553 O O . LEU B 1 76 ? 5.988 6.23 -9.281 1 89.25 76 LEU B O 1
ATOM 2557 N N . THR B 1 77 ? 4.438 6.082 -10.969 1 81.69 77 THR B N 1
ATOM 2558 C CA . THR B 1 77 ? 3.641 5.066 -10.289 1 81.69 77 THR B CA 1
ATOM 2559 C C . THR B 1 77 ? 3.832 3.699 -10.938 1 81.69 77 THR B C 1
ATOM 2561 O O . THR B 1 77 ? 4.012 3.607 -12.156 1 81.69 77 THR B O 1
ATOM 2564 N N . TYR B 1 78 ? 3.727 2.658 -10.047 1 67.44 78 TYR B N 1
ATOM 2565 C CA . TYR B 1 78 ? 3.83 1.285 -10.523 1 67.44 78 TYR B CA 1
ATOM 2566 C C . TYR B 1 78 ? 2.471 0.759 -10.969 1 67.44 78 TYR B C 1
ATOM 2568 O O . TYR B 1 78 ? 2.354 -0.395 -11.391 1 67.44 78 TYR B O 1
ATOM 2576 N N . HIS B 1 79 ? 1.454 1.515 -10.773 1 59.81 79 HIS B N 1
ATOM 2577 C CA . HIS B 1 79 ? 0.079 1.092 -11.016 1 59.81 79 HIS B CA 1
ATOM 2578 C C . HIS B 1 79 ? -0.156 0.805 -12.5 1 59.81 79 HIS B C 1
ATOM 2580 O O . HIS B 1 79 ? -1.252 0.397 -12.891 1 59.81 79 HIS B O 1
ATOM 2586 N N . ASN B 1 80 ? 0.836 0.89 -13.281 1 62.44 80 ASN B N 1
ATOM 2587 C CA . ASN B 1 80 ? 0.533 0.6 -14.68 1 62.44 80 ASN B CA 1
ATOM 2588 C C . ASN B 1 80 ? 0.856 -0.849 -15.039 1 62.44 80 ASN B C 1
ATOM 2590 O O . ASN B 1 80 ? 0.467 -1.771 -14.32 1 62.44 80 ASN B O 1
ATOM 2594 N N . GLN B 1 81 ? 1.503 -0.972 -16.125 1 76.38 81 GLN B N 1
ATOM 2595 C CA . GLN B 1 81 ? 1.957 -2.262 -16.641 1 76.38 81 GLN B CA 1
ATOM 2596 C C . GLN B 1 81 ? 3.41 -2.525 -16.25 1 76.38 81 GLN B C 1
ATOM 2598 O O . GLN B 1 81 ? 4.199 -1.589 -16.109 1 76.38 81 GLN B O 1
ATOM 2603 N N . VAL B 1 82 ? 3.641 -3.715 -15.703 1 85.5 82 VAL B N 1
ATOM 2604 C CA . VAL B 1 82 ? 4.988 -4.121 -15.305 1 85.5 82 VAL B CA 1
ATOM 2605 C C . VAL B 1 82 ? 5.949 -3.916 -16.484 1 85.5 82 VAL B C 1
ATOM 2607 O O . VAL B 1 82 ? 7.02 -3.328 -16.312 1 85.5 82 VAL B O 1
ATOM 2610 N N . VAL B 1 83 ? 5.516 -4.25 -17.625 1 86.81 83 VAL B N 1
ATOM 2611 C CA . VAL B 1 83 ? 6.285 -4.035 -18.844 1 86.81 83 VAL B CA 1
ATOM 2612 C C . VAL B 1 83 ? 5.418 -3.326 -19.891 1 86.81 83 VAL B C 1
ATOM 2614 O O . VAL B 1 83 ? 4.203 -3.205 -19.703 1 86.81 83 VAL B O 1
ATOM 2617 N N . GLY B 1 84 ? 6.062 -2.738 -20.969 1 86.75 84 GLY B N 1
ATOM 2618 C CA . GLY B 1 84 ? 5.32 -2.055 -22.016 1 86.75 84 GLY B CA 1
ATOM 2619 C C . GLY B 1 84 ? 5.145 -0.572 -21.75 1 86.75 84 GLY B C 1
ATOM 2620 O O . GLY B 1 84 ? 5.996 0.058 -21.125 1 86.75 84 GLY B O 1
ATOM 2621 N N . SER B 1 85 ? 4.043 0.011 -22.266 1 81.69 85 SER B N 1
ATOM 2622 C CA . SER B 1 85 ? 3.779 1.437 -22.094 1 81.69 85 SER B CA 1
ATOM 2623 C C . SER B 1 85 ? 3.592 1.793 -20.625 1 81.69 85 SER B C 1
ATOM 2625 O O . SER B 1 85 ? 2.801 1.161 -19.922 1 81.69 85 SER B O 1
ATOM 2627 N N . ASN B 1 86 ? 4.395 2.738 -20.172 1 82.62 86 ASN B N 1
ATOM 2628 C CA . ASN B 1 86 ? 4.391 3.182 -18.781 1 82.62 86 ASN B CA 1
ATOM 2629 C C . ASN B 1 86 ? 4.855 2.074 -17.828 1 82.62 86 ASN B C 1
ATOM 2631 O O . ASN B 1 86 ? 4.324 1.928 -16.734 1 82.62 86 ASN B O 1
ATOM 2635 N N . GLY B 1 87 ? 5.77 1.296 -18.406 1 86.44 87 GLY B N 1
ATOM 2636 C CA . GLY B 1 87 ? 6.316 0.199 -17.609 1 86.44 87 GLY B CA 1
ATOM 2637 C C . GLY B 1 87 ? 7.277 0.659 -16.531 1 86.44 87 GLY B C 1
ATOM 2638 O O . GLY B 1 87 ? 7.602 1.846 -16.453 1 86.44 87 GLY B O 1
ATOM 2639 N N . GLN B 1 88 ? 7.73 -0.252 -15.773 1 88.75 88 GLN B N 1
ATOM 2640 C CA . GLN B 1 88 ? 8.523 0.016 -14.578 1 88.75 88 GLN B CA 1
ATOM 2641 C C . GLN B 1 88 ? 9.875 0.625 -14.945 1 88.75 88 GLN B C 1
ATOM 2643 O O . GLN B 1 88 ? 10.414 1.455 -14.211 1 88.75 88 GLN B O 1
ATOM 2648 N N . ARG B 1 89 ? 10.453 0.236 -16.078 1 89.44 89 ARG B N 1
ATOM 2649 C CA . ARG B 1 89 ? 11.75 0.77 -16.5 1 89.44 89 ARG B CA 1
ATOM 2650 C C . ARG B 1 89 ? 11.688 2.283 -16.672 1 89.44 89 ARG B C 1
ATOM 2652 O O . ARG B 1 89 ? 12.602 2.998 -16.266 1 89.44 89 ARG B O 1
ATOM 2659 N N . GLN B 1 90 ? 10.602 2.771 -17.266 1 89.69 90 GLN B N 1
ATOM 2660 C CA . GLN B 1 90 ? 10.414 4.203 -17.469 1 89.69 90 GLN B CA 1
ATOM 2661 C C . GLN B 1 90 ? 10.266 4.934 -16.125 1 89.69 90 GLN B C 1
ATOM 2663 O O . GLN B 1 90 ? 10.883 5.98 -15.914 1 89.69 90 GLN B O 1
ATOM 2668 N N . ALA B 1 91 ? 9.477 4.367 -15.289 1 88.88 91 ALA B N 1
ATOM 2669 C CA . ALA B 1 91 ? 9.234 4.984 -13.984 1 88.88 91 ALA B CA 1
ATOM 2670 C C . ALA B 1 91 ? 10.531 5.082 -13.18 1 88.88 91 ALA B C 1
ATOM 2672 O O . ALA B 1 91 ? 10.812 6.113 -12.562 1 88.88 91 ALA B O 1
ATOM 2673 N N . MET B 1 92 ? 11.289 4.016 -13.18 1 89.5 92 MET B N 1
ATOM 2674 C CA . MET B 1 92 ? 12.547 3.977 -12.445 1 89.5 92 MET B CA 1
ATOM 2675 C C . MET B 1 92 ? 13.539 4.988 -13.008 1 89.5 92 MET B C 1
ATOM 2677 O O . MET B 1 92 ? 14.273 5.629 -12.25 1 89.5 92 MET B O 1
ATOM 2681 N N . PHE B 1 93 ? 13.555 5.125 -14.359 1 92.31 93 PHE B N 1
ATOM 2682 C CA . PHE B 1 93 ? 14.406 6.133 -14.984 1 92.31 93 PHE B CA 1
ATOM 2683 C C . PHE B 1 93 ? 14.039 7.527 -14.5 1 92.31 93 PHE B C 1
ATOM 2685 O O . PHE B 1 93 ? 14.906 8.32 -14.133 1 92.31 93 PHE B O 1
ATOM 2692 N N . LEU B 1 94 ? 12.727 7.785 -14.453 1 93.62 94 LEU B N 1
ATOM 2693 C CA . LEU B 1 94 ? 12.227 9.125 -14.164 1 93.62 94 LEU B CA 1
ATOM 2694 C C . LEU B 1 94 ? 12.5 9.508 -12.711 1 93.62 94 LEU B C 1
ATOM 2696 O O . LEU B 1 94 ? 12.641 10.688 -12.391 1 93.62 94 LEU B O 1
ATOM 2700 N N . GLU B 1 95 ? 12.609 8.547 -11.844 1 94.25 95 GLU B N 1
ATOM 2701 C CA . GLU B 1 95 ? 12.945 8.82 -10.445 1 94.25 95 GLU B CA 1
ATOM 2702 C C . GLU B 1 95 ? 14.336 9.43 -10.32 1 94.25 95 GLU B C 1
ATOM 2704 O O . GLU B 1 95 ? 14.664 10.039 -9.297 1 94.25 95 GLU B O 1
ATOM 2709 N N . HIS B 1 96 ? 15.125 9.266 -11.391 1 94.75 96 HIS B N 1
ATOM 2710 C CA . HIS B 1 96 ? 16.516 9.68 -11.344 1 94.75 96 HIS B CA 1
ATOM 2711 C C . HIS B 1 96 ? 16.766 10.914 -12.203 1 94.75 96 HIS B C 1
ATOM 2713 O O . HIS B 1 96 ? 17.906 11.305 -12.43 1 94.75 96 HIS B O 1
ATOM 2719 N N . VAL B 1 97 ? 15.742 11.539 -12.664 1 95.75 97 VAL B N 1
ATOM 2720 C CA . VAL B 1 97 ? 15.883 12.719 -13.516 1 95.75 97 VAL B CA 1
ATOM 2721 C C . VAL B 1 97 ? 15.75 13.984 -12.68 1 95.75 97 VAL B C 1
ATOM 2723 O O . VAL B 1 97 ? 14.656 14.336 -12.234 1 95.75 97 VAL B O 1
ATOM 2726 N N . GLU B 1 98 ? 16.844 14.672 -12.539 1 97.19 98 GLU B N 1
ATOM 2727 C CA . GLU B 1 98 ? 16.797 15.961 -11.852 1 97.19 98 GLU B CA 1
ATOM 2728 C C . GLU B 1 98 ? 16 16.984 -12.648 1 97.19 98 GLU B C 1
ATOM 2730 O O . GLU B 1 98 ? 16.078 17.031 -13.875 1 97.19 98 GLU B O 1
ATOM 2735 N N . GLY B 1 99 ? 15.281 17.734 -12.023 1 97.5 99 GLY B N 1
ATOM 2736 C CA . GLY B 1 99 ? 14.414 18.719 -12.656 1 97.5 99 GLY B CA 1
ATOM 2737 C C . GLY B 1 99 ? 12.945 18.344 -12.586 1 97.5 99 GLY B C 1
ATOM 2738 O O . GLY B 1 99 ? 12.078 19.219 -12.586 1 97.5 99 GLY B O 1
ATOM 2739 N N . LEU B 1 100 ? 12.672 17.125 -12.516 1 97.56 100 LEU B N 1
ATOM 2740 C CA . LEU B 1 100 ? 11.289 16.672 -12.523 1 97.56 100 LEU B CA 1
ATOM 2741 C C . LEU B 1 100 ? 10.555 17.125 -11.273 1 97.56 100 LEU B C 1
ATOM 2743 O O . LEU B 1 100 ? 9.391 17.547 -11.344 1 97.56 100 LEU B O 1
ATOM 2747 N N . GLY B 1 101 ? 11.211 17.047 -10.109 1 97.62 101 GLY B N 1
ATOM 2748 C CA . GLY B 1 101 ? 10.594 17.531 -8.883 1 97.62 101 GLY B CA 1
ATOM 2749 C C . GLY B 1 101 ? 10.141 18.969 -8.961 1 97.62 101 GLY B C 1
ATOM 2750 O O . GLY B 1 101 ? 9.047 19.312 -8.508 1 97.62 101 GLY B O 1
ATOM 2751 N N . LYS B 1 102 ? 10.898 19.828 -9.602 1 97.19 102 LYS B N 1
ATOM 2752 C CA . LYS B 1 102 ? 10.562 21.234 -9.766 1 97.19 102 LYS B CA 1
ATOM 2753 C C . LYS B 1 102 ? 9.344 21.406 -10.672 1 97.19 102 LYS B C 1
ATOM 2755 O O . LYS B 1 102 ? 8.469 22.234 -10.391 1 97.19 102 LYS B O 1
ATOM 2760 N N . VAL B 1 103 ? 9.32 20.594 -11.75 1 96.94 103 VAL B N 1
ATOM 2761 C CA . VAL B 1 103 ? 8.211 20.656 -12.695 1 96.94 103 VAL B CA 1
ATOM 2762 C C . VAL B 1 103 ? 6.914 20.25 -11.992 1 96.94 103 VAL B C 1
ATOM 2764 O O . VAL B 1 103 ? 5.875 20.891 -12.172 1 96.94 103 VAL B O 1
ATOM 2767 N N . ILE B 1 104 ? 7.008 19.25 -11.172 1 96.06 104 ILE B N 1
ATOM 2768 C CA . ILE B 1 104 ? 5.84 18.766 -10.438 1 96.06 104 ILE B CA 1
ATOM 2769 C C . ILE B 1 104 ? 5.332 19.859 -9.508 1 96.06 104 ILE B C 1
ATOM 2771 O O . ILE B 1 104 ? 4.145 20.203 -9.523 1 96.06 104 ILE B O 1
ATOM 2775 N N . LEU B 1 105 ? 6.215 20.469 -8.742 1 97.31 105 LEU B N 1
ATOM 2776 C CA . LEU B 1 105 ? 5.812 21.422 -7.711 1 97.31 105 LEU B CA 1
ATOM 2777 C C . LEU B 1 105 ? 5.352 22.734 -8.328 1 97.31 105 LEU B C 1
ATOM 2779 O O . LEU B 1 105 ? 4.566 23.469 -7.719 1 97.31 105 LEU B O 1
ATOM 2783 N N . ARG B 1 106 ? 5.742 23.062 -9.555 1 96 106 ARG B N 1
ATOM 2784 C CA . ARG B 1 106 ? 5.344 24.281 -10.242 1 96 106 ARG B CA 1
ATOM 2785 C C . ARG B 1 106 ? 3.84 24.297 -10.492 1 96 106 ARG B C 1
ATOM 2787 O O . ARG B 1 106 ? 3.248 25.359 -10.672 1 96 106 ARG B O 1
ATOM 2794 N N . ASN B 1 107 ? 3.27 23.172 -10.406 1 94.75 107 ASN B N 1
ATOM 2795 C CA . ASN B 1 107 ? 1.842 23.062 -10.68 1 94.75 107 ASN B CA 1
ATOM 2796 C C . ASN B 1 107 ? 1.003 23.562 -9.508 1 94.75 107 ASN B C 1
ATOM 2798 O O . ASN B 1 107 ? -0.217 23.688 -9.617 1 94.75 107 ASN B O 1
ATOM 2802 N N . PHE B 1 108 ? 1.63 23.844 -8.375 1 96.12 108 PHE B N 1
ATOM 2803 C CA . PHE B 1 108 ? 0.883 24.109 -7.152 1 96.12 108 PHE B CA 1
ATOM 2804 C C . PHE B 1 108 ? 1.358 25.406 -6.504 1 96.12 108 PHE B C 1
ATOM 2806 O O . PHE B 1 108 ? 2.52 25.797 -6.652 1 96.12 108 PHE B O 1
ATOM 2813 N N . VAL B 1 109 ? 0.451 26.078 -5.855 1 96.88 109 VAL B N 1
ATOM 2814 C CA . VAL B 1 109 ? 0.812 27.172 -4.957 1 96.88 109 VAL B CA 1
ATOM 2815 C C . VAL B 1 109 ? 1.107 26.609 -3.564 1 96.88 109 VAL B C 1
ATOM 2817 O O . VAL B 1 109 ? 0.229 26.031 -2.92 1 96.88 109 VAL B O 1
ATOM 2820 N N . LEU B 1 110 ? 2.301 26.734 -3.131 1 97.31 110 LEU B N 1
ATOM 2821 C CA . LEU B 1 110 ? 2.783 26.219 -1.857 1 97.31 110 LEU B CA 1
ATOM 2822 C C . LEU B 1 110 ? 3.287 27.344 -0.962 1 97.31 110 LEU B C 1
ATOM 2824 O O . LEU B 1 110 ? 4.133 28.141 -1.375 1 97.31 110 LEU B O 1
ATOM 2828 N N . ALA B 1 111 ? 2.758 27.469 0.24 1 95.69 111 ALA B N 1
ATOM 2829 C CA . ALA B 1 111 ? 3.154 28.531 1.169 1 95.69 111 ALA B CA 1
ATOM 2830 C C . ALA B 1 111 ? 2.818 28.141 2.607 1 95.69 111 ALA B C 1
ATOM 2832 O O . ALA B 1 111 ? 1.974 27.281 2.846 1 95.69 111 ALA B O 1
ATOM 2833 N N . PRO B 1 112 ? 3.518 28.828 3.566 1 96.44 112 PRO B N 1
ATOM 2834 C CA . PRO B 1 112 ? 3.107 28.594 4.953 1 96.44 112 PRO B CA 1
ATOM 2835 C C . PRO B 1 112 ? 1.606 28.781 5.164 1 96.44 112 PRO B C 1
ATOM 2837 O O . PRO B 1 112 ? 0.987 29.625 4.504 1 96.44 112 PRO B O 1
ATOM 2840 N N . PRO B 1 113 ? 1.014 27.938 6.004 1 97.81 113 PRO B N 1
ATOM 2841 C CA . PRO B 1 113 ? 1.651 27.031 6.969 1 97.81 113 PRO B CA 1
ATOM 2842 C C . PRO B 1 113 ? 1.765 25.594 6.457 1 97.81 113 PRO B C 1
ATOM 2844 O O . PRO B 1 113 ? 1.734 24.656 7.25 1 97.81 113 PRO B O 1
ATOM 2847 N N . ASP B 1 114 ? 1.796 25.391 5.094 1 98.56 114 ASP B N 1
ATOM 2848 C CA . ASP B 1 114 ? 1.924 24.062 4.512 1 98.56 114 ASP B CA 1
ATOM 2849 C C . ASP B 1 114 ? 3.156 23.344 5.055 1 98.56 114 ASP B C 1
ATOM 2851 O O . ASP B 1 114 ? 4.078 23.984 5.566 1 98.56 114 ASP B O 1
ATOM 2855 N N . SER B 1 115 ? 3.164 22.031 5.004 1 98.88 115 SER B N 1
ATOM 2856 C CA . SER B 1 115 ? 4.309 21.172 5.289 1 98.88 115 SER B CA 1
ATOM 2857 C C . SER B 1 115 ? 4.344 19.969 4.352 1 98.88 115 SER B C 1
ATOM 2859 O O . SER B 1 115 ? 3.455 19.812 3.518 1 98.88 115 SER B O 1
ATOM 2861 N N . PHE B 1 116 ? 5.438 19.219 4.422 1 98.94 116 PHE B N 1
ATOM 2862 C CA . PHE B 1 116 ? 5.609 18.062 3.545 1 98.94 116 PHE B CA 1
ATOM 2863 C C . PHE B 1 116 ? 5.891 16.812 4.355 1 98.94 116 PHE B C 1
ATOM 2865 O O . PHE B 1 116 ? 6.617 16.859 5.352 1 98.94 116 PHE B O 1
ATOM 2872 N N . ILE B 1 117 ? 5.281 15.734 3.918 1 98.94 117 ILE B N 1
ATOM 2873 C CA . ILE B 1 117 ? 5.781 14.398 4.23 1 98.94 117 ILE B CA 1
ATOM 2874 C C . ILE B 1 117 ? 6.246 13.711 2.951 1 98.94 117 ILE B C 1
ATOM 2876 O O . ILE B 1 117 ? 5.477 13.562 2 1 98.94 117 ILE B O 1
ATOM 2880 N N . ILE B 1 118 ? 7.477 13.32 2.918 1 98.88 118 ILE B N 1
ATOM 2881 C CA . ILE B 1 118 ? 8.047 12.625 1.769 1 98.88 118 ILE B CA 1
ATOM 2882 C C . ILE B 1 118 ? 8.422 11.195 2.164 1 98.88 118 ILE B C 1
ATOM 2884 O O . ILE B 1 118 ? 9.172 10.984 3.119 1 98.88 118 ILE B O 1
ATOM 2888 N N . PHE B 1 119 ? 7.859 10.242 1.415 1 98.38 119 PHE B N 1
ATOM 2889 C CA . PHE B 1 119 ? 8.109 8.828 1.65 1 98.38 119 PHE B CA 1
ATOM 2890 C C . PHE B 1 119 ? 9.133 8.289 0.653 1 98.38 119 PHE B C 1
ATOM 2892 O O . PHE B 1 119 ? 8.938 8.398 -0.56 1 98.38 119 PHE B O 1
ATOM 2899 N N . SER B 1 120 ? 10.203 7.711 1.134 1 98.06 120 SER B N 1
ATOM 2900 C CA . SER B 1 120 ? 11.211 7.074 0.296 1 98.06 120 SER B CA 1
ATOM 2901 C C . SER B 1 120 ? 12.078 6.117 1.107 1 98.06 120 SER B C 1
ATOM 2903 O O . SER B 1 120 ? 12.852 6.551 1.965 1 98.06 120 SER B O 1
ATOM 2905 N N . ASN B 1 121 ? 12 4.863 0.813 1 96.5 121 ASN B N 1
ATOM 2906 C CA . ASN B 1 121 ? 12.781 3.891 1.572 1 96.5 121 ASN B CA 1
ATOM 2907 C C . ASN B 1 121 ? 14.273 4.176 1.48 1 96.5 121 ASN B C 1
ATOM 2909 O O . ASN B 1 121 ? 14.961 4.246 2.5 1 96.5 121 ASN B O 1
ATOM 2913 N N . SER B 1 122 ? 14.797 4.457 0.317 1 96.5 122 SER B N 1
ATOM 2914 C CA . SER B 1 122 ? 16.219 4.691 0.138 1 96.5 122 SER B CA 1
ATOM 2915 C C . SER B 1 122 ? 16.609 6.117 0.523 1 96.5 122 SER B C 1
ATOM 2917 O O . SER B 1 122 ? 17.734 6.371 0.968 1 96.5 122 SER B O 1
ATOM 2919 N N . GLY B 1 123 ? 15.75 7.07 0.255 1 98 123 GLY B N 1
ATOM 2920 C CA . GLY B 1 123 ? 15.953 8.461 0.633 1 98 123 GLY B CA 1
ATOM 2921 C C . GLY B 1 123 ? 17 9.164 -0.199 1 98 123 GLY B C 1
ATOM 2922 O O . GLY B 1 123 ? 17.531 10.203 0.199 1 98 123 GLY B O 1
ATOM 2923 N N . VAL B 1 124 ? 17.344 8.539 -1.417 1 98 124 VAL B N 1
ATOM 2924 C CA . VAL B 1 124 ? 18.5 9.109 -2.082 1 98 124 VAL B CA 1
ATOM 2925 C C . VAL B 1 124 ? 18.156 9.453 -3.527 1 98 124 VAL B C 1
ATOM 2927 O O . VAL B 1 124 ? 18.922 10.148 -4.207 1 98 124 VAL B O 1
ATOM 2930 N N . ASN B 1 125 ? 16.969 8.984 -4.066 1 96.62 125 ASN B N 1
ATOM 2931 C CA . ASN B 1 125 ? 16.641 9.242 -5.465 1 96.62 125 ASN B CA 1
ATOM 2932 C C . ASN B 1 125 ? 16.484 10.742 -5.738 1 96.62 125 ASN B C 1
ATOM 2934 O O . ASN B 1 125 ? 16.016 11.492 -4.883 1 96.62 125 ASN B O 1
ATOM 2938 N N . GLU B 1 126 ? 16.828 11.172 -6.848 1 98.25 126 GLU B N 1
ATOM 2939 C CA . GLU B 1 126 ? 16.953 12.578 -7.203 1 98.25 126 GLU B CA 1
ATOM 2940 C C . GLU B 1 126 ? 15.625 13.305 -7.059 1 98.25 126 GLU B C 1
ATOM 2942 O O . GLU B 1 126 ? 15.562 14.414 -6.52 1 98.25 126 GLU B O 1
ATOM 2947 N N . VAL B 1 127 ? 14.531 12.703 -7.477 1 98.19 127 VAL B N 1
ATOM 2948 C CA . VAL B 1 127 ? 13.258 13.414 -7.551 1 98.19 127 VAL B CA 1
ATOM 2949 C C . VAL B 1 127 ? 12.75 13.719 -6.141 1 98.19 127 VAL B C 1
ATOM 2951 O O . VAL B 1 127 ? 12.281 14.828 -5.871 1 98.19 127 VAL B O 1
ATOM 2954 N N . VAL B 1 128 ? 12.875 12.773 -5.223 1 98.25 128 VAL B N 1
ATOM 2955 C CA . VAL B 1 128 ? 12.359 13 -3.875 1 98.25 128 VAL B CA 1
ATOM 2956 C C . VAL B 1 128 ? 13.266 14 -3.148 1 98.25 128 VAL B C 1
ATOM 2958 O O . VAL B 1 128 ? 12.781 14.828 -2.375 1 98.25 128 VAL B O 1
ATOM 2961 N N . VAL B 1 129 ? 14.539 13.922 -3.371 1 98.81 129 VAL B N 1
ATOM 2962 C CA . VAL B 1 129 ? 15.477 14.867 -2.777 1 98.81 129 VAL B CA 1
ATOM 2963 C C . VAL B 1 129 ? 15.18 16.281 -3.289 1 98.81 129 VAL B C 1
ATOM 2965 O O . VAL B 1 129 ? 15.148 17.234 -2.512 1 98.81 129 VAL B O 1
ATOM 2968 N N . GLU B 1 130 ? 14.938 16.375 -4.551 1 98.62 130 GLU B N 1
ATOM 2969 C CA . GLU B 1 130 ? 14.633 17.672 -5.164 1 98.62 130 GLU B CA 1
ATOM 2970 C C . GLU B 1 130 ? 13.352 18.266 -4.582 1 98.62 130 GLU B C 1
ATOM 2972 O O . GLU B 1 130 ? 13.289 19.469 -4.316 1 98.62 130 GLU B O 1
ATOM 2977 N N . VAL B 1 131 ? 12.336 17.469 -4.414 1 98.69 131 VAL B N 1
ATOM 2978 C CA . VAL B 1 131 ? 11.086 17.922 -3.822 1 98.69 131 VAL B CA 1
ATOM 2979 C C . VAL B 1 131 ? 11.352 18.469 -2.42 1 98.69 131 VAL B C 1
ATOM 2981 O O . VAL B 1 131 ? 10.836 19.531 -2.053 1 98.69 131 VAL B O 1
ATOM 2984 N N . ALA B 1 132 ? 12.164 17.766 -1.653 1 98.88 132 ALA B N 1
ATOM 2985 C CA . ALA B 1 132 ? 12.516 18.234 -0.309 1 98.88 132 ALA B CA 1
ATOM 2986 C C . ALA B 1 132 ? 13.25 19.562 -0.355 1 98.88 132 ALA B C 1
ATOM 2988 O O . ALA B 1 132 ? 12.953 20.469 0.419 1 98.88 132 ALA B O 1
ATOM 2989 N N . LEU B 1 133 ? 14.18 19.656 -1.244 1 98.81 133 LEU B N 1
ATOM 2990 C CA . LEU B 1 133 ? 14.953 20.891 -1.38 1 98.81 133 LEU B CA 1
ATOM 2991 C C . LEU B 1 133 ? 14.055 22.047 -1.781 1 98.81 133 LEU B C 1
ATOM 2993 O O . LEU B 1 133 ? 14.18 23.156 -1.241 1 98.81 133 LEU B O 1
ATOM 2997 N N . GLU B 1 134 ? 13.18 21.797 -2.729 1 98.56 134 GLU B N 1
ATOM 2998 C CA . GLU B 1 134 ? 12.258 22.844 -3.182 1 98.56 134 GLU B CA 1
ATOM 2999 C C . GLU B 1 134 ? 11.336 23.297 -2.055 1 98.56 134 GLU B C 1
ATOM 3001 O O . GLU B 1 134 ? 11 24.469 -1.952 1 98.56 134 GLU B O 1
ATOM 3006 N N . ALA B 1 135 ? 10.859 22.344 -1.21 1 98.62 135 ALA B N 1
ATOM 3007 C CA . ALA B 1 135 ? 10.047 22.688 -0.044 1 98.62 135 ALA B CA 1
ATOM 3008 C C . ALA B 1 135 ? 10.812 23.594 0.91 1 98.62 135 ALA B C 1
ATOM 3010 O O . ALA B 1 135 ? 10.273 24.594 1.387 1 98.62 135 ALA B O 1
ATOM 3011 N N . LYS B 1 136 ? 12.07 23.297 1.124 1 98.56 136 LYS B N 1
ATOM 3012 C CA . LYS B 1 136 ? 12.898 24.078 2.039 1 98.56 136 LYS B CA 1
ATOM 3013 C C . LYS B 1 136 ? 13.141 25.484 1.503 1 98.56 136 LYS B C 1
ATOM 3015 O O . LYS B 1 136 ? 13.188 26.453 2.271 1 98.56 136 LYS B O 1
ATOM 3020 N N . LYS B 1 137 ? 13.32 25.594 0.24 1 97.75 137 LYS B N 1
ATOM 3021 C CA . LYS B 1 137 ? 13.484 26.906 -0.377 1 97.75 137 LYS B CA 1
ATOM 3022 C C . LYS B 1 137 ? 12.297 27.812 -0.069 1 97.75 137 LYS B C 1
ATOM 3024 O O . LYS B 1 137 ? 12.43 29.047 -0.071 1 97.75 137 LYS B O 1
ATOM 3029 N N . ARG B 1 138 ? 11.148 27.266 0.206 1 97.19 138 ARG B N 1
ATOM 3030 C CA . ARG B 1 138 ? 9.922 28 0.471 1 97.19 138 ARG B CA 1
ATOM 3031 C C . ARG B 1 138 ? 9.648 28.094 1.969 1 97.19 138 ARG B C 1
ATOM 3033 O O . ARG B 1 138 ? 8.555 28.469 2.385 1 97.19 138 ARG B O 1
ATOM 3040 N N . ASP B 1 139 ? 10.539 27.625 2.732 1 98.12 139 ASP B N 1
ATOM 3041 C CA . ASP B 1 139 ? 10.484 27.672 4.191 1 98.12 139 ASP B CA 1
ATOM 3042 C C . ASP B 1 139 ? 9.359 26.781 4.719 1 98.12 139 ASP B C 1
ATOM 3044 O O . ASP B 1 139 ? 8.656 27.172 5.664 1 98.12 139 ASP B O 1
ATOM 3048 N N . LEU B 1 140 ? 9.125 25.703 4.055 1 98.81 140 LEU B N 1
ATOM 3049 C CA . LEU B 1 140 ? 8.125 24.75 4.5 1 98.81 140 LEU B CA 1
ATOM 3050 C C . LEU B 1 140 ? 8.781 23.594 5.258 1 98.81 140 LEU B C 1
ATOM 3052 O O . LEU B 1 140 ? 9.812 23.078 4.836 1 98.81 140 LEU B O 1
ATOM 3056 N N . PRO B 1 141 ? 8.234 23.203 6.434 1 98.94 141 PRO B N 1
ATOM 3057 C CA . PRO B 1 141 ? 8.766 22.047 7.156 1 98.94 141 PRO B CA 1
ATOM 3058 C C . PRO B 1 141 ? 8.703 20.766 6.336 1 98.94 141 PRO B C 1
ATOM 3060 O O . PRO B 1 141 ? 7.727 20.531 5.609 1 98.94 141 PRO B O 1
ATOM 3063 N N . VAL B 1 142 ? 9.727 19.953 6.449 1 98.94 142 VAL B N 1
ATOM 3064 C CA . VAL B 1 142 ? 9.812 18.688 5.711 1 98.94 142 VAL B CA 1
ATOM 3065 C C . VAL B 1 142 ? 10 17.531 6.688 1 98.94 142 VAL B C 1
ATOM 3067 O O . VAL B 1 142 ? 10.961 17.516 7.465 1 98.94 142 VAL B O 1
ATOM 3070 N N . ILE B 1 143 ? 9.062 16.609 6.664 1 99 143 ILE B N 1
ATOM 3071 C CA . ILE B 1 143 ? 9.156 15.312 7.332 1 99 143 ILE B CA 1
ATOM 3072 C C . ILE B 1 143 ? 9.484 14.227 6.312 1 99 143 ILE B C 1
ATOM 3074 O O . ILE B 1 143 ? 8.914 14.203 5.215 1 99 143 ILE B O 1
ATOM 3078 N N . VAL B 1 144 ? 10.406 13.359 6.637 1 98.94 144 VAL B N 1
ATOM 3079 C CA . VAL B 1 144 ? 10.703 12.273 5.711 1 98.94 144 VAL B CA 1
ATOM 3080 C C . VAL B 1 144 ? 10.555 10.93 6.426 1 98.94 144 VAL B C 1
ATOM 3082 O O . VAL B 1 144 ? 10.844 10.82 7.621 1 98.94 144 VAL B O 1
ATOM 3085 N N . VAL B 1 145 ? 10.031 9.969 5.777 1 98.94 145 VAL B N 1
ATOM 3086 C CA . VAL B 1 145 ? 9.969 8.578 6.223 1 98.94 145 VAL B CA 1
ATOM 3087 C C . VAL B 1 145 ? 10.883 7.723 5.348 1 98.94 145 VAL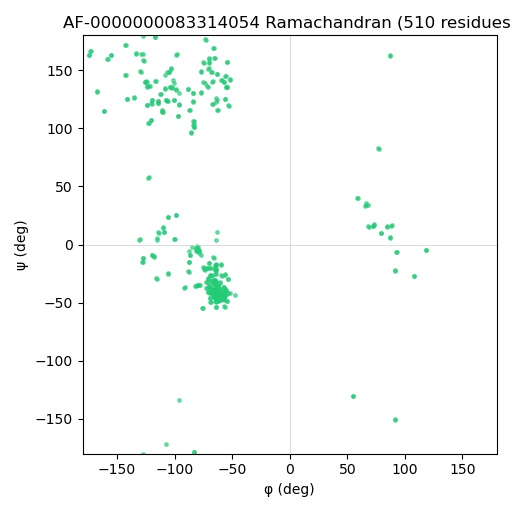 B C 1
ATOM 3089 O O . VAL B 1 145 ? 10.648 7.594 4.141 1 98.94 145 VAL B O 1
ATOM 3092 N N . VAL B 1 146 ? 11.93 7.172 5.918 1 98.81 146 VAL B N 1
ATOM 3093 C CA . VAL B 1 146 ? 12.922 6.383 5.199 1 98.81 146 VAL B CA 1
ATOM 3094 C C . VAL B 1 146 ? 13.211 5.098 5.973 1 98.81 146 VAL B C 1
ATOM 3096 O O . VAL B 1 146 ? 12.75 4.926 7.105 1 98.81 146 VAL B O 1
ATOM 3099 N N . SER B 1 147 ? 13.852 4.129 5.297 1 98.69 147 SER B N 1
ATOM 3100 C CA . SER B 1 147 ? 14.648 3.129 6 1 98.69 147 SER B CA 1
ATOM 3101 C C . SER B 1 147 ? 16.047 3.645 6.285 1 98.69 147 SER B C 1
ATOM 3103 O O . SER B 1 147 ? 16.906 3.666 5.395 1 98.69 147 SER B O 1
ATOM 3105 N N . LEU B 1 148 ? 16.281 4.027 7.508 1 98.56 148 LEU B N 1
ATOM 3106 C CA . LEU B 1 148 ? 17.547 4.68 7.801 1 98.56 148 LEU B CA 1
ATOM 3107 C C . LEU B 1 148 ? 18.719 3.764 7.469 1 98.56 148 LEU B C 1
ATOM 3109 O O . LEU B 1 148 ? 19.734 4.211 6.906 1 98.56 148 LEU B O 1
ATOM 3113 N N . GLU B 1 149 ? 18.578 2.471 7.844 1 97.88 149 GLU B N 1
ATOM 3114 C CA . GLU B 1 149 ? 19.641 1.522 7.52 1 97.88 149 GLU B CA 1
ATOM 3115 C C . GLU B 1 149 ? 19.891 1.479 6.02 1 97.88 149 GLU B C 1
ATOM 3117 O O . GLU B 1 149 ? 21.047 1.555 5.578 1 97.88 149 GLU B O 1
ATOM 3122 N N . HIS B 1 150 ? 18.859 1.382 5.246 1 97.44 150 HIS B N 1
ATOM 3123 C CA . HIS B 1 150 ? 19 1.354 3.795 1 97.44 150 HIS B CA 1
ATOM 3124 C C . HIS B 1 150 ? 19.547 2.68 3.268 1 97.44 150 HIS B C 1
ATOM 3126 O O . HIS B 1 150 ? 20.406 2.697 2.389 1 97.44 150 HIS B O 1
ATOM 3132 N N . CYS B 1 151 ? 19 3.742 3.768 1 97.75 151 CYS B N 1
ATOM 3133 C CA . CYS B 1 151 ? 19.359 5.094 3.355 1 97.75 151 CYS B CA 1
ATOM 3134 C C . CYS B 1 151 ? 20.859 5.336 3.551 1 97.75 151 CYS B C 1
ATOM 3136 O O . CYS B 1 151 ? 21.531 5.789 2.631 1 97.75 151 CYS B O 1
ATOM 3138 N N . LEU B 1 152 ? 21.359 4.961 4.68 1 96.88 152 LEU B N 1
ATOM 3139 C CA . LEU B 1 152 ? 22.75 5.242 5.027 1 96.88 152 LEU B CA 1
ATOM 3140 C C . LEU B 1 152 ? 23.703 4.324 4.258 1 96.88 152 LEU B C 1
ATOM 3142 O O . LEU B 1 152 ? 24.875 4.66 4.062 1 96.88 152 LEU B O 1
ATOM 3146 N N . ALA B 1 153 ? 23.172 3.221 3.77 1 95.94 153 ALA B N 1
ATOM 3147 C CA . ALA B 1 153 ? 23.969 2.287 2.982 1 95.94 153 ALA B CA 1
ATOM 3148 C C . ALA B 1 153 ? 23.984 2.684 1.509 1 95.94 153 ALA B C 1
ATOM 3150 O O . ALA B 1 153 ? 24.75 2.135 0.719 1 95.94 153 ALA B O 1
ATOM 3151 N N . SER B 1 154 ? 23.172 3.629 1.167 1 95.12 154 SER B N 1
ATOM 3152 C CA . SER B 1 154 ? 23.047 4.047 -0.225 1 95.12 154 SER B CA 1
ATOM 3153 C C . SER B 1 154 ? 23.828 5.336 -0.487 1 95.12 154 SER B C 1
ATOM 3155 O O . SER B 1 154 ? 23.859 6.23 0.357 1 95.12 154 SER B O 1
ATOM 3157 N N . ALA B 1 155 ? 24.453 5.418 -1.649 1 95 155 ALA B N 1
ATOM 3158 C CA . ALA B 1 155 ? 25.125 6.656 -2.033 1 95 155 ALA B CA 1
ATOM 3159 C C . ALA B 1 155 ? 24.109 7.715 -2.469 1 95 155 ALA B C 1
ATOM 3161 O O . ALA B 1 155 ? 23.125 7.406 -3.148 1 95 155 ALA B O 1
ATOM 3162 N N . PRO B 1 156 ? 24.391 8.992 -2.033 1 96.69 156 PRO B N 1
ATOM 3163 C CA . PRO B 1 156 ? 23.547 10.055 -2.58 1 96.69 156 PRO B CA 1
ATOM 3164 C C . PRO B 1 156 ? 23.547 10.094 -4.105 1 96.69 156 PRO B C 1
ATOM 3166 O O . PRO B 1 156 ? 24.594 9.867 -4.723 1 96.69 156 PRO B O 1
ATOM 3169 N N . LYS B 1 157 ? 22.422 10.43 -4.699 1 96.62 157 LYS B N 1
ATOM 3170 C CA . LYS B 1 157 ? 22.328 10.398 -6.156 1 96.62 157 LYS B CA 1
ATOM 3171 C C . LYS B 1 157 ? 22.094 11.797 -6.727 1 96.62 157 LYS B C 1
ATOM 3173 O O . LYS B 1 157 ? 22.438 12.07 -7.879 1 96.62 157 LYS B O 1
ATOM 3178 N N . HIS B 1 158 ? 21.469 12.625 -5.965 1 98 158 HIS B N 1
ATOM 3179 C CA . HIS B 1 158 ? 21.219 13.992 -6.391 1 98 158 HIS B CA 1
ATOM 3180 C C . HIS B 1 158 ? 22.516 14.812 -6.406 1 98 158 HIS B C 1
ATOM 3182 O O . HIS B 1 158 ? 23.391 14.617 -5.562 1 98 158 HIS B O 1
ATOM 3188 N N . SER B 1 159 ? 22.531 15.82 -7.305 1 98.31 159 SER B N 1
ATOM 3189 C CA . SER B 1 159 ? 23.734 16.625 -7.48 1 98.31 159 SER B CA 1
ATOM 3190 C C . SER B 1 159 ? 24.062 17.438 -6.223 1 98.31 159 SER B C 1
ATOM 3192 O O . SER B 1 159 ? 25.203 17.859 -6.027 1 98.31 159 SER B O 1
ATOM 3194 N N . SER B 1 160 ? 23.109 17.656 -5.363 1 98.12 160 SER B N 1
ATOM 3195 C CA . SER B 1 160 ? 23.328 18.391 -4.117 1 98.12 160 SER B CA 1
ATOM 3196 C C . SER B 1 160 ? 24.203 17.578 -3.156 1 98.12 160 SER B C 1
ATOM 3198 O O . SER B 1 160 ? 24.719 18.125 -2.18 1 98.12 160 SER B O 1
ATOM 3200 N N . GLY B 1 161 ? 24.266 16.281 -3.363 1 98.31 161 GLY B N 1
ATOM 3201 C CA . GLY B 1 161 ? 25.016 15.406 -2.473 1 98.31 161 GLY B CA 1
ATOM 3202 C C . GLY B 1 161 ? 24.266 15.07 -1.195 1 98.31 161 GLY B C 1
ATOM 3203 O O . GLY B 1 161 ? 24.844 14.484 -0.272 1 98.31 161 GLY B O 1
ATOM 3204 N N . LYS B 1 162 ? 23.047 15.398 -1.127 1 98.38 162 LYS B N 1
ATOM 3205 C CA . LYS B 1 162 ? 22.281 15.227 0.105 1 98.38 162 LYS B CA 1
ATOM 3206 C C . LYS B 1 162 ? 21.359 14.016 0.014 1 98.38 162 LYS B C 1
ATOM 3208 O O . LYS B 1 162 ? 20.969 13.602 -1.082 1 98.38 162 LYS B O 1
ATOM 3213 N N . ARG B 1 163 ? 21.094 13.438 1.165 1 98.56 163 ARG B N 1
ATOM 3214 C CA . ARG B 1 163 ? 20 12.5 1.379 1 98.56 163 ARG B CA 1
ATOM 3215 C C . ARG B 1 163 ? 18.797 13.195 2.006 1 98.56 163 ARG B C 1
ATOM 3217 O O . ARG B 1 163 ? 18.922 14.297 2.551 1 98.56 163 ARG B O 1
ATOM 3224 N N . LEU B 1 164 ? 17.641 12.523 1.924 1 98.88 164 LEU B N 1
ATOM 3225 C CA . LEU B 1 164 ? 16.438 13.102 2.488 1 98.88 164 LEU B CA 1
ATOM 3226 C C . LEU B 1 164 ? 16.641 13.484 3.951 1 98.88 164 LEU B C 1
ATOM 3228 O O . LEU B 1 164 ? 16.281 14.586 4.367 1 98.88 164 LEU B O 1
ATOM 3232 N N . PRO B 1 165 ? 17.328 12.617 4.785 1 98.81 165 PRO B N 1
ATOM 3233 C CA . PRO B 1 165 ? 17.5 12.977 6.195 1 98.81 165 PRO B CA 1
ATOM 3234 C C . PRO B 1 165 ? 18.359 14.219 6.387 1 98.81 165 PRO B C 1
ATOM 3236 O O . PRO B 1 165 ? 18.234 14.914 7.398 1 98.81 165 PRO B O 1
ATOM 3239 N N . ASP B 1 166 ? 19.188 14.555 5.406 1 98.69 166 ASP B N 1
ATOM 3240 C CA . ASP B 1 166 ? 20.031 15.75 5.477 1 98.69 166 ASP B CA 1
ATOM 3241 C C . ASP B 1 166 ? 19.203 17.016 5.32 1 98.69 166 ASP B C 1
ATOM 3243 O O . ASP B 1 166 ? 19.625 18.109 5.715 1 98.69 166 ASP B O 1
ATOM 3247 N N . ILE B 1 167 ? 18.031 16.906 4.758 1 98.81 167 ILE B N 1
ATOM 3248 C CA . ILE B 1 167 ? 17.219 18.062 4.387 1 98.81 167 ILE B CA 1
ATOM 3249 C C . ILE B 1 167 ? 16.062 18.203 5.379 1 98.81 167 ILE B C 1
ATOM 3251 O O . ILE B 1 167 ? 15.586 19.312 5.621 1 98.81 167 ILE B O 1
ATOM 3255 N N . ALA B 1 168 ? 15.641 17.188 6.031 1 98.88 168 ALA B N 1
ATOM 3256 C CA . ALA B 1 168 ? 14.383 17.078 6.77 1 98.88 168 ALA B CA 1
ATOM 3257 C C . ALA B 1 168 ? 14.461 17.812 8.109 1 98.88 168 ALA B C 1
ATOM 3259 O O . ALA B 1 168 ? 15.531 17.891 8.711 1 98.88 168 ALA B O 1
ATOM 3260 N N . ASP B 1 169 ? 13.328 18.328 8.539 1 98.94 169 ASP B N 1
ATOM 3261 C CA . ASP B 1 169 ? 13.188 18.797 9.906 1 98.94 169 ASP B CA 1
ATOM 3262 C C . ASP B 1 169 ? 12.977 17.641 10.875 1 98.94 169 ASP B C 1
ATOM 3264 O O . ASP B 1 169 ? 13.383 17.703 12.039 1 98.94 169 ASP B O 1
ATOM 3268 N N . VAL B 1 170 ? 12.297 16.625 10.445 1 98.94 170 VAL B N 1
ATOM 3269 C CA . VAL B 1 170 ? 12.078 15.398 11.203 1 98.94 170 VAL B CA 1
ATOM 3270 C C . VAL B 1 170 ? 12.289 14.188 10.289 1 98.94 170 VAL B C 1
ATOM 3272 O O . VAL B 1 170 ? 11.781 14.148 9.172 1 98.94 170 VAL B O 1
ATOM 3275 N N . THR B 1 171 ? 13.109 13.297 10.68 1 98.94 171 THR B N 1
ATOM 3276 C CA . THR B 1 171 ? 13.273 12.008 10.023 1 98.94 171 THR B CA 1
ATOM 3277 C C . THR B 1 171 ? 12.648 10.891 10.859 1 98.94 171 THR B C 1
ATOM 3279 O O . THR B 1 171 ? 12.969 10.742 12.039 1 98.94 171 THR B O 1
ATOM 3282 N N . ILE B 1 172 ? 11.75 10.18 10.25 1 98.94 172 ILE B N 1
ATOM 3283 C CA . ILE B 1 172 ? 11.195 8.992 10.875 1 98.94 172 ILE B CA 1
ATOM 3284 C C . ILE B 1 172 ? 11.734 7.742 10.18 1 98.94 172 ILE B C 1
ATOM 3286 O O . ILE B 1 172 ? 11.648 7.617 8.953 1 98.94 172 ILE B O 1
ATOM 3290 N N . ASP B 1 173 ? 12.32 6.879 10.938 1 98.94 173 ASP B N 1
ATOM 3291 C CA . ASP B 1 173 ? 12.789 5.582 10.453 1 98.94 173 ASP B CA 1
ATOM 3292 C C . ASP B 1 173 ? 11.656 4.559 10.453 1 98.94 173 ASP B C 1
ATOM 3294 O O . ASP B 1 173 ? 11.047 4.305 11.492 1 98.94 173 ASP B O 1
ATOM 3298 N N . ASN B 1 174 ? 11.414 3.984 9.258 1 98.81 174 ASN B N 1
ATOM 3299 C CA . ASN B 1 174 ? 10.383 2.953 9.227 1 98.81 174 ASN B CA 1
ATOM 3300 C C . ASN B 1 174 ? 10.922 1.609 9.711 1 98.81 174 ASN B C 1
ATOM 3302 O O . ASN B 1 174 ? 10.195 0.612 9.719 1 98.81 174 ASN B O 1
ATOM 3306 N N . CYS B 1 175 ? 12.164 1.514 10.062 1 98.81 175 CYS B N 1
ATOM 3307 C CA . CYS B 1 175 ? 12.852 0.44 10.773 1 98.81 175 CYS B CA 1
ATOM 3308 C C . CYS B 1 175 ? 12.93 -0.817 9.914 1 98.81 175 CYS B C 1
ATOM 3310 O O . CYS B 1 175 ? 13.047 -1.926 10.445 1 98.81 175 CYS B O 1
ATOM 3312 N N . THR B 1 176 ? 12.695 -0.673 8.625 1 98.12 176 THR B N 1
ATOM 3313 C CA . THR B 1 176 ? 12.945 -1.778 7.707 1 98.12 176 THR B CA 1
ATOM 3314 C C . THR B 1 176 ? 14.445 -1.998 7.52 1 98.12 176 THR B C 1
ATOM 3316 O O . THR B 1 176 ? 15.203 -1.038 7.375 1 98.12 176 THR B O 1
ATOM 3319 N N . PRO B 1 177 ? 14.875 -3.254 7.535 1 97.25 177 PRO B N 1
ATOM 3320 C CA . PRO B 1 177 ? 16.297 -3.521 7.32 1 97.25 177 PRO B CA 1
ATOM 3321 C C . PRO B 1 177 ? 16.766 -3.158 5.91 1 97.25 177 PRO B C 1
ATOM 3323 O O . PRO B 1 177 ? 15.945 -3.062 4.996 1 97.25 177 PRO B O 1
ATOM 3326 N N . GLY B 1 178 ? 18.094 -3.008 5.84 1 97.38 178 GLY B N 1
ATOM 3327 C CA . GLY B 1 178 ? 18.672 -2.725 4.539 1 97.38 178 GLY B CA 1
ATOM 3328 C C . GLY B 1 178 ? 18.344 -3.777 3.496 1 97.38 178 GLY B C 1
ATOM 3329 O O . GLY B 1 178 ? 18.312 -4.973 3.801 1 97.38 178 GLY B O 1
ATOM 3330 N N . GLY B 1 179 ? 18.062 -3.314 2.26 1 97.25 179 GLY B N 1
ATOM 3331 C CA . GLY B 1 179 ? 17.797 -4.211 1.142 1 97.25 179 GLY B CA 1
ATOM 3332 C C . GLY B 1 179 ? 16.328 -4.547 0.968 1 97.25 179 GLY B C 1
ATOM 3333 O O . GLY B 1 179 ? 15.914 -4.953 -0.115 1 97.25 179 GLY B O 1
ATOM 3334 N N . ASP B 1 180 ? 15.57 -4.395 2.088 1 98 180 ASP B N 1
ATOM 3335 C CA . ASP B 1 180 ? 14.117 -4.547 2.105 1 98 180 ASP B CA 1
ATOM 3336 C C . ASP B 1 180 ? 13.711 -5.945 1.64 1 98 180 ASP B C 1
ATOM 3338 O O . ASP B 1 180 ? 12.797 -6.09 0.819 1 98 180 ASP B O 1
ATOM 3342 N N . ALA B 1 181 ? 14.328 -6.934 1.969 1 98.62 181 ALA B N 1
ATOM 3343 C CA . ALA B 1 181 ? 14.031 -8.359 1.881 1 98.62 181 ALA B CA 1
ATOM 3344 C C . ALA B 1 181 ? 14.523 -9.102 3.121 1 98.62 181 ALA B C 1
ATOM 3346 O O . ALA B 1 181 ? 15.719 -9.086 3.43 1 98.62 181 ALA B O 1
ATOM 3347 N N . MET B 1 182 ? 13.625 -9.828 3.785 1 98.69 182 MET B N 1
ATOM 3348 C CA . MET B 1 182 ? 13.93 -10.141 5.18 1 98.69 182 MET B CA 1
ATOM 3349 C C . MET B 1 182 ? 14.062 -11.641 5.387 1 98.69 182 MET B C 1
ATOM 3351 O O . MET B 1 182 ? 14.477 -12.094 6.453 1 98.69 182 MET B O 1
ATOM 3355 N N . VAL B 1 183 ? 13.68 -12.453 4.379 1 98.88 183 VAL B N 1
ATOM 3356 C CA . VAL B 1 183 ? 13.609 -13.891 4.594 1 98.88 183 VAL B CA 1
ATOM 3357 C C . VAL B 1 183 ? 14.562 -14.602 3.633 1 98.88 183 VAL B C 1
ATOM 3359 O O . VAL B 1 183 ? 14.461 -14.438 2.414 1 98.88 183 VAL 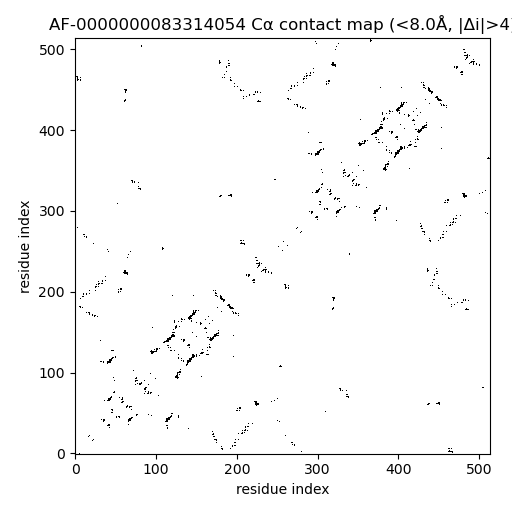B O 1
ATOM 3362 N N . THR B 1 184 ? 15.469 -15.32 4.168 1 98.44 184 THR B N 1
ATOM 3363 C CA . THR B 1 184 ? 16.359 -16.172 3.389 1 98.44 184 THR B CA 1
ATOM 3364 C C . THR B 1 184 ? 15.734 -17.562 3.197 1 98.44 184 THR B C 1
ATOM 3366 O O . THR B 1 184 ? 15.164 -18.125 4.133 1 98.44 184 THR B O 1
ATOM 3369 N N . ILE B 1 185 ? 15.797 -18.016 1.969 1 98.31 185 ILE B N 1
ATOM 3370 C CA . ILE B 1 185 ? 15.312 -19.344 1.619 1 98.31 185 ILE B CA 1
ATOM 3371 C C . ILE B 1 185 ? 16.484 -20.234 1.221 1 98.31 185 ILE B C 1
ATOM 3373 O O . ILE B 1 185 ? 17.328 -19.844 0.412 1 98.31 185 ILE B O 1
ATOM 3377 N N . ASP B 1 186 ? 16.562 -21.438 1.834 1 97.38 186 ASP B N 1
ATOM 3378 C CA . ASP B 1 186 ? 17.609 -22.375 1.457 1 97.38 186 ASP B CA 1
ATOM 3379 C C . ASP B 1 186 ? 17.562 -22.672 -0.038 1 97.38 186 ASP B C 1
ATOM 3381 O O . ASP B 1 186 ? 16.516 -23.047 -0.569 1 97.38 186 ASP B O 1
ATOM 3385 N N . GLY B 1 187 ? 18.672 -22.469 -0.699 1 97.69 187 GLY B N 1
ATOM 3386 C CA . GLY B 1 187 ? 18.766 -22.781 -2.119 1 97.69 187 GLY B CA 1
ATOM 3387 C C . GLY B 1 187 ? 18.438 -21.578 -3 1 97.69 187 GLY B C 1
ATOM 3388 O O . GLY B 1 187 ? 18.594 -21.656 -4.223 1 97.69 187 GLY B O 1
ATOM 3389 N N . LEU B 1 188 ? 18.016 -20.547 -2.463 1 98.06 188 LEU B N 1
ATOM 3390 C CA . LEU B 1 188 ? 17.75 -19.297 -3.17 1 98.06 188 LEU B CA 1
ATOM 3391 C C . LEU B 1 188 ? 18.75 -18.219 -2.775 1 98.06 188 LEU B C 1
ATOM 3393 O O . LEU B 1 188 ? 18.812 -17.812 -1.611 1 98.06 188 LEU B O 1
ATOM 3397 N N . PRO B 1 189 ? 19.547 -17.766 -3.672 1 96.88 189 PRO B N 1
ATOM 3398 C CA . PRO B 1 189 ? 20.641 -16.875 -3.312 1 96.88 189 PRO B CA 1
ATOM 3399 C C . PRO B 1 189 ? 20.156 -15.531 -2.764 1 96.88 189 PRO B C 1
ATOM 3401 O O . PRO B 1 189 ? 20.797 -14.953 -1.886 1 96.88 189 PRO B O 1
ATOM 3404 N N . ASP B 1 190 ? 19.047 -15.078 -3.275 1 97.88 190 ASP B N 1
ATOM 3405 C CA . ASP B 1 190 ? 18.547 -13.75 -2.908 1 97.88 190 ASP B CA 1
ATOM 3406 C C . ASP B 1 190 ? 17.375 -13.852 -1.936 1 97.88 190 ASP B C 1
ATOM 3408 O O . ASP B 1 190 ? 16.484 -14.68 -2.119 1 97.88 190 ASP B O 1
ATOM 3412 N N . PRO B 1 191 ? 17.406 -13.023 -0.91 1 98.69 191 PRO B N 1
ATOM 3413 C CA . PRO B 1 191 ? 16.297 -13.055 0.039 1 98.69 191 PRO B CA 1
ATOM 3414 C C . PRO B 1 191 ? 15 -12.508 -0.555 1 98.69 191 PRO B C 1
ATOM 3416 O O . PRO B 1 191 ? 15.031 -11.805 -1.572 1 98.69 191 PRO B O 1
ATOM 3419 N N . VAL B 1 192 ? 13.867 -12.867 0.055 1 98.75 192 VAL B N 1
ATOM 3420 C CA . VAL B 1 192 ? 12.539 -12.406 -0.358 1 98.75 192 VAL B CA 1
ATOM 3421 C C . VAL B 1 192 ? 11.805 -11.805 0.837 1 98.75 192 VAL B C 1
ATOM 3423 O O . VAL B 1 192 ? 12.352 -11.734 1.939 1 98.75 192 VAL B O 1
ATOM 3426 N N . GLY B 1 193 ? 10.594 -11.328 0.655 1 98.62 193 GLY B N 1
ATOM 3427 C CA . GLY B 1 193 ? 9.734 -10.852 1.727 1 98.62 193 GLY B CA 1
ATOM 3428 C C . GLY B 1 193 ? 10.117 -9.461 2.217 1 98.62 193 GLY B C 1
ATOM 3429 O O . GLY B 1 193 ? 10.773 -9.328 3.252 1 98.62 193 GLY B O 1
ATOM 3430 N N . PRO B 1 194 ? 9.672 -8.422 1.521 1 98.56 194 PRO B N 1
ATOM 3431 C CA . PRO B 1 194 ? 9.977 -7.051 1.933 1 98.56 194 PRO B CA 1
ATOM 3432 C C . PRO B 1 194 ? 9.25 -6.645 3.213 1 98.56 194 PRO B C 1
ATOM 3434 O O . PRO B 1 194 ? 8.227 -7.23 3.557 1 98.56 194 PRO B O 1
ATOM 3437 N N . GLY B 1 195 ? 9.859 -5.641 3.9 1 98.56 195 GLY B N 1
ATOM 3438 C CA . GLY B 1 195 ? 9.289 -5.199 5.164 1 98.56 195 GLY B CA 1
ATOM 3439 C C . GLY B 1 195 ? 8.875 -3.742 5.156 1 98.56 195 GLY B C 1
ATOM 3440 O O . GLY B 1 195 ? 8.148 -3.293 6.051 1 98.56 195 GLY B O 1
ATOM 3441 N N . SER B 1 196 ? 9.227 -2.977 4.121 1 98.56 196 SER B N 1
ATOM 3442 C CA . SER B 1 196 ? 9.062 -1.525 4.148 1 98.56 196 SER B CA 1
ATOM 3443 C C . SER B 1 196 ? 7.594 -1.132 4.188 1 98.56 196 SER B C 1
ATOM 3445 O O . SER B 1 196 ? 7.234 -0.104 4.766 1 98.56 196 SER B O 1
ATOM 3447 N N . THR B 1 197 ? 6.699 -1.971 3.568 1 98.5 197 THR B N 1
ATOM 3448 C CA . THR B 1 197 ? 5.273 -1.673 3.609 1 98.5 197 THR B CA 1
ATOM 3449 C C . THR B 1 197 ? 4.742 -1.759 5.039 1 98.5 197 THR B C 1
ATOM 3451 O O . THR B 1 197 ? 3.963 -0.906 5.469 1 98.5 197 THR B O 1
ATOM 3454 N N . ILE B 1 198 ? 5.223 -2.723 5.812 1 98.81 198 ILE B N 1
ATOM 3455 C CA . ILE B 1 198 ? 4.828 -2.879 7.207 1 98.81 198 ILE B CA 1
ATOM 3456 C C . ILE B 1 198 ? 5.281 -1.662 8.008 1 98.81 198 ILE B C 1
ATOM 3458 O O . ILE B 1 198 ? 4.477 -1.028 8.695 1 98.81 198 ILE B O 1
ATOM 3462 N N . GLY B 1 199 ? 6.523 -1.368 7.914 1 98.88 199 GLY B N 1
ATOM 3463 C CA . GLY B 1 199 ? 7.082 -0.276 8.695 1 98.88 199 GLY B CA 1
ATOM 3464 C C . GLY B 1 199 ? 6.48 1.073 8.352 1 98.88 199 GLY B C 1
ATOM 3465 O O . GLY B 1 199 ? 6.055 1.813 9.234 1 98.88 199 GLY B O 1
ATOM 3466 N N . ALA B 1 200 ? 6.406 1.391 7.051 1 98.81 200 ALA B N 1
ATOM 3467 C CA . ALA B 1 200 ? 5.934 2.703 6.617 1 98.81 200 ALA B CA 1
ATOM 3468 C C . ALA B 1 200 ? 4.438 2.859 6.875 1 98.81 200 ALA B C 1
ATOM 3470 O O . ALA B 1 200 ? 3.967 3.955 7.188 1 98.81 200 ALA B O 1
ATOM 3471 N N . ALA B 1 201 ? 3.666 1.756 6.727 1 98.81 201 ALA B N 1
ATOM 3472 C CA . ALA B 1 201 ? 2.244 1.821 7.055 1 98.81 201 ALA B CA 1
ATOM 3473 C C . ALA B 1 201 ? 2.041 2.08 8.547 1 98.81 201 ALA B C 1
ATOM 3475 O O . ALA B 1 201 ? 1.183 2.879 8.93 1 98.81 201 ALA B O 1
ATOM 3476 N N . ALA B 1 202 ? 2.838 1.407 9.359 1 98.94 202 ALA B N 1
ATOM 3477 C CA . ALA B 1 202 ? 2.736 1.592 10.805 1 98.94 202 ALA B CA 1
ATOM 3478 C C . ALA B 1 202 ? 3.057 3.031 11.195 1 98.94 202 ALA B C 1
ATOM 3480 O O . ALA B 1 202 ? 2.326 3.646 11.977 1 98.94 202 ALA B O 1
ATOM 3481 N N . VAL B 1 203 ? 4.105 3.551 10.625 1 98.94 203 VAL B N 1
ATOM 3482 C CA . VAL B 1 203 ? 4.52 4.926 10.898 1 98.94 203 VAL B CA 1
ATOM 3483 C C . VAL B 1 203 ? 3.42 5.891 10.461 1 98.94 203 VAL B C 1
ATOM 3485 O O . VAL B 1 203 ? 3.029 6.781 11.219 1 98.94 203 VAL B O 1
ATOM 3488 N N . THR B 1 204 ? 2.914 5.695 9.281 1 98.88 204 THR B N 1
ATOM 3489 C CA . THR B 1 204 ? 1.902 6.57 8.695 1 98.88 204 THR B CA 1
ATOM 3490 C C . THR B 1 204 ? 0.653 6.609 9.57 1 98.88 204 THR B C 1
ATOM 3492 O O . THR B 1 204 ? 0.144 7.688 9.883 1 98.88 204 THR B O 1
ATOM 3495 N N . ASN B 1 205 ? 0.21 5.473 10.008 1 98.94 205 ASN B N 1
ATOM 3496 C CA . ASN B 1 205 ? -1.048 5.414 10.742 1 98.94 205 ASN B CA 1
ATOM 3497 C C . ASN B 1 205 ? -0.862 5.824 12.203 1 98.94 205 ASN B C 1
ATOM 3499 O O . ASN B 1 205 ? -1.761 6.414 12.805 1 98.94 205 ASN B O 1
ATOM 3503 N N . ALA B 1 206 ? 0.29 5.477 12.773 1 98.94 206 ALA B N 1
ATOM 3504 C CA . ALA B 1 206 ? 0.588 5.996 14.102 1 98.94 206 ALA B CA 1
ATOM 3505 C C . ALA B 1 206 ? 0.582 7.52 14.109 1 98.94 206 ALA B C 1
ATOM 3507 O O . ALA B 1 206 ? 0.017 8.141 15.016 1 98.94 206 ALA B O 1
ATOM 3508 N N . LEU B 1 207 ? 1.195 8.102 13.133 1 98.94 207 LEU B N 1
ATOM 3509 C CA . LEU B 1 207 ? 1.23 9.555 12.977 1 98.94 207 LEU B CA 1
ATOM 3510 C C . LEU B 1 207 ? -0.178 10.117 12.82 1 98.94 207 LEU B C 1
ATOM 3512 O O . LEU B 1 207 ? -0.526 11.117 13.453 1 98.94 207 LEU B O 1
ATOM 3516 N N . LYS B 1 208 ? -0.969 9.461 12.008 1 98.88 208 LYS B N 1
ATOM 3517 C CA . LYS B 1 208 ? -2.359 9.844 11.781 1 98.88 208 LYS B CA 1
ATOM 3518 C C . LYS B 1 208 ? -3.141 9.898 13.086 1 98.88 208 LYS B C 1
ATOM 3520 O O . LYS B 1 208 ? -3.896 10.844 13.328 1 98.88 208 LYS B O 1
ATOM 3525 N N . CYS B 1 209 ? -2.93 8.906 13.898 1 98.94 209 CYS B N 1
ATOM 3526 C CA . CYS B 1 209 ? -3.621 8.828 15.18 1 98.94 209 CYS B CA 1
ATOM 3527 C C . CYS B 1 209 ? -3.199 9.977 16.094 1 98.94 209 CYS B C 1
ATOM 3529 O O . CYS B 1 209 ? -4.035 10.586 16.766 1 98.94 209 CYS B O 1
ATOM 3531 N N . LEU B 1 210 ? -1.904 10.273 16.109 1 98.94 210 LEU B N 1
ATOM 3532 C CA . LEU B 1 210 ? -1.405 11.375 16.922 1 98.94 210 LEU B CA 1
ATOM 3533 C C . LEU B 1 210 ? -1.994 12.703 16.453 1 98.94 210 LEU B C 1
ATOM 3535 O O . LEU B 1 210 ? -2.408 13.523 17.281 1 98.94 210 LEU B O 1
ATOM 3539 N N . ILE B 1 211 ? -2.031 12.922 15.156 1 98.94 211 ILE B N 1
ATOM 3540 C CA . ILE B 1 211 ? -2.543 14.164 14.586 1 98.94 211 ILE B CA 1
ATOM 3541 C C . ILE B 1 211 ? -4.016 14.328 14.953 1 98.94 211 ILE B C 1
ATOM 3543 O O . ILE B 1 211 ? -4.445 15.406 15.359 1 98.94 211 ILE B O 1
ATOM 3547 N N . ALA B 1 212 ? -4.801 13.227 14.789 1 98.88 212 ALA B N 1
ATOM 3548 C CA . ALA B 1 212 ? -6.219 13.258 15.133 1 98.88 212 ALA B CA 1
ATOM 3549 C C . ALA B 1 212 ? -6.422 13.648 16.594 1 98.88 212 ALA B C 1
ATOM 3551 O O . ALA B 1 212 ? -7.301 14.453 16.906 1 98.88 212 ALA B O 1
ATOM 3552 N N . ASP B 1 213 ? -5.617 13.086 17.422 1 98.88 213 ASP B N 1
ATOM 3553 C CA . ASP B 1 213 ? -5.688 13.375 18.859 1 98.88 213 ASP B CA 1
ATOM 3554 C C . ASP B 1 213 ? -5.398 14.852 19.141 1 98.88 213 ASP B C 1
ATOM 3556 O O . ASP B 1 213 ? -6.133 15.5 19.891 1 98.88 213 ASP B O 1
ATOM 3560 N N . ARG B 1 214 ? -4.406 15.375 18.531 1 98.81 214 ARG B N 1
ATOM 3561 C CA . ARG B 1 214 ? -3.992 16.75 18.766 1 98.81 214 ARG B CA 1
ATOM 3562 C C . ARG B 1 214 ? -5.02 17.734 18.219 1 98.81 214 ARG B C 1
ATOM 3564 O O . ARG B 1 214 ? -5.348 18.734 18.875 1 98.81 214 ARG B O 1
ATOM 3571 N N . LEU B 1 215 ? -5.457 17.453 17 1 98.88 215 LEU B N 1
ATOM 3572 C CA . LEU B 1 215 ? -6.488 18.312 16.438 1 98.88 215 LEU B CA 1
ATOM 3573 C C . LEU B 1 215 ? -7.727 18.344 17.328 1 98.88 215 LEU B C 1
ATOM 3575 O O . LEU B 1 215 ? -8.312 19.406 17.547 1 98.88 215 LEU B O 1
ATOM 3579 N N . THR B 1 216 ? -8.109 17.188 17.828 1 98.75 216 THR B N 1
ATOM 3580 C CA . THR B 1 216 ? -9.281 17.078 18.688 1 98.75 216 THR B CA 1
ATOM 3581 C C . THR B 1 216 ? -9.07 17.875 19.984 1 98.75 216 THR B C 1
ATOM 3583 O O . THR B 1 216 ? -9.969 18.594 20.422 1 98.75 216 THR B O 1
ATOM 3586 N N . ARG B 1 217 ? -7.918 17.828 20.547 1 98.06 217 ARG B N 1
ATOM 3587 C CA . ARG B 1 217 ? -7.602 18.547 21.766 1 98.06 217 ARG B CA 1
ATOM 3588 C C . ARG B 1 217 ? -7.594 20.047 21.547 1 98.06 217 ARG B C 1
ATOM 3590 O O . ARG B 1 217 ? -7.871 20.828 22.469 1 98.06 217 ARG B O 1
ATOM 3597 N N . LEU B 1 218 ? -7.328 20.453 20.359 1 98.25 218 LEU B N 1
ATOM 3598 C CA . LEU B 1 218 ? -7.312 21.859 20.016 1 98.25 218 LEU B CA 1
ATOM 3599 C C . LEU B 1 218 ? -8.727 22.375 19.75 1 98.25 218 LEU B C 1
ATOM 3601 O O . LEU B 1 218 ? -8.914 23.547 19.422 1 98.25 218 LEU B O 1
ATOM 3605 N N . GLY B 1 219 ? -9.727 21.453 19.812 1 98.19 219 GLY B N 1
ATOM 3606 C CA . GLY B 1 219 ? -11.109 21.828 19.547 1 98.19 219 GLY B CA 1
ATOM 3607 C C . GLY B 1 219 ? -11.453 21.828 18.062 1 98.19 219 GLY B C 1
ATOM 3608 O O . GLY B 1 219 ? -12.414 22.484 17.656 1 98.19 219 GLY B O 1
ATOM 3609 N N . LYS B 1 220 ? -10.625 21.219 17.281 1 98 220 LYS B N 1
ATOM 3610 C CA . LYS B 1 220 ? -10.836 21.094 15.836 1 98 220 LYS B CA 1
ATOM 3611 C C . LYS B 1 220 ? -10.844 19.625 15.406 1 98 220 LYS B C 1
ATOM 3613 O O . LYS B 1 220 ? -10.062 19.234 14.539 1 98 220 LYS B O 1
ATOM 3618 N N . PRO B 1 221 ? -11.711 18.859 15.969 1 98.31 221 PRO B N 1
ATOM 3619 C CA . PRO B 1 221 ? -11.75 17.438 15.594 1 98.31 221 PRO B CA 1
ATOM 3620 C C . PRO B 1 221 ? -11.922 17.234 14.094 1 98.31 221 PRO B C 1
ATOM 3622 O O . PRO B 1 221 ? -12.766 17.891 13.469 1 98.31 221 PRO B O 1
ATOM 3625 N N . PRO B 1 222 ? -11.172 16.344 13.492 1 98.19 222 PRO B N 1
ATOM 3626 C CA . PRO B 1 222 ? -11.281 16.125 12.047 1 98.19 222 PRO B CA 1
ATOM 3627 C C . PRO B 1 222 ? -12.547 15.359 11.664 1 98.19 222 PRO B C 1
ATOM 3629 O O . PRO B 1 222 ? -13.133 14.672 12.5 1 98.19 222 PRO B O 1
ATOM 3632 N N . ILE B 1 223 ? -12.977 15.523 10.438 1 98.06 223 ILE B N 1
ATOM 3633 C CA . ILE B 1 223 ? -14.055 14.734 9.859 1 98.06 223 ILE B CA 1
ATOM 3634 C C . ILE B 1 223 ? -13.5 13.406 9.344 1 98.06 223 ILE B C 1
ATOM 3636 O O . ILE B 1 223 ? -12.961 13.344 8.234 1 98.06 223 ILE B O 1
ATOM 3640 N N . VAL B 1 224 ? -13.688 12.352 10.109 1 98.56 224 VAL B N 1
ATOM 3641 C CA . VAL B 1 224 ? -13.062 11.062 9.82 1 98.56 224 VAL B CA 1
ATOM 3642 C C . VAL B 1 224 ? -13.898 10.297 8.805 1 98.56 224 VAL B C 1
ATOM 3644 O O . VAL B 1 224 ? -15.125 10.219 8.938 1 98.56 224 VAL B O 1
ATOM 3647 N N . LEU B 1 225 ? -13.289 9.781 7.742 1 97.44 225 LEU B N 1
ATOM 3648 C CA . LEU B 1 225 ? -13.945 8.789 6.902 1 97.44 225 LEU B CA 1
ATOM 3649 C C . LEU B 1 225 ? -14.242 7.516 7.691 1 97.44 225 LEU B C 1
ATOM 3651 O O . LEU B 1 225 ? -13.32 6.82 8.125 1 97.44 225 LEU B O 1
ATOM 3655 N N . THR B 1 226 ? -15.516 7.207 7.848 1 97.81 226 THR B N 1
ATOM 3656 C CA . THR B 1 226 ? -15.898 6.137 8.766 1 97.81 226 THR B CA 1
ATOM 3657 C C . THR B 1 226 ? -16.734 5.082 8.047 1 97.81 226 THR B C 1
ATOM 3659 O O . THR B 1 226 ? -17.672 5.418 7.316 1 97.81 226 THR B O 1
ATOM 3662 N N . SER B 1 227 ? -16.375 3.863 8.336 1 96.69 227 SER B N 1
ATOM 3663 C CA . SER B 1 227 ? -17.062 2.721 7.742 1 96.69 227 SER B CA 1
ATOM 3664 C C . SER B 1 227 ? -18.5 2.613 8.25 1 96.69 227 SER B C 1
ATOM 3666 O O . SER B 1 227 ? -18.781 2.949 9.398 1 96.69 227 SER B O 1
ATOM 3668 N N . SER B 1 228 ? -19.391 2.084 7.363 1 96 228 SER B N 1
ATOM 3669 C CA . SER B 1 228 ? -20.766 1.78 7.77 1 96 228 SER B CA 1
ATOM 3670 C C . SER B 1 228 ? -20.797 0.76 8.906 1 96 228 SER B C 1
ATOM 3672 O O . SER B 1 228 ? -21.781 0.642 9.617 1 96 228 SER B O 1
ATOM 3674 N N . TYR B 1 229 ? -19.703 0.07 9.094 1 96.31 229 TYR B N 1
ATOM 3675 C CA . TYR B 1 229 ? -19.562 -0.891 10.18 1 96.31 229 TYR B CA 1
ATOM 3676 C C . TYR B 1 229 ? -19.812 -0.228 11.531 1 96.31 229 TYR B C 1
ATOM 3678 O O . TYR B 1 229 ? -20.406 -0.831 12.422 1 96.31 229 TYR B O 1
ATOM 3686 N N . PHE B 1 230 ? -19.375 1.005 11.625 1 97.12 230 PHE B N 1
ATOM 3687 C CA . PHE B 1 230 ? -19.422 1.682 12.922 1 97.12 230 PHE B CA 1
ATOM 3688 C C . PHE B 1 230 ? -20.734 2.459 13.062 1 97.12 230 PHE B C 1
ATOM 3690 O O . PHE B 1 230 ? -21.312 2.512 14.148 1 97.12 230 PHE B O 1
ATOM 3697 N N . ILE B 1 231 ? -21.188 3.061 11.945 1 97.06 231 ILE B N 1
ATOM 3698 C CA . ILE B 1 231 ? -22.203 4.086 12.164 1 97.06 231 ILE B CA 1
ATOM 3699 C C . ILE B 1 231 ? -23.391 3.842 11.234 1 97.06 231 ILE B C 1
ATOM 3701 O O . ILE B 1 231 ? -24.328 4.652 11.18 1 97.06 231 ILE B O 1
ATOM 3705 N N . GLY B 1 232 ? -23.375 2.762 10.492 1 96.06 232 GLY B N 1
ATOM 3706 C CA . GLY B 1 232 ? -24.453 2.457 9.562 1 96.06 232 GLY B CA 1
ATOM 3707 C C . GLY B 1 232 ? -24.25 3.086 8.195 1 96.06 232 GLY B C 1
ATOM 3708 O O . GLY B 1 232 ? -23.5 4.055 8.055 1 96.06 232 GLY B O 1
ATOM 3709 N N . SER B 1 233 ? -24.969 2.59 7.223 1 95 233 SER B N 1
ATOM 3710 C CA . SER B 1 233 ? -24.766 2.926 5.816 1 95 233 SER B CA 1
ATOM 3711 C C . SER B 1 233 ? -25.109 4.383 5.539 1 95 233 SER B C 1
ATOM 3713 O O . SER B 1 233 ? -24.359 5.09 4.863 1 95 233 SER B O 1
ATOM 3715 N N . GLU B 1 234 ? -26.156 4.855 6.09 1 96.5 234 GLU B N 1
ATOM 3716 C CA . GLU B 1 234 ? -26.609 6.215 5.812 1 96.5 234 GLU B CA 1
ATOM 3717 C C . GLU B 1 234 ? -25.656 7.246 6.414 1 96.5 234 GLU B C 1
ATOM 3719 O O . GLU B 1 234 ? -25.234 8.172 5.727 1 96.5 234 GLU B O 1
ATOM 3724 N N . ALA B 1 235 ? -25.328 7.078 7.656 1 97.44 235 ALA B N 1
ATOM 3725 C CA . ALA B 1 235 ? -24.422 8 8.328 1 97.44 235 ALA B CA 1
ATOM 3726 C C . ALA B 1 235 ? -23.031 7.98 7.676 1 97.44 235 ALA B C 1
ATOM 3728 O O . ALA B 1 235 ? -22.391 9.016 7.555 1 97.44 235 ALA B O 1
ATOM 3729 N N . SER B 1 236 ? -22.625 6.824 7.301 1 96.88 236 SER B N 1
ATOM 3730 C CA . SER B 1 236 ? -21.344 6.68 6.625 1 96.88 236 SER B CA 1
ATOM 3731 C C . SER B 1 236 ? -21.328 7.438 5.301 1 96.88 236 SER B C 1
ATOM 3733 O O . SER B 1 236 ? -20.344 8.102 4.973 1 96.88 236 SER B O 1
ATOM 3735 N N . ALA B 1 237 ? -22.406 7.344 4.559 1 95.44 237 ALA B N 1
ATOM 3736 C CA . ALA B 1 237 ? -22.516 8.039 3.279 1 95.44 237 ALA B CA 1
ATOM 3737 C C . ALA B 1 237 ? -22.484 9.555 3.477 1 95.44 237 ALA B C 1
ATOM 3739 O O . ALA B 1 237 ? -21.828 10.273 2.719 1 95.44 237 ALA B O 1
ATOM 3740 N N . ARG B 1 238 ? -23.156 10.039 4.445 1 96.88 238 ARG B N 1
ATOM 3741 C CA . ARG B 1 238 ? -23.172 11.469 4.746 1 96.88 238 ARG B CA 1
ATOM 3742 C C . ARG B 1 238 ? -21.797 11.961 5.156 1 96.88 238 ARG B C 1
ATOM 3744 O O . ARG B 1 238 ? -21.359 13.031 4.723 1 96.88 238 ARG B O 1
ATOM 3751 N N . GLN B 1 239 ? -21.234 11.211 5.961 1 96.31 239 GLN B N 1
ATOM 3752 C CA . GLN B 1 239 ? -19.906 11.578 6.449 1 96.31 239 GLN B CA 1
ATOM 3753 C C . GLN B 1 239 ? -18.875 11.555 5.32 1 96.31 239 GLN B C 1
ATOM 3755 O O . GLN B 1 239 ? -17.953 12.367 5.305 1 96.31 239 GLN B O 1
ATOM 3760 N N . PHE B 1 240 ? -18.984 10.586 4.453 1 95.88 240 PHE B N 1
ATOM 3761 C CA . PHE B 1 240 ? -18.141 10.523 3.264 1 95.88 240 PHE B CA 1
ATOM 3762 C C . PHE B 1 240 ? -18.234 11.82 2.471 1 95.88 240 PHE B C 1
ATOM 3764 O O . PHE B 1 240 ? -17.219 12.422 2.131 1 95.88 240 PHE B O 1
ATOM 3771 N N . ASP B 1 241 ? -19.422 12.258 2.23 1 96.44 241 ASP B N 1
ATOM 3772 C CA . ASP B 1 241 ? -19.641 13.492 1.479 1 96.44 241 ASP B CA 1
ATOM 3773 C C . ASP B 1 241 ? -19.062 14.695 2.229 1 96.44 241 ASP B C 1
ATOM 3775 O O . ASP B 1 241 ? -18.422 15.562 1.628 1 96.44 241 ASP B O 1
ATOM 3779 N N . ALA B 1 242 ? -19.25 14.727 3.508 1 97.19 242 ALA B N 1
ATOM 3780 C CA . ALA B 1 242 ? -18.734 15.82 4.324 1 97.19 242 ALA B CA 1
ATOM 3781 C C . ALA B 1 242 ? -17.203 15.875 4.281 1 97.19 242 ALA B C 1
ATOM 3783 O O . ALA B 1 242 ? -16.625 16.953 4.176 1 97.19 242 ALA B O 1
ATOM 3784 N N . CYS B 1 243 ? -16.641 14.734 4.371 1 96.44 243 CYS B N 1
ATOM 3785 C CA . CYS B 1 243 ? -15.188 14.625 4.352 1 96.44 243 CYS B CA 1
ATOM 3786 C C . CYS B 1 243 ? -14.617 15.117 3.025 1 96.44 243 CYS B C 1
ATOM 3788 O O . CYS B 1 243 ? -13.68 15.914 3.004 1 96.44 243 CYS B O 1
ATOM 3790 N N . TYR B 1 244 ? -15.156 14.703 1.915 1 94.56 244 TYR B N 1
ATOM 3791 C CA . TYR B 1 244 ? -14.648 15.047 0.592 1 94.56 244 TYR B CA 1
ATOM 3792 C C . TYR B 1 244 ? -14.953 16.5 0.259 1 94.56 244 TYR B C 1
ATOM 3794 O O . TYR B 1 244 ? -14.172 17.172 -0.431 1 94.56 244 TYR B O 1
ATOM 3802 N N . ASP B 1 245 ? -16.094 17.016 0.776 1 96.56 245 ASP B N 1
ATOM 3803 C CA . ASP B 1 245 ? -16.391 18.438 0.616 1 96.56 245 ASP B CA 1
ATOM 3804 C C . ASP B 1 245 ? -15.375 19.297 1.373 1 96.56 245 ASP B C 1
ATOM 3806 O O . ASP B 1 245 ? -14.938 20.328 0.873 1 96.56 245 ASP B O 1
ATOM 3810 N N . ASP B 1 246 ? -15.055 18.844 2.547 1 96.56 246 ASP B N 1
ATOM 3811 C CA . ASP B 1 246 ? -14.039 19.547 3.311 1 96.56 246 ASP B CA 1
ATOM 3812 C C . ASP B 1 246 ? -12.695 19.531 2.588 1 96.56 246 ASP B C 1
ATOM 3814 O O . ASP B 1 246 ? -12.008 20.562 2.512 1 96.56 246 ASP B O 1
ATOM 3818 N N . TYR B 1 247 ? -12.336 18.406 2.105 1 96.12 247 TYR B N 1
ATOM 3819 C CA . TYR B 1 247 ? -11.094 18.297 1.351 1 96.12 247 TYR B CA 1
ATOM 3820 C C . TYR B 1 247 ? -11.102 19.234 0.151 1 96.12 247 TYR B C 1
ATOM 3822 O O . TYR B 1 247 ? -10.125 19.938 -0.108 1 96.12 247 TYR B O 1
ATOM 3830 N N . ARG B 1 248 ? -12.195 19.234 -0.583 1 94.44 248 ARG B N 1
ATOM 3831 C CA . ARG B 1 248 ? -12.312 20.094 -1.751 1 94.44 248 ARG B CA 1
ATOM 3832 C C . ARG B 1 248 ? -12.125 21.562 -1.368 1 94.44 248 ARG B C 1
ATOM 3834 O O . ARG B 1 248 ? -11.453 22.312 -2.078 1 94.44 248 ARG B O 1
ATOM 3841 N N . ARG B 1 249 ? -12.688 21.891 -0.276 1 95.62 249 ARG B N 1
ATOM 3842 C CA . ARG B 1 249 ? -12.547 23.266 0.197 1 95.62 249 ARG B CA 1
ATOM 3843 C C . ARG B 1 249 ? -11.086 23.578 0.522 1 95.62 249 ARG B C 1
ATOM 3845 O O . ARG B 1 249 ? -10.578 24.641 0.146 1 95.62 249 ARG B O 1
ATOM 3852 N N . ARG B 1 250 ? -10.414 22.688 1.158 1 94.75 250 ARG B N 1
ATOM 3853 C CA . ARG B 1 250 ? -9.047 22.922 1.616 1 94.75 250 ARG B CA 1
ATOM 3854 C C . ARG B 1 250 ? -8.086 23 0.438 1 94.75 250 ARG B C 1
ATOM 3856 O O . ARG B 1 250 ? -7.145 23.797 0.457 1 94.75 250 ARG B O 1
ATOM 3863 N N . VAL B 1 251 ? -8.289 22.203 -0.571 1 94.38 251 VAL B N 1
ATOM 3864 C CA . VAL B 1 251 ? -7.289 22.031 -1.617 1 94.38 251 VAL B CA 1
ATOM 3865 C C . VAL B 1 251 ? -7.348 23.203 -2.584 1 94.38 251 VAL B C 1
ATOM 3867 O O . VAL B 1 251 ? -6.449 23.391 -3.41 1 94.38 251 VAL B O 1
ATOM 3870 N N . ARG B 1 252 ? -8.312 24.078 -2.418 1 93 252 ARG B N 1
ATOM 3871 C CA . ARG B 1 252 ? -8.383 25.281 -3.248 1 93 252 ARG B CA 1
ATOM 3872 C C . ARG B 1 252 ? -7.113 26.109 -3.104 1 93 252 ARG B C 1
ATOM 3874 O O . ARG B 1 252 ? -6.691 26.781 -4.051 1 93 252 ARG B O 1
ATOM 3881 N N . ARG B 1 253 ? -6.496 25.969 -1.996 1 91.75 253 ARG B N 1
ATOM 3882 C CA . ARG B 1 253 ? -5.312 26.766 -1.681 1 91.75 253 ARG B CA 1
ATOM 3883 C C . ARG B 1 253 ? -4.168 26.453 -2.637 1 91.75 253 ARG B C 1
ATOM 3885 O O . ARG B 1 253 ? -3.402 27.328 -3.012 1 91.75 253 ARG B O 1
ATOM 3892 N N . VAL B 1 254 ? -4.137 25.234 -3.076 1 93.5 254 VAL B N 1
ATOM 3893 C CA . VAL B 1 254 ? -2.967 24.844 -3.854 1 93.5 254 VAL B CA 1
ATOM 3894 C C . VAL B 1 254 ? -3.125 25.312 -5.297 1 93.5 254 VAL B C 1
ATOM 3896 O O . VAL B 1 254 ? -2.186 25.219 -6.09 1 93.5 254 VAL B O 1
ATOM 3899 N N . TYR B 1 255 ? -4.277 25.859 -5.613 1 90.44 255 TYR B N 1
ATOM 3900 C CA . TYR B 1 255 ? -4.508 26.359 -6.961 1 90.44 255 TYR B CA 1
ATOM 3901 C C . TYR B 1 255 ? -4.672 27.875 -6.949 1 90.44 255 TYR B C 1
ATOM 3903 O O . TYR B 1 255 ? -5.031 28.484 -7.961 1 90.44 255 TYR B O 1
ATOM 3911 N N . GLY B 1 256 ? -4.387 28.516 -5.852 1 84.75 256 GLY B N 1
ATOM 3912 C CA . GLY B 1 256 ? -4.309 29.969 -5.762 1 84.75 256 GLY B CA 1
ATOM 3913 C C . GLY B 1 256 ? -5.641 30.625 -5.445 1 84.75 256 GLY B C 1
ATOM 3914 O O . GLY B 1 256 ? -5.867 31.781 -5.789 1 84.75 256 GLY B O 1
ATOM 3915 N N . CYS B 1 257 ? -6.543 29.875 -4.996 1 75.12 257 CYS B N 1
ATOM 3916 C CA . CYS B 1 257 ? -7.832 30.453 -4.637 1 75.12 257 CYS B CA 1
ATOM 3917 C C . CYS B 1 257 ? -7.949 30.625 -3.127 1 75.12 257 CYS B C 1
ATOM 3919 O O . CYS B 1 257 ? -7.309 29.906 -2.361 1 75.12 257 CYS B O 1
#

Secondary structure (DSSP, 8-state):
--HHHHHHHHHHHHHHHHHHHSHHHHHHHHHHHHHHHHTT--EEEEE-GGGGHHHHHHSSSTT--SSEEE---GGG-SSS-SSSTT-HHHHHHHTT-TTHHHHHHTTS---TT-EEEEE-SSS--HHHHHHHHHHHHTT--EEEEE-HHHHHHSPP-STT---HHHH-SEEEE--PPTTS--B--TT-SS-B---HHHHHHHHHHHHHHHHHHHHHHTT--------HHHH-HHHHHHHHHHHHHHHHHHHGGGGT-/--HHHHHHHHHHHHHHHHHHHSHHHHHHHHHHHHHHHHTT--EEEEE-GGGGHHHHHHSSSTT--SSEEE---GGG-SSS-SSSTT-HHHHHHHTT-TTHHHHHHHTS---TT-EEEEE-SSS--HHHHHHHHHHHHTT--EEEEE-HHHHHHSPP-STT---HHHH-SEEEE--PPTTS--B--TT-SS-B---HHHHHHHHHHHHHHHHHHHHHHTT--------HHHH-HHHHHHHHHHHHHHHHHHHGGGGT-

Sequence (514 aa):
MNPALAYLDAAQAILQRIRETQMDALERAADICTHTIANEGLVHLFGTGHSRMFIEEMFPRHGSFPGFHPLVELSLTYHNQVVGSNGQRQAMFLEHVEGLGKVILRNFVLAPPDSFIIFSNSGVNEVVVEVALEAKKRDLPVIVVVSLEHCLASAPKHSSGKRLPDIADVTIDNCTPGGDAMVTIDGLPDPVGPGSTIGAAAVTNALKCLIADRLTRLGKPPIVLTSSYFIGSEASARQFDACYDDYRRRVRRVYGCMNPALAYLDAAQAILQRIRETQMDALERAADICTHTIANEGLVHLFGTGHSRMFIEEMFPRHGSFPGFHPLVELSLTYHNQVVGSNGQRQAMFLEHVEGLGKVILRNFVLAPPDSFIIFSNSGVNEVVVEVALEAKKRDLPVIVVVSLEHCLASAPKHSSGKRLPDIADVTIDNCTPGGDAMVTIDGLPDPVGPGSTIGAAAVTNALKCLIADRLTRLGKPPIVLTSSYFIGSEASARQFDACYDDYRRRVRRVYGC

Nearest PDB structures (foldseek):
  3cvj-assembly2_D  TM=9.585E-01  e=2.002E-20  Halalkalibacterium halodurans C-125
  4s12-assembly2_B  TM=7.047E-01  e=2.210E-05  Yersinia enterocolitica subsp. palearctica Y11
  2i22-assembly2_B  TM=7.223E-01  e=4.599E-05  Escherichia coli
  1nri-assembly1_A-2  TM=6.692E-01  e=2.821E-05  Haemophilus influenzae
  4m0d-assembly1_A  TM=6.435E-01  e=5.872E-05  Haemophilus influenzae Rd KW20

Organism: NCBI:txid1204385

Solvent-accessible surface area (backbone atoms only — not comparable to full-atom values): 25570 Å² total; per-residue (Å²): 126,60,48,34,58,52,37,53,51,52,52,48,48,22,55,51,47,32,67,73,67,30,55,67,40,41,52,54,47,23,51,54,50,32,54,10,38,76,64,71,23,38,33,35,26,40,43,47,44,78,37,35,54,50,38,46,66,48,42,75,46,51,19,20,42,64,43,62,40,70,55,66,53,72,71,36,38,63,79,44,42,71,60,71,79,66,10,46,70,57,20,59,52,52,39,59,34,75,62,52,28,58,59,58,53,66,72,44,51,81,53,79,52,24,31,36,41,38,34,30,54,51,34,21,51,20,23,65,36,43,40,51,50,56,38,48,75,58,69,27,56,34,33,33,41,24,14,52,59,26,24,73,72,47,72,55,64,27,92,85,62,45,37,38,72,76,70,33,78,32,60,37,52,25,50,21,60,54,44,31,33,74,33,79,40,90,88,40,94,61,41,25,28,50,37,49,68,52,19,42,48,50,52,47,30,22,34,49,27,40,25,49,44,52,29,29,74,70,73,53,56,70,54,46,27,48,36,39,75,77,61,35,63,67,55,20,53,52,37,42,52,51,27,53,50,50,35,56,61,56,55,36,44,35,74,71,93,126,61,48,34,58,52,37,53,52,54,50,49,50,21,55,51,48,33,67,74,68,31,54,68,40,41,52,53,46,23,51,54,49,33,54,10,38,76,63,71,22,38,33,34,25,41,44,47,44,78,36,35,54,51,41,47,67,47,41,76,47,51,18,20,44,67,44,61,41,73,57,73,54,71,71,35,38,65,75,52,35,74,62,70,79,66,10,47,70,58,21,59,52,54,41,60,35,76,61,51,28,58,60,60,52,66,73,44,50,81,53,77,53,23,30,36,42,38,32,30,54,50,34,23,50,18,23,65,38,42,41,52,50,54,37,47,78,59,70,26,56,33,34,34,39,24,15,53,58,27,24,73,73,46,73,55,63,27,93,85,64,45,38,39,72,75,72,33,77,34,61,37,53,25,50,24,61,54,43,32,34,74,32,78,39,90,89,41,94,61,39,24,28,49,37,50,67,53,17,44,48,49,51,48,31,22,34,51,28,40,24,49,46,52,29,30,74,72,73,52,56,69,53,48,26,49,34,39,73,77,60,34,63,66,54,20,52,53,38,42,52,51,28,54,51,49,35,55,62,57,56,36,44,35,73,71,94

Radius of gyration: 21.26 Å; Cα contacts (8 Å, |Δi|>4): 1160; chains: 2; bounding box: 53×58×54 Å